Protein AF-A0A9P4NIC2-F1 (afdb_monomer_lite)

Foldseek 3Di:
DDDDDDDDDDDDDPDDFPPDPPDTVVCVVVVHGDDDDDDDPDPDPDPDQDDDQDDADDDDDPDDLVVLLVLQQPPPLDQACDPHQNCQRNPVLSVCLVVQVLSSLLSSLLSQCQLDLVCLLPRRSNSVSNSVSSVSVVVVCVVPVLQLLSLLSNLLSQLQSCLSNLVLVSNVSSLQVNQVSLVVNVVVCVVDPDDPVSVVSNVCCQPNRVVSSLLVVLVVLLQLDQDDDDDHPPPDLVNLLSVLVSLDSVLALVCQLVVNRDPVSVVSLVVSLVSLVVSVVVLVVVLVVDDPVRCVVCVLVNLVSLLSSLLSNLCSQPRNHLPLCSSAVCLVSLLSSLVSLVVVLVVQVVDDCDPSDDRSQEYQSNQSLLSLLCSLQRHPDLVSNVSSLVSLVSDRCGNRSDGSVLSSVVSVVSSCPSVPDDDDPDDDDPCVSSVSRSPSRSDPPPDD

Radius of gyration: 26.84 Å; chains: 1; bounding box: 62×81×83 Å

pLDDT: mean 73.48, std 20.02, range [24.28, 97.69]

Organism: NCBI:txid1048955

Structure (mmCIF, N/CA/C/O backbone):
data_AF-A0A9P4NIC2-F1
#
_entry.id   AF-A0A9P4NIC2-F1
#
loop_
_atom_site.group_PDB
_atom_site.id
_atom_site.type_symbol
_atom_site.label_atom_id
_atom_site.label_alt_id
_atom_site.label_comp_id
_atom_site.label_asym_id
_atom_site.label_entity_id
_atom_site.label_seq_id
_atom_site.pdbx_PDB_ins_code
_atom_site.Cartn_x
_atom_site.Cartn_y
_atom_site.Cartn_z
_atom_site.occupancy
_atom_site.B_iso_or_equiv
_atom_site.auth_seq_id
_atom_site.auth_comp_id
_atom_site.auth_asym_id
_atom_site.auth_atom_id
_atom_site.pdbx_PDB_model_num
ATOM 1 N N . MET A 1 1 ? 0.253 52.249 9.774 1.00 32.56 1 MET A N 1
ATOM 2 C CA . MET A 1 1 ? 1.025 53.275 10.506 1.00 32.56 1 MET A CA 1
ATOM 3 C C . MET A 1 1 ? 2.080 52.523 11.305 1.00 32.56 1 MET A C 1
ATOM 5 O O . MET A 1 1 ? 1.691 51.702 12.122 1.00 32.56 1 MET A O 1
ATOM 9 N N . PHE A 1 2 ? 3.363 52.680 10.971 1.00 31.03 2 PHE A N 1
ATOM 10 C CA . PHE A 1 2 ? 4.487 51.930 11.558 1.00 31.03 2 PHE A CA 1
ATOM 11 C C . PHE A 1 2 ? 5.433 52.895 12.278 1.00 31.03 2 PHE A C 1
ATOM 13 O O . PHE A 1 2 ? 5.719 53.953 11.727 1.00 31.03 2 PHE A O 1
ATOM 20 N N . ASP A 1 3 ? 5.891 52.514 13.474 1.00 26.09 3 ASP A N 1
ATOM 21 C CA . ASP A 1 3 ? 6.917 53.169 14.311 1.00 26.09 3 ASP A CA 1
ATOM 22 C C . ASP A 1 3 ? 6.938 52.419 15.669 1.00 26.09 3 ASP A C 1
ATOM 24 O O . ASP A 1 3 ? 5.858 52.085 16.151 1.00 26.09 3 ASP A O 1
ATOM 28 N N . LYS A 1 4 ? 8.027 52.090 16.387 1.00 27.02 4 LYS A N 1
ATOM 29 C CA . LYS A 1 4 ? 9.505 52.060 16.206 1.00 27.02 4 LYS A CA 1
ATOM 30 C C . LYS A 1 4 ? 9.998 50.783 16.961 1.00 27.02 4 LYS A C 1
ATOM 32 O O . LYS A 1 4 ? 9.277 50.307 17.831 1.00 27.02 4 LYS A O 1
ATOM 37 N N . LEU A 1 5 ? 11.076 50.054 16.631 1.00 24.69 5 LEU A N 1
ATOM 38 C CA . LEU A 1 5 ? 12.521 50.367 16.731 1.00 24.69 5 LEU A CA 1
ATOM 39 C C . LEU A 1 5 ? 12.957 50.948 18.106 1.00 24.69 5 LEU A C 1
ATOM 41 O O . LEU A 1 5 ? 12.421 51.964 18.526 1.00 24.69 5 LEU A O 1
ATOM 45 N N . THR A 1 6 ? 13.943 50.418 18.854 1.00 26.42 6 THR A N 1
ATOM 46 C CA . THR A 1 6 ? 14.676 49.125 18.740 1.00 26.42 6 THR A CA 1
ATOM 47 C C . THR A 1 6 ? 14.694 48.412 20.123 1.00 26.42 6 THR A C 1
ATOM 49 O O . THR A 1 6 ? 13.601 48.238 20.642 1.00 26.42 6 THR A O 1
ATOM 52 N N . VAL A 1 7 ? 15.741 47.954 20.839 1.00 24.28 7 VAL A N 1
ATOM 53 C CA . VAL A 1 7 ? 17.225 47.911 20.745 1.00 24.28 7 VAL A CA 1
ATOM 54 C C . VAL A 1 7 ? 17.706 46.630 21.479 1.00 24.28 7 VAL A C 1
ATOM 56 O O . VAL A 1 7 ? 17.054 46.202 22.429 1.00 24.28 7 VAL A O 1
ATOM 59 N N . HIS A 1 8 ? 18.841 46.027 21.097 1.00 31.81 8 HIS A N 1
ATOM 60 C CA . HIS A 1 8 ? 19.511 44.953 21.864 1.00 31.81 8 HIS A CA 1
ATOM 61 C C . HIS A 1 8 ? 20.623 45.508 22.775 1.00 31.81 8 HIS A C 1
ATOM 63 O O . HIS A 1 8 ? 21.304 46.436 22.355 1.00 31.81 8 HIS A O 1
ATOM 69 N N . ASN A 1 9 ? 20.816 44.910 23.967 1.00 26.50 9 ASN A N 1
ATOM 70 C CA . ASN A 1 9 ? 22.083 44.735 24.724 1.00 26.50 9 ASN A CA 1
ATOM 71 C C . ASN A 1 9 ? 21.776 44.144 26.130 1.00 26.50 9 ASN A C 1
ATOM 73 O O . ASN A 1 9 ? 20.681 44.347 26.644 1.00 26.50 9 ASN A O 1
ATOM 77 N N . GLU A 1 10 ? 22.636 43.400 26.842 1.00 28.02 10 GLU A N 1
ATOM 78 C CA . GLU A 1 10 ? 23.931 42.763 26.527 1.00 28.02 10 GLU A CA 1
ATOM 79 C C . GLU A 1 10 ? 24.233 41.661 27.576 1.00 28.02 10 GLU A C 1
ATOM 81 O O . GLU A 1 10 ? 23.663 41.668 28.672 1.00 28.02 10 GLU A O 1
ATOM 86 N N . LYS A 1 11 ? 25.158 40.727 27.300 1.00 41.19 11 LYS A N 1
ATOM 87 C CA . LYS A 1 11 ? 25.634 39.758 28.315 1.00 41.19 11 LYS A CA 1
ATOM 88 C C . LYS A 1 11 ? 26.525 40.464 29.346 1.00 41.19 11 LYS A C 1
ATOM 90 O O . LYS A 1 11 ? 27.512 41.075 28.957 1.00 41.19 11 LYS A O 1
ATOM 95 N N . SER A 1 12 ? 26.279 40.310 30.654 1.00 31.28 12 SER A N 1
ATOM 96 C CA . SER A 1 12 ? 27.251 40.762 31.671 1.00 31.28 12 SER A CA 1
ATOM 97 C C . SER A 1 12 ? 27.232 39.994 33.006 1.00 31.28 12 SER A C 1
ATOM 99 O O . SER A 1 12 ? 26.244 39.962 33.734 1.00 31.28 12 SER A O 1
ATOM 101 N N . SER A 1 13 ? 28.407 39.489 33.404 1.00 37.41 13 SER A N 1
ATOM 102 C CA . SER A 1 13 ? 28.775 39.067 34.774 1.00 37.41 13 SER A CA 1
ATOM 103 C C . SER A 1 13 ? 27.917 37.978 35.453 1.00 37.41 13 SER A C 1
ATOM 105 O O . SER A 1 13 ? 27.104 38.253 36.344 1.00 37.41 13 SER A O 1
ATOM 107 N N . GLN A 1 14 ? 28.208 36.719 35.113 1.00 48.75 14 GLN A N 1
ATOM 108 C CA . GLN A 1 14 ? 27.863 35.553 35.929 1.00 48.75 14 GLN A CA 1
ATOM 109 C C . GLN A 1 14 ? 28.636 35.631 37.259 1.00 48.75 14 GLN A C 1
ATOM 111 O O . GLN A 1 14 ? 29.830 35.359 37.314 1.00 48.75 14 GLN A O 1
ATOM 116 N N . GLY A 1 15 ? 27.958 36.071 38.317 1.00 49.88 15 GLY A N 1
ATOM 117 C CA . GLY A 1 15 ? 28.501 36.199 39.669 1.00 49.88 15 GLY A CA 1
ATOM 118 C C . GLY A 1 15 ? 27.435 35.788 40.675 1.00 49.88 15 GLY A C 1
ATOM 119 O O . GLY A 1 15 ? 26.259 36.092 40.462 1.00 49.88 15 GLY A O 1
ATOM 120 N N . GLN A 1 16 ? 27.842 35.057 41.713 1.00 51.84 16 GLN A N 1
ATOM 121 C CA . GLN A 1 16 ? 26.935 34.401 42.657 1.00 51.84 16 GLN A CA 1
ATOM 122 C C . GLN A 1 16 ? 25.997 35.400 43.352 1.00 51.84 16 GLN A C 1
ATOM 124 O O . GLN A 1 16 ? 26.357 36.549 43.616 1.00 51.84 16 GLN A O 1
ATOM 129 N N . CYS A 1 17 ? 24.773 34.948 43.625 1.00 69.00 17 CYS A N 1
ATOM 130 C CA . CYS A 1 17 ? 23.832 35.666 44.472 1.00 69.00 17 CYS A CA 1
ATOM 131 C C . CYS A 1 17 ? 24.186 35.405 45.942 1.00 69.00 17 CYS A C 1
ATOM 133 O O . CYS A 1 17 ? 24.572 34.292 46.282 1.00 69.00 17 CYS A O 1
ATOM 135 N N . ASP A 1 18 ? 24.029 36.405 46.809 1.00 73.75 18 ASP A N 1
ATOM 136 C CA . ASP A 1 18 ? 24.190 36.246 48.259 1.00 73.75 18 ASP A CA 1
ATOM 137 C C . ASP A 1 18 ? 22.965 35.600 48.943 1.00 73.75 18 ASP A C 1
ATOM 139 O O . ASP A 1 18 ? 22.985 35.388 50.147 1.00 73.75 18 ASP A O 1
ATOM 143 N N . GLU A 1 19 ? 21.898 35.313 48.183 1.00 69.62 19 GLU A N 1
ATOM 144 C CA . GLU A 1 19 ? 20.617 34.685 48.580 1.00 69.62 19 GLU A CA 1
ATOM 145 C C . GLU A 1 19 ? 19.850 35.322 49.762 1.00 69.62 19 GLU A C 1
ATOM 147 O O . GLU A 1 19 ? 18.718 34.923 50.047 1.00 69.62 19 GLU A O 1
ATOM 152 N N . SER A 1 20 ? 20.400 36.372 50.378 1.00 70.56 20 SER A N 1
ATOM 153 C CA . SER A 1 20 ? 19.789 37.231 51.397 1.00 70.56 20 SER A CA 1
ATOM 154 C C . SER A 1 20 ? 18.354 37.631 51.042 1.00 70.56 20 SER A C 1
ATOM 156 O O . SER A 1 20 ? 18.132 38.384 50.097 1.00 70.56 20 SER A O 1
ATOM 158 N N . LYS A 1 21 ? 17.370 37.189 51.832 1.00 68.06 21 LYS A N 1
ATOM 159 C CA . LYS A 1 21 ? 15.949 37.556 51.676 1.00 68.06 21 LYS A CA 1
ATOM 160 C C . LYS A 1 21 ? 15.608 38.788 52.534 1.00 68.06 21 LYS A C 1
ATOM 162 O O . LYS A 1 21 ? 16.189 38.941 53.606 1.00 68.06 21 LYS A O 1
ATOM 167 N N . PRO A 1 22 ? 14.666 39.662 52.118 1.00 65.75 22 PRO A N 1
ATOM 168 C CA . PRO A 1 22 ? 13.810 39.564 50.930 1.00 65.75 22 PRO A CA 1
ATOM 169 C C . PRO A 1 22 ? 14.439 40.107 49.635 1.00 65.75 22 PRO A C 1
ATOM 171 O O . PRO A 1 22 ? 13.896 39.874 48.563 1.00 65.75 22 PRO A O 1
ATOM 174 N N . LEU A 1 23 ? 15.582 40.796 49.684 1.00 71.06 23 LEU A N 1
ATOM 175 C CA . LEU A 1 23 ? 16.293 41.295 48.499 1.00 71.06 23 LEU A CA 1
ATOM 176 C C . LEU A 1 23 ? 17.794 41.043 48.652 1.00 71.06 23 LEU A C 1
ATOM 178 O O . LEU A 1 23 ? 18.400 41.550 49.598 1.00 71.06 23 LEU A O 1
ATOM 182 N N . CYS A 1 24 ? 18.397 40.350 47.684 1.00 81.62 24 CYS A N 1
ATOM 183 C CA . CYS A 1 24 ? 19.844 40.171 47.649 1.00 81.62 24 CYS A CA 1
ATOM 184 C C . CYS A 1 24 ? 20.545 41.531 47.485 1.00 81.62 24 CYS A C 1
ATOM 186 O O . CYS A 1 24 ? 20.003 42.457 46.858 1.00 81.62 24 CYS A O 1
ATOM 188 N N . ASN A 1 25 ? 21.756 41.684 48.027 1.00 77.12 25 ASN A N 1
ATOM 189 C CA . ASN A 1 25 ? 22.415 42.996 48.070 1.00 77.12 25 ASN A CA 1
ATOM 190 C C . ASN A 1 25 ? 22.651 43.579 46.663 1.00 77.12 25 ASN A C 1
ATOM 192 O O . ASN A 1 25 ? 22.537 44.790 46.454 1.00 77.12 25 ASN A O 1
ATOM 196 N N . ARG A 1 26 ? 22.881 42.715 45.664 1.00 75.50 26 ARG A N 1
ATOM 197 C CA . ARG A 1 26 ? 23.060 43.116 44.259 1.00 75.50 26 ARG A CA 1
ATOM 198 C C . ARG A 1 26 ? 21.773 43.661 43.617 1.00 75.50 26 ARG A C 1
ATOM 200 O O . ARG A 1 26 ? 21.856 44.584 42.806 1.00 75.50 26 ARG A O 1
ATOM 207 N N . CYS A 1 27 ? 20.602 43.138 43.990 1.00 80.06 27 CYS A N 1
ATOM 208 C CA . CYS A 1 27 ? 19.297 43.664 43.570 1.00 80.06 27 CYS A CA 1
ATOM 209 C C . CYS A 1 27 ? 18.950 44.967 44.302 1.00 80.06 27 CYS A C 1
ATOM 211 O O . CYS A 1 27 ? 18.525 45.926 43.655 1.00 80.06 27 CYS A O 1
ATOM 213 N N . LYS A 1 28 ? 19.230 45.038 45.613 1.00 76.81 28 LYS A N 1
ATOM 214 C CA . LYS A 1 28 ? 19.040 46.237 46.446 1.00 76.81 28 LYS A CA 1
ATOM 215 C C . LYS A 1 28 ? 19.802 47.453 45.902 1.00 76.81 28 LYS A C 1
ATOM 217 O O . LYS A 1 28 ? 19.215 48.519 45.765 1.00 76.81 28 LYS A O 1
ATOM 222 N N . ILE A 1 29 ? 21.074 47.286 45.524 1.00 75.00 29 ILE A N 1
ATOM 223 C CA . ILE A 1 29 ? 21.897 48.361 44.928 1.00 75.00 29 ILE A CA 1
ATOM 224 C C . ILE A 1 29 ? 21.390 48.771 43.534 1.00 75.00 29 ILE A C 1
ATOM 226 O O . ILE A 1 29 ? 21.498 49.933 43.154 1.00 75.00 29 ILE A O 1
ATOM 230 N N . ARG A 1 30 ? 20.844 47.830 42.750 1.00 72.62 30 ARG A N 1
ATOM 231 C CA . ARG A 1 30 ? 20.405 48.075 41.363 1.00 72.62 30 ARG A CA 1
ATOM 232 C C . ARG A 1 30 ? 18.935 48.481 41.220 1.00 72.62 30 ARG A C 1
ATOM 234 O O . ARG A 1 30 ? 18.489 48.641 40.087 1.00 72.62 30 ARG A O 1
ATOM 241 N N . GLY A 1 31 ? 18.189 48.619 42.320 1.00 66.50 31 GLY A N 1
ATOM 242 C CA . GLY A 1 31 ? 16.767 48.980 42.296 1.00 66.50 31 GLY A CA 1
ATOM 243 C C . GLY A 1 31 ? 15.893 47.980 41.530 1.00 66.50 31 GLY A C 1
ATOM 244 O O . GLY A 1 31 ? 14.947 48.387 40.864 1.00 66.50 31 GLY A O 1
ATOM 245 N N . ARG A 1 32 ? 16.237 46.683 41.562 1.00 69.38 32 ARG A N 1
ATOM 246 C CA . ARG A 1 32 ? 15.495 45.623 40.857 1.00 69.38 32 ARG A CA 1
ATOM 247 C C . ARG A 1 32 ? 14.851 44.653 41.837 1.00 69.38 32 ARG A C 1
ATOM 249 O O . ARG A 1 32 ? 15.425 44.336 42.875 1.00 69.38 32 ARG A O 1
ATOM 256 N N . GLU A 1 33 ? 13.686 44.147 41.458 1.00 65.62 33 GLU A N 1
ATOM 257 C CA . GLU A 1 33 ? 12.996 43.074 42.167 1.00 65.62 33 GLU A CA 1
ATOM 258 C C . GLU A 1 33 ? 13.837 41.783 42.163 1.00 65.62 33 GLU A C 1
ATOM 260 O O . GLU A 1 33 ? 14.570 41.501 41.209 1.00 65.62 33 GLU A O 1
ATOM 265 N N . CYS A 1 34 ? 13.790 41.018 43.256 1.00 71.75 34 CYS A N 1
ATOM 266 C CA . CYS A 1 34 ? 14.604 39.817 43.437 1.00 71.75 34 CYS A CA 1
ATOM 267 C C . CYS A 1 34 ? 13.707 38.574 43.429 1.00 71.75 34 CYS A C 1
ATOM 269 O O . CYS A 1 34 ? 13.037 38.273 44.414 1.00 71.75 34 CYS A O 1
ATOM 271 N N . VAL A 1 35 ? 13.674 37.871 42.296 1.00 68.25 35 VAL A N 1
ATOM 272 C CA . VAL A 1 35 ? 12.845 36.674 42.110 1.00 68.25 35 VAL A CA 1
ATOM 273 C C . VAL A 1 35 ? 13.610 35.441 42.591 1.00 68.25 35 VAL A C 1
ATOM 275 O O . VAL A 1 35 ? 14.559 35.002 41.944 1.00 68.25 35 VAL A O 1
ATOM 278 N N . TYR A 1 36 ? 13.184 34.863 43.715 1.00 62.59 36 TYR A N 1
ATOM 279 C CA . TYR A 1 36 ? 13.702 33.584 44.211 1.00 62.59 36 TYR A CA 1
ATOM 280 C C . TYR A 1 36 ? 12.873 32.451 43.611 1.00 62.59 36 TYR A C 1
ATOM 282 O O . TYR A 1 36 ? 11.663 32.382 43.830 1.00 62.59 36 TYR A O 1
ATOM 290 N N . GLY A 1 37 ? 13.515 31.555 42.863 1.00 47.78 37 GLY A N 1
ATOM 291 C CA . GLY A 1 37 ? 12.842 30.398 42.280 1.00 47.78 37 GLY A CA 1
ATOM 292 C C . GLY A 1 37 ? 12.349 29.432 43.358 1.00 47.78 37 GLY A C 1
ATOM 293 O O . GLY A 1 37 ? 13.153 28.788 44.028 1.00 47.78 37 GLY A O 1
ATOM 294 N N . GLY A 1 38 ? 11.027 29.298 43.494 1.00 38.81 38 GLY A N 1
ATOM 295 C CA . GLY A 1 38 ? 10.429 28.113 44.111 1.00 38.81 38 GLY A CA 1
ATOM 296 C C . GLY A 1 38 ? 10.765 26.856 43.300 1.00 38.81 38 GLY A C 1
ATOM 297 O O . GLY A 1 38 ? 11.159 26.950 42.136 1.00 38.81 38 GLY A O 1
ATOM 298 N N . THR A 1 39 ? 10.628 25.675 43.907 1.00 32.53 39 THR A N 1
ATOM 299 C CA . THR A 1 39 ? 10.970 24.390 43.278 1.00 32.53 39 THR A CA 1
ATOM 300 C C . THR A 1 39 ? 10.282 24.220 41.924 1.00 32.53 39 THR A C 1
ATOM 302 O O . THR A 1 39 ? 9.067 24.055 41.841 1.00 32.53 39 THR A O 1
ATOM 305 N N . SER A 1 40 ? 11.081 24.249 40.855 1.00 32.47 40 SER A N 1
ATOM 306 C CA . SER A 1 40 ? 10.589 24.153 39.483 1.00 32.47 40 SER A CA 1
ATOM 307 C C . SER A 1 40 ? 10.019 22.761 39.213 1.00 32.47 40 SER A C 1
ATOM 309 O O . SER A 1 40 ? 10.758 21.809 38.955 1.00 32.47 40 SER A O 1
ATOM 311 N N . GLN A 1 41 ? 8.692 22.640 39.257 1.00 31.86 41 GLN A N 1
ATOM 312 C CA . GLN A 1 41 ? 8.011 21.559 38.558 1.00 31.86 41 GLN A CA 1
ATOM 313 C C . GLN A 1 41 ? 8.154 21.828 37.059 1.00 31.86 41 GLN A C 1
ATOM 315 O O . GLN A 1 41 ? 7.581 22.779 36.529 1.00 31.86 41 GLN A O 1
ATOM 320 N N . LEU A 1 42 ? 8.949 20.993 36.387 1.00 28.19 42 LEU A N 1
ATOM 321 C CA . LEU A 1 42 ? 9.046 20.978 34.930 1.00 28.19 42 LEU A CA 1
ATOM 322 C C . LEU A 1 42 ? 7.631 20.852 34.336 1.00 28.19 42 LEU A C 1
ATOM 324 O O . LEU A 1 42 ? 6.911 19.929 34.726 1.00 28.19 42 LEU A O 1
ATOM 328 N N . PRO A 1 43 ? 7.219 21.730 33.402 1.00 30.19 43 PRO A N 1
ATOM 329 C CA . PRO A 1 43 ? 5.933 21.583 32.738 1.00 30.19 43 PRO A CA 1
ATOM 330 C C . PRO A 1 43 ? 5.881 20.237 32.016 1.00 30.19 43 PRO A C 1
ATOM 332 O O . PRO A 1 43 ? 6.714 19.962 31.150 1.00 30.19 43 PRO A O 1
ATOM 335 N N . LEU A 1 44 ? 4.895 19.405 32.356 1.00 31.81 44 LEU A N 1
ATOM 336 C CA . LEU A 1 44 ? 4.599 18.199 31.591 1.00 31.81 44 LEU A CA 1
ATOM 337 C C . LEU A 1 44 ? 4.265 18.616 30.156 1.00 31.81 44 LEU A C 1
ATOM 339 O O . LEU A 1 44 ? 3.287 19.326 29.914 1.00 31.81 44 LEU A O 1
ATOM 343 N N . THR A 1 45 ? 5.085 18.181 29.202 1.00 30.45 45 THR A N 1
ATOM 344 C CA . THR A 1 45 ? 4.887 18.446 27.778 1.00 30.45 45 THR A CA 1
ATOM 345 C C . THR A 1 45 ? 3.699 17.639 27.266 1.00 30.45 45 THR A C 1
ATOM 347 O O . THR A 1 45 ? 3.847 16.544 26.724 1.00 30.45 45 THR A O 1
ATOM 350 N N . HIS A 1 46 ? 2.490 18.177 27.437 1.00 36.41 46 HIS A N 1
ATOM 351 C CA . HIS A 1 46 ? 1.301 17.620 26.806 1.00 36.41 46 HIS A CA 1
ATOM 352 C C . HIS A 1 46 ? 1.499 17.583 25.286 1.00 36.41 46 HIS A C 1
ATOM 354 O O . HIS A 1 46 ? 1.623 18.620 24.634 1.00 36.41 46 HIS A O 1
ATOM 360 N N . ASN A 1 47 ? 1.515 16.374 24.724 1.00 32.62 47 ASN A N 1
ATOM 361 C CA . ASN A 1 47 ? 1.576 16.153 23.286 1.00 32.62 47 ASN A CA 1
ATOM 362 C C . ASN A 1 47 ? 0.287 16.676 22.636 1.00 32.62 47 ASN A C 1
ATOM 364 O O . ASN A 1 47 ? -0.723 15.974 22.590 1.00 32.62 47 ASN A O 1
ATOM 368 N N . VAL A 1 48 ? 0.314 17.918 22.145 1.00 36.78 48 VAL A N 1
ATOM 369 C CA . VAL A 1 48 ? -0.824 18.540 21.456 1.00 36.78 48 VAL A CA 1
ATOM 370 C C . VAL A 1 48 ? -1.068 17.815 20.132 1.00 36.78 48 VAL A C 1
ATOM 372 O O . VAL A 1 48 ? -0.357 18.017 19.147 1.00 36.78 48 VAL A O 1
ATOM 375 N N . ILE A 1 49 ? -2.088 16.956 20.104 1.00 39.91 49 ILE A N 1
ATOM 376 C CA . ILE A 1 49 ? -2.559 16.307 18.880 1.00 39.91 49 ILE A CA 1
ATOM 377 C C . ILE A 1 49 ? -3.446 17.308 18.135 1.00 39.91 49 ILE A C 1
ATOM 379 O O . ILE A 1 49 ? -4.600 17.526 18.500 1.00 39.91 49 ILE A O 1
ATOM 383 N N . THR A 1 50 ? -2.917 17.926 17.080 1.00 35.31 50 THR A N 1
ATOM 384 C CA . THR A 1 50 ? -3.700 18.806 16.203 1.00 35.31 50 THR A CA 1
ATOM 385 C C . THR A 1 50 ? -4.702 17.977 15.394 1.00 35.31 50 THR A C 1
ATOM 387 O O . THR A 1 50 ? -4.342 17.332 14.409 1.00 35.31 50 THR A O 1
ATOM 390 N N . ILE A 1 51 ? -5.970 17.991 15.813 1.00 41.31 51 ILE A N 1
ATOM 391 C CA . ILE A 1 51 ? -7.084 17.347 15.105 1.00 41.31 51 ILE A CA 1
ATOM 392 C C . ILE A 1 51 ? -7.756 18.394 14.210 1.00 41.31 51 ILE A C 1
ATOM 394 O O . ILE A 1 51 ? -8.406 19.315 14.701 1.00 41.31 51 ILE A O 1
ATOM 398 N N . TYR A 1 52 ? -7.607 18.256 12.891 1.00 35.28 52 TYR A N 1
ATOM 399 C CA . TYR A 1 52 ? -8.297 19.110 11.923 1.00 35.28 52 TYR A CA 1
ATOM 400 C C . TYR A 1 52 ? -9.773 18.701 11.810 1.00 35.28 52 TYR A C 1
ATOM 402 O O . TYR A 1 52 ? -10.086 17.625 11.303 1.00 35.28 52 TYR A O 1
ATOM 410 N N . VAL A 1 53 ? -10.685 19.561 12.272 1.00 39.53 53 VAL A N 1
ATOM 411 C CA . VAL A 1 53 ? -12.136 19.338 12.190 1.00 39.53 53 VAL A CA 1
ATOM 412 C C . VAL A 1 53 ? -12.731 20.259 11.116 1.00 39.53 53 VAL A C 1
ATOM 414 O O . VAL A 1 53 ? -12.820 21.463 11.353 1.00 39.53 53 VAL A O 1
ATOM 417 N N . PRO A 1 54 ? -13.155 19.738 9.947 1.00 36.62 54 PRO A N 1
ATOM 418 C CA . PRO A 1 54 ? -13.791 20.552 8.918 1.00 36.62 54 PRO A CA 1
ATOM 419 C C . PRO A 1 54 ? -15.200 20.991 9.341 1.00 36.62 54 PRO A C 1
ATOM 421 O O . PRO A 1 54 ? -15.961 20.229 9.944 1.00 36.62 54 PRO A O 1
ATOM 424 N N . THR A 1 55 ? -15.571 22.219 8.984 1.00 35.47 55 THR A N 1
ATOM 425 C CA . THR A 1 55 ? -16.881 22.806 9.291 1.00 35.47 55 THR A CA 1
ATOM 426 C C . THR A 1 55 ? -17.937 22.302 8.301 1.00 35.47 55 THR A C 1
ATOM 428 O O . THR A 1 55 ? -17.978 22.742 7.156 1.00 35.47 55 THR A O 1
ATOM 431 N N . VAL A 1 56 ? -18.802 21.375 8.728 1.00 47.44 56 VAL A N 1
ATOM 432 C CA . VAL A 1 56 ? -19.843 20.766 7.874 1.00 47.44 56 VAL A CA 1
ATOM 433 C C . VAL A 1 56 ? -21.227 21.371 8.181 1.00 47.44 56 VAL A C 1
ATOM 435 O O . VAL A 1 56 ? -21.597 21.440 9.358 1.00 47.44 56 VAL A O 1
ATOM 438 N N . PRO A 1 57 ? -22.023 21.790 7.173 1.00 39.41 57 PRO A N 1
ATOM 439 C CA . PRO A 1 57 ? -23.408 22.224 7.374 1.00 39.41 57 PRO A CA 1
ATOM 440 C C . PRO A 1 57 ? -24.291 21.119 7.972 1.00 39.41 57 PRO A C 1
ATOM 442 O O . PRO A 1 57 ? -24.175 19.951 7.611 1.00 39.41 57 PRO A O 1
ATOM 445 N N . LYS A 1 58 ? -25.225 21.483 8.860 1.00 39.03 58 LYS A N 1
ATOM 446 C CA . LYS A 1 58 ? -26.198 20.532 9.421 1.00 39.03 58 LYS A CA 1
ATOM 447 C C . LYS A 1 58 ? -27.270 20.188 8.380 1.00 39.03 58 LYS A C 1
ATOM 449 O O . LYS A 1 58 ? -28.173 20.990 8.156 1.00 39.03 58 LYS A O 1
ATOM 454 N N . GLN A 1 59 ? -27.208 18.991 7.800 1.00 41.88 59 GLN A N 1
ATOM 455 C CA . GLN A 1 59 ? -28.324 18.384 7.066 1.00 41.88 59 GLN A CA 1
ATOM 456 C C . GLN A 1 59 ? -29.041 17.329 7.936 1.00 41.88 59 GLN A C 1
ATOM 458 O O . GLN A 1 59 ? -28.418 16.751 8.833 1.00 41.88 59 GLN A O 1
ATOM 463 N N . PRO A 1 60 ? -30.350 17.088 7.725 1.00 39.91 60 PRO A N 1
ATOM 464 C CA . PRO A 1 60 ? -31.089 16.063 8.456 1.00 39.91 60 PRO A CA 1
ATOM 465 C C . PRO A 1 60 ? -30.605 14.655 8.077 1.00 39.91 60 PRO A C 1
ATOM 467 O O . PRO A 1 60 ? -30.432 14.329 6.905 1.00 39.91 60 PRO A O 1
ATOM 470 N N . THR A 1 61 ? -30.394 13.807 9.083 1.00 44.53 61 THR A N 1
ATOM 471 C CA . THR A 1 61 ? -29.880 12.441 8.918 1.00 44.53 61 THR A CA 1
ATOM 472 C C . THR A 1 61 ? -30.948 11.493 8.381 1.00 44.53 61 THR A C 1
ATOM 474 O O . THR A 1 61 ? -31.901 11.182 9.091 1.00 44.53 61 THR A O 1
ATOM 477 N N . LEU A 1 62 ? -30.744 10.981 7.165 1.00 41.22 62 LEU A N 1
ATOM 478 C CA . LEU A 1 62 ? -31.587 9.951 6.536 1.00 41.22 62 LEU A CA 1
ATOM 479 C C . LEU A 1 62 ? -31.042 8.513 6.665 1.00 41.22 62 LEU A C 1
ATOM 481 O O . LEU A 1 62 ? -31.650 7.595 6.131 1.00 41.22 62 LEU A O 1
ATOM 485 N N . PHE A 1 63 ? -29.915 8.308 7.356 1.00 43.69 63 PHE A N 1
ATOM 486 C CA . PHE A 1 63 ? -29.271 6.998 7.519 1.00 43.69 63 PHE A CA 1
ATOM 487 C C . PHE A 1 63 ? -29.273 6.530 8.975 1.00 43.69 63 PHE A C 1
ATOM 489 O O . PHE A 1 63 ? -28.875 7.281 9.871 1.00 43.69 63 PHE A O 1
ATOM 496 N N . ALA A 1 64 ? -29.643 5.268 9.207 1.00 54.31 64 ALA A N 1
ATOM 497 C CA . ALA A 1 64 ? -29.465 4.631 10.505 1.00 54.31 64 ALA A CA 1
ATOM 498 C C . ALA A 1 64 ? -27.997 4.178 10.679 1.00 54.31 64 ALA A C 1
ATOM 500 O O . ALA A 1 64 ? -27.459 3.515 9.788 1.00 54.31 64 ALA A O 1
ATOM 501 N N . PRO A 1 65 ? -27.336 4.430 11.830 1.00 54.59 65 PRO A N 1
ATOM 502 C CA . PRO A 1 65 ? -25.948 4.002 12.050 1.00 54.59 65 PRO A CA 1
ATOM 503 C C . PRO A 1 65 ? -25.699 2.491 11.908 1.00 54.59 65 PRO A C 1
ATOM 505 O O . PRO A 1 65 ? -24.561 2.088 11.689 1.00 54.59 65 PRO A O 1
ATOM 508 N N . ALA A 1 66 ? -26.738 1.654 12.011 1.00 61.62 66 ALA A N 1
ATOM 509 C CA . ALA A 1 66 ? -26.645 0.209 11.804 1.00 61.62 66 ALA A CA 1
ATOM 510 C C . ALA A 1 66 ? -26.226 -0.162 10.366 1.00 61.62 66 ALA A C 1
ATOM 512 O O . ALA A 1 66 ? -25.368 -1.024 10.185 1.00 61.62 66 ALA A O 1
ATOM 513 N N . GLU A 1 67 ? -26.754 0.532 9.353 1.00 78.00 67 GLU A N 1
ATOM 514 C CA . GLU A 1 67 ? -26.468 0.259 7.934 1.00 78.00 67 GLU A CA 1
ATOM 515 C C . GLU A 1 67 ? -25.006 0.544 7.558 1.00 78.00 67 GLU A C 1
ATOM 517 O O . GLU A 1 67 ? -24.462 -0.058 6.633 1.00 78.00 67 GLU A O 1
ATOM 522 N N . GLY A 1 68 ? -24.355 1.468 8.274 1.00 81.19 68 GLY A N 1
ATOM 523 C CA . GLY A 1 68 ? -22.933 1.767 8.104 1.00 81.19 68 GLY A CA 1
ATOM 524 C C . GLY A 1 68 ? -22.031 0.629 8.576 1.00 81.19 68 GLY A C 1
ATOM 525 O O . GLY A 1 68 ? -21.043 0.321 7.907 1.00 81.19 68 GLY A O 1
ATOM 526 N N . ILE A 1 69 ? -22.394 -0.011 9.692 1.00 84.88 69 ILE A N 1
ATOM 527 C CA . ILE A 1 69 ? -21.679 -1.167 10.251 1.00 84.88 69 ILE A CA 1
ATOM 528 C C . ILE A 1 69 ? -21.926 -2.401 9.381 1.00 84.88 69 ILE A C 1
ATOM 530 O O . ILE A 1 69 ? -20.973 -3.072 9.001 1.00 84.88 69 ILE A O 1
ATOM 534 N N . ASP A 1 70 ? -23.180 -2.676 9.017 1.00 86.19 70 ASP A N 1
ATOM 535 C CA . ASP A 1 70 ? -23.523 -3.850 8.208 1.00 86.19 70 ASP A CA 1
ATOM 536 C C . ASP A 1 70 ? -22.851 -3.817 6.824 1.00 86.19 70 ASP A C 1
ATOM 538 O O . ASP A 1 70 ? -22.209 -4.787 6.408 1.00 86.19 70 ASP A O 1
ATOM 542 N N . PHE A 1 71 ? -22.882 -2.657 6.155 1.00 87.62 71 PHE A N 1
ATOM 543 C CA . PHE A 1 71 ? -22.156 -2.479 4.901 1.00 87.62 71 PHE A CA 1
ATOM 544 C C . PHE A 1 71 ? -20.643 -2.667 5.084 1.00 87.62 71 PHE A C 1
ATOM 546 O O . PHE A 1 71 ? -19.998 -3.252 4.209 1.00 87.62 71 PHE A O 1
ATOM 553 N N . TYR A 1 72 ? -20.083 -2.221 6.219 1.00 89.75 72 TYR A N 1
ATOM 554 C CA . TYR A 1 72 ? -18.664 -2.399 6.526 1.00 89.75 72 TYR A CA 1
ATOM 555 C C . TYR A 1 72 ? -18.298 -3.886 6.631 1.00 89.75 72 TYR A C 1
ATOM 557 O O . TYR A 1 72 ? -17.354 -4.327 5.970 1.00 89.75 72 TYR A O 1
ATOM 565 N N . CYS A 1 73 ? -19.071 -4.659 7.404 1.00 86.50 73 CYS A N 1
ATOM 566 C CA . CYS A 1 73 ? -18.891 -6.102 7.581 1.00 86.50 73 CYS A CA 1
ATOM 567 C C . CYS A 1 73 ? -18.871 -6.849 6.241 1.00 86.50 73 CYS A C 1
ATOM 569 O O . CYS A 1 73 ? -17.957 -7.630 5.984 1.00 86.50 73 CYS A O 1
ATOM 571 N N . HIS A 1 74 ? -19.867 -6.592 5.389 1.00 83.56 74 HIS A N 1
ATOM 572 C CA . HIS A 1 74 ? -20.091 -7.371 4.172 1.00 83.56 74 HIS A CA 1
ATOM 573 C C . HIS A 1 74 ? -19.233 -6.941 2.968 1.00 83.56 74 HIS A C 1
ATOM 575 O O . HIS A 1 74 ? -18.923 -7.782 2.128 1.00 83.56 74 HIS A O 1
ATOM 581 N N . ASN A 1 75 ? -18.844 -5.661 2.866 1.00 81.62 75 ASN A N 1
ATOM 582 C CA . ASN A 1 75 ? -18.270 -5.099 1.627 1.00 81.62 75 ASN A CA 1
ATOM 583 C C . ASN A 1 75 ? -16.901 -4.426 1.810 1.00 81.62 75 ASN A C 1
ATOM 585 O O . ASN A 1 75 ? -16.180 -4.240 0.835 1.00 81.62 75 ASN A O 1
ATOM 589 N N . VAL A 1 76 ? -16.555 -3.994 3.027 1.00 86.25 76 VAL A N 1
ATOM 590 C CA . VAL A 1 76 ? -15.398 -3.109 3.260 1.00 86.25 76 VAL A CA 1
ATOM 591 C C . VAL A 1 76 ? -14.277 -3.842 3.986 1.00 86.25 76 VAL A C 1
ATOM 593 O O . VAL A 1 76 ? -13.115 -3.736 3.594 1.00 86.25 76 VAL A O 1
ATOM 596 N N . ALA A 1 77 ? -14.611 -4.608 5.028 1.00 85.56 77 ALA A N 1
ATOM 597 C CA . ALA A 1 77 ? -13.631 -5.313 5.846 1.00 85.56 77 ALA A CA 1
ATOM 598 C C . ALA A 1 77 ? -12.748 -6.249 5.003 1.00 85.56 77 ALA A C 1
ATOM 600 O O . ALA A 1 77 ? -11.524 -6.167 5.081 1.00 85.56 77 ALA A O 1
ATOM 601 N N . SER A 1 78 ? -13.347 -7.089 4.156 1.00 79.62 78 SER A N 1
ATOM 602 C CA . SER A 1 78 ? -12.657 -8.063 3.298 1.00 79.62 78 SER A CA 1
ATOM 603 C C . SER A 1 78 ? -11.734 -7.415 2.250 1.00 79.62 78 SER A C 1
ATOM 605 O O . SER A 1 78 ? -10.567 -7.799 2.146 1.00 79.62 78 SER A O 1
ATOM 607 N N . GLU A 1 79 ? -12.204 -6.396 1.519 1.00 76.31 79 GLU A N 1
ATOM 608 C CA . GLU A 1 79 ? -11.416 -5.709 0.474 1.00 76.31 79 GLU A CA 1
ATOM 609 C C . GLU A 1 79 ? -10.217 -4.909 1.019 1.00 76.31 79 GLU A C 1
ATOM 611 O O . GLU A 1 79 ? -9.202 -4.729 0.327 1.00 76.31 79 GLU A O 1
ATOM 616 N N . ILE A 1 80 ? -10.327 -4.445 2.267 1.00 77.56 80 ILE A N 1
ATOM 617 C CA . ILE A 1 80 ? -9.283 -3.707 2.988 1.00 77.56 80 ILE A CA 1
ATOM 618 C C . ILE A 1 80 ? -8.287 -4.650 3.673 1.00 77.56 80 ILE A C 1
ATOM 620 O O . ILE A 1 80 ? -7.087 -4.358 3.688 1.00 77.56 80 ILE A O 1
ATOM 624 N N . SER A 1 81 ? -8.784 -5.761 4.230 1.00 75.19 81 SER A N 1
ATOM 625 C CA . SER A 1 81 ? -7.990 -6.768 4.947 1.00 75.19 81 SER A CA 1
ATOM 626 C C . SER A 1 81 ? -6.901 -7.373 4.075 1.00 75.19 81 SER A C 1
ATOM 628 O O . SER A 1 81 ? -5.741 -7.438 4.490 1.00 75.19 81 SER A O 1
ATOM 630 N N . GLY A 1 82 ? -7.311 -7.853 2.893 1.00 70.81 82 GLY A N 1
ATOM 631 C CA . GLY A 1 82 ? -6.529 -8.778 2.079 1.00 70.81 82 GLY A CA 1
ATOM 632 C C . GLY A 1 82 ? -6.014 -9.997 2.863 1.00 70.81 82 GLY A C 1
ATOM 633 O O . GLY A 1 82 ? -6.540 -10.322 3.930 1.00 70.81 82 GLY A O 1
ATOM 634 N N . PRO A 1 83 ? -4.983 -10.688 2.346 1.00 65.75 83 PRO A N 1
ATOM 635 C CA . PRO A 1 83 ? -4.437 -11.882 2.987 1.00 65.75 83 PRO A CA 1
ATOM 636 C C . PRO A 1 83 ? -3.614 -11.627 4.265 1.00 65.75 83 PRO A C 1
ATOM 638 O O . PRO A 1 83 ? -3.194 -12.601 4.885 1.00 65.75 83 PRO A O 1
ATOM 641 N N . PHE A 1 84 ? -3.349 -10.375 4.671 1.00 68.62 84 PHE A N 1
ATOM 642 C CA . PHE A 1 84 ? -2.421 -10.090 5.780 1.00 68.62 84 PHE A CA 1
ATOM 643 C C . PHE A 1 84 ? -3.054 -9.475 7.041 1.00 68.62 84 PHE A C 1
ATOM 645 O O . PHE A 1 84 ? -2.685 -9.878 8.142 1.00 68.62 84 PHE A O 1
ATOM 652 N N . ASP A 1 85 ? -4.004 -8.539 6.923 1.00 77.69 85 ASP A N 1
ATOM 653 C CA . ASP A 1 85 ? -4.451 -7.722 8.071 1.00 77.69 85 ASP A CA 1
ATOM 654 C C . ASP A 1 85 ? -5.892 -8.047 8.535 1.00 77.69 85 ASP A C 1
ATOM 656 O O . ASP A 1 85 ? -6.517 -7.257 9.249 1.00 77.69 85 ASP A O 1
ATOM 660 N N . SER A 1 86 ? -6.439 -9.206 8.148 1.00 82.38 86 SER A N 1
ATOM 661 C CA . SER A 1 86 ? -7.836 -9.590 8.433 1.00 82.38 86 SER A CA 1
ATOM 662 C C . SER A 1 86 ? -8.204 -9.540 9.917 1.00 82.38 86 SER A C 1
ATOM 664 O O . SER A 1 86 ? -9.307 -9.126 10.265 1.00 82.38 86 SER A O 1
ATOM 666 N N . ASP A 1 87 ? -7.284 -9.908 10.806 1.00 84.94 87 ASP A N 1
ATOM 667 C CA . ASP A 1 87 ? -7.511 -9.870 12.252 1.00 84.94 87 ASP A CA 1
ATOM 668 C C . ASP A 1 87 ? -7.743 -8.439 12.796 1.00 84.94 87 ASP A C 1
ATOM 670 O O . ASP A 1 87 ? -8.524 -8.227 13.727 1.00 84.94 87 ASP A O 1
ATOM 674 N N . PHE A 1 88 ? -7.141 -7.422 12.175 1.00 89.75 88 PHE A N 1
ATOM 675 C CA . PHE A 1 88 ? -7.378 -6.026 12.542 1.00 89.75 88 PHE A CA 1
ATOM 676 C C . PHE A 1 88 ? -8.689 -5.494 11.940 1.00 89.75 88 PHE A C 1
ATOM 678 O O . PHE A 1 88 ? -9.545 -4.978 12.665 1.00 89.75 88 PHE A O 1
ATOM 685 N N . TRP A 1 89 ? -8.865 -5.635 10.623 1.00 90.50 89 TRP A N 1
ATOM 686 C CA . TRP A 1 89 ? -9.973 -5.002 9.895 1.00 90.50 89 TRP A CA 1
ATOM 687 C C . TRP A 1 89 ? -11.310 -5.738 10.035 1.00 90.50 89 TRP A C 1
ATOM 689 O O . TRP A 1 89 ? -12.340 -5.085 10.190 1.00 90.50 89 TRP A O 1
ATOM 699 N N . ALA A 1 90 ? -11.314 -7.073 10.036 1.00 88.88 90 ALA A N 1
ATOM 700 C CA . ALA A 1 90 ? -12.538 -7.866 10.171 1.00 88.88 90 ALA A CA 1
ATOM 701 C C . ALA A 1 90 ? -12.878 -8.226 11.629 1.00 88.88 90 ALA A C 1
ATOM 703 O O . ALA A 1 90 ? -14.051 -8.421 11.932 1.00 88.88 90 ALA A O 1
ATOM 704 N N . THR A 1 91 ? -11.903 -8.268 12.549 1.00 90.06 91 THR A N 1
ATOM 705 C CA . THR A 1 91 ? -12.159 -8.651 13.954 1.00 90.06 91 THR A CA 1
ATOM 706 C C . THR A 1 91 ? -12.039 -7.474 14.926 1.00 90.06 91 THR A C 1
ATOM 708 O O . THR A 1 91 ? -13.043 -7.102 15.540 1.00 90.06 91 THR A O 1
ATOM 711 N N . LEU A 1 92 ? -10.858 -6.853 15.082 1.00 91.50 92 LEU A N 1
ATOM 712 C CA . LEU A 1 92 ? -10.660 -5.788 16.088 1.00 91.50 92 LEU A CA 1
ATOM 713 C C . LEU A 1 92 ? -11.585 -4.582 15.863 1.00 91.50 92 LEU A C 1
ATOM 715 O O . LEU A 1 92 ? -12.206 -4.089 16.809 1.00 91.50 92 LEU A O 1
ATOM 719 N N . ILE A 1 93 ? -11.686 -4.101 14.622 1.00 93.31 93 ILE A N 1
ATOM 720 C CA . ILE A 1 93 ? -12.505 -2.927 14.296 1.00 93.31 93 ILE A CA 1
ATOM 721 C C . ILE A 1 93 ? -13.997 -3.194 14.533 1.00 93.31 93 ILE A C 1
ATOM 723 O O . ILE A 1 93 ? -14.671 -2.333 15.104 1.00 93.31 93 ILE A O 1
ATOM 727 N N . LEU A 1 94 ? -14.509 -4.385 14.197 1.00 90.75 94 LEU A N 1
ATOM 728 C CA . LEU A 1 94 ? -15.900 -4.743 14.492 1.00 90.75 94 LEU A CA 1
ATOM 729 C C . LEU A 1 94 ? -16.160 -4.763 16.002 1.00 90.75 94 LEU A C 1
ATOM 731 O O . LEU A 1 94 ? -17.076 -4.078 16.465 1.00 90.75 94 LEU A O 1
ATOM 735 N N . GLN A 1 95 ? -15.312 -5.451 16.774 1.00 90.88 95 GLN A N 1
ATOM 736 C CA . GLN A 1 95 ? -15.394 -5.508 18.241 1.00 90.88 95 GLN A CA 1
ATOM 737 C C . GLN A 1 95 ? -15.406 -4.102 18.869 1.00 90.88 95 GLN A C 1
ATOM 739 O O . GLN A 1 95 ? -16.255 -3.794 19.711 1.00 90.88 95 GLN A O 1
ATOM 744 N N . LEU A 1 96 ? -14.514 -3.211 18.425 1.00 91.06 96 LEU A N 1
ATOM 745 C CA . LEU A 1 96 ? -14.451 -1.842 18.939 1.00 91.06 96 LEU A CA 1
ATOM 746 C C . LEU A 1 96 ? -15.603 -0.955 18.448 1.00 91.06 96 LEU A C 1
ATOM 748 O O . LEU A 1 96 ? -16.038 -0.098 19.211 1.00 91.06 96 LEU A O 1
ATOM 752 N N . SER A 1 97 ? -16.143 -1.149 17.241 1.00 91.75 97 SER A N 1
ATOM 753 C CA . SER A 1 97 ? -17.279 -0.357 16.731 1.00 91.75 97 SER A CA 1
ATOM 754 C C . SER A 1 97 ? -18.574 -0.566 17.531 1.00 91.75 97 SER A C 1
ATOM 756 O O . SER A 1 97 ? -19.371 0.365 17.698 1.00 91.75 97 SER A O 1
ATOM 758 N N . GLN A 1 98 ? -18.758 -1.759 18.106 1.00 87.94 98 GLN A N 1
ATOM 759 C CA . GLN A 1 98 ? -19.884 -2.036 18.994 1.00 87.94 98 GLN A CA 1
ATOM 760 C C . GLN A 1 98 ? -19.745 -1.288 20.330 1.00 87.94 98 GLN A C 1
ATOM 762 O O . GLN A 1 98 ? -20.729 -0.748 20.829 1.00 87.94 98 GLN A O 1
ATOM 767 N N . ILE A 1 99 ? -18.527 -1.169 20.872 1.00 88.81 99 ILE A N 1
ATOM 768 C CA . ILE A 1 99 ? -18.278 -0.647 22.231 1.00 88.81 99 ILE A CA 1
ATOM 769 C C . ILE A 1 99 ? -17.913 0.854 22.248 1.00 88.81 99 ILE A C 1
ATOM 771 O O . ILE A 1 99 ? -18.187 1.553 23.225 1.00 88.81 99 ILE A O 1
ATOM 775 N N . LYS A 1 100 ? -17.267 1.377 21.199 1.00 92.44 100 LYS A N 1
ATOM 776 C CA . LYS A 1 100 ? -16.635 2.710 21.168 1.00 92.44 100 LYS A CA 1
ATOM 777 C C . LYS A 1 100 ? -17.276 3.584 20.070 1.00 92.44 100 LYS A C 1
ATOM 779 O O . LYS A 1 100 ? -16.964 3.396 18.893 1.00 92.44 100 LYS A O 1
ATOM 784 N N . PRO A 1 101 ? -18.114 4.588 20.404 1.00 91.50 101 PRO A N 1
ATOM 785 C CA . PRO A 1 101 ? -18.856 5.350 19.391 1.00 91.50 101 PRO A CA 1
ATOM 786 C C . PRO A 1 101 ? -17.984 6.107 18.375 1.00 91.50 101 PRO A C 1
ATOM 788 O O . PRO A 1 101 ? -18.368 6.211 17.216 1.00 91.50 101 PRO A O 1
ATOM 791 N N . ALA A 1 102 ? -16.783 6.565 18.756 1.00 94.38 102 ALA A N 1
ATOM 792 C CA . ALA A 1 102 ? -15.834 7.177 17.816 1.00 94.38 102 ALA A CA 1
ATOM 793 C C . ALA A 1 102 ? -15.433 6.218 16.675 1.00 94.38 102 ALA A C 1
ATOM 795 O O . ALA A 1 102 ? -15.398 6.620 15.515 1.00 94.38 102 ALA A O 1
ATOM 796 N N . ILE A 1 103 ? -15.197 4.939 16.995 1.00 95.38 103 ILE A N 1
ATOM 797 C CA . ILE A 1 103 ? -14.873 3.894 16.012 1.00 95.38 103 ILE A CA 1
ATOM 798 C C . ILE A 1 103 ? -16.093 3.584 15.140 1.00 95.38 103 ILE A C 1
ATOM 800 O O . ILE A 1 103 ? -15.956 3.434 13.929 1.00 95.38 103 ILE A O 1
ATOM 804 N N . ARG A 1 104 ? -17.292 3.561 15.738 1.00 94.50 104 ARG A N 1
ATOM 805 C CA . ARG A 1 104 ? -18.560 3.355 15.024 1.00 94.50 104 ARG A CA 1
ATOM 806 C C . ARG A 1 104 ? -18.790 4.414 13.941 1.00 94.50 104 ARG A C 1
ATOM 808 O O . ARG A 1 104 ? -18.977 4.061 12.784 1.00 94.50 104 ARG A O 1
ATOM 815 N N . HIS A 1 105 ? -18.709 5.697 14.295 1.00 94.69 105 HIS A N 1
ATOM 816 C CA . HIS A 1 105 ? -18.841 6.795 13.330 1.00 94.69 105 HIS A CA 1
ATOM 817 C C . HIS A 1 105 ? -17.727 6.766 12.266 1.00 94.69 105 HIS A C 1
ATOM 819 O O . HIS A 1 105 ? -17.985 7.025 11.093 1.00 94.69 105 HIS A O 1
ATOM 825 N N . ALA A 1 106 ? -16.497 6.390 12.638 1.00 95.94 106 ALA A N 1
ATOM 826 C CA . ALA A 1 106 ? -15.400 6.266 11.681 1.00 95.94 106 ALA A CA 1
ATOM 827 C C . ALA A 1 106 ? -15.650 5.160 10.634 1.00 95.94 106 ALA A C 1
ATOM 829 O O . ALA A 1 106 ? -15.450 5.412 9.446 1.00 95.94 106 ALA A O 1
ATOM 830 N N . ILE A 1 107 ? -16.149 3.974 11.020 1.00 94.62 107 ILE A N 1
ATOM 831 C CA . ILE A 1 107 ? -16.499 2.940 10.026 1.00 94.62 107 ILE A CA 1
ATOM 832 C C . ILE A 1 107 ? -17.737 3.302 9.200 1.00 94.62 107 ILE A C 1
ATOM 834 O O . ILE A 1 107 ? -17.745 3.023 8.004 1.00 94.62 107 ILE A O 1
ATOM 838 N N . THR A 1 108 ? -18.731 4.000 9.764 1.00 92.94 108 THR A N 1
ATOM 839 C CA . THR A 1 108 ? -19.865 4.534 8.985 1.00 92.94 108 THR A CA 1
ATOM 840 C C . THR A 1 108 ? -19.386 5.523 7.918 1.00 92.94 108 THR A C 1
ATOM 842 O O . THR A 1 108 ? -19.838 5.452 6.774 1.00 92.94 108 THR A O 1
ATOM 845 N N . ALA A 1 109 ? -18.425 6.395 8.248 1.00 93.88 109 ALA A N 1
ATOM 846 C CA . ALA A 1 109 ? -17.822 7.320 7.289 1.00 93.88 109 ALA A CA 1
ATOM 847 C C . ALA A 1 109 ? -17.072 6.591 6.159 1.00 93.88 109 ALA A C 1
ATOM 849 O O . ALA A 1 109 ? -17.229 6.947 4.990 1.00 93.88 109 ALA A O 1
ATOM 850 N N . ILE A 1 110 ? -16.306 5.544 6.491 1.00 92.81 110 ILE A N 1
ATOM 851 C CA . ILE A 1 110 ? -15.623 4.694 5.502 1.00 92.81 110 ILE A CA 1
ATOM 852 C C . ILE A 1 110 ? -16.647 3.974 4.617 1.00 92.81 110 ILE A C 1
ATOM 854 O O . ILE A 1 110 ? -16.515 4.021 3.400 1.00 92.81 110 ILE A O 1
ATOM 858 N N . SER A 1 111 ? -17.700 3.375 5.178 1.00 91.56 111 SER A N 1
ATOM 859 C CA . SER A 1 111 ? -18.780 2.743 4.405 1.00 91.56 111 SER A CA 1
ATOM 860 C C . SER A 1 111 ? -19.470 3.722 3.453 1.00 91.56 111 SER A C 1
ATOM 862 O O . SER A 1 111 ? -19.719 3.382 2.296 1.00 91.56 111 SER A O 1
ATOM 864 N N . ALA A 1 112 ? -19.745 4.950 3.901 1.00 90.50 112 ALA A N 1
ATOM 865 C CA . ALA A 1 112 ? -20.315 5.997 3.057 1.00 90.50 112 ALA A CA 1
ATOM 866 C C . ALA A 1 112 ? -19.378 6.375 1.895 1.00 90.50 112 ALA A C 1
ATOM 868 O O . ALA A 1 112 ? -19.836 6.483 0.757 1.00 90.50 112 ALA A O 1
ATOM 869 N N . ALA A 1 113 ? -18.074 6.519 2.155 1.00 89.25 113 ALA A N 1
ATOM 870 C CA . ALA A 1 113 ? -17.067 6.772 1.124 1.00 89.25 113 ALA A CA 1
ATOM 871 C C . ALA A 1 113 ? -16.897 5.584 0.154 1.00 89.25 113 ALA A C 1
ATOM 873 O O . ALA A 1 113 ? -16.830 5.790 -1.057 1.00 89.25 113 ALA A O 1
ATOM 874 N N . HIS A 1 114 ? -16.883 4.348 0.663 1.00 87.06 114 HIS A N 1
ATOM 875 C CA . HIS A 1 114 ? -16.676 3.131 -0.125 1.00 87.06 114 HIS A CA 1
ATOM 876 C C . HIS A 1 114 ? -17.832 2.849 -1.093 1.00 87.06 114 HIS A C 1
ATOM 878 O O . HIS A 1 114 ? -17.592 2.432 -2.223 1.00 87.06 114 HIS A O 1
ATOM 884 N N . LYS A 1 115 ? -19.082 3.150 -0.695 1.00 85.31 115 LYS A N 1
ATOM 885 C CA . LYS A 1 115 ? -20.279 3.008 -1.552 1.00 85.31 115 LYS A CA 1
ATOM 886 C C . LYS A 1 115 ? -20.154 3.726 -2.906 1.00 85.31 115 LYS A C 1
ATOM 888 O O . LYS A 1 115 ? -20.770 3.280 -3.869 1.00 85.31 115 LYS A O 1
ATOM 893 N N . ASN A 1 116 ? -19.380 4.815 -2.998 1.00 81.50 116 ASN A N 1
ATOM 894 C CA . ASN A 1 116 ? -18.996 5.417 -4.279 1.00 81.50 116 ASN A CA 1
ATOM 895 C C . ASN A 1 116 ? -17.681 6.212 -4.152 1.00 81.50 116 ASN A C 1
ATOM 897 O O . ASN A 1 116 ? -17.673 7.420 -3.896 1.00 81.50 116 ASN A O 1
ATOM 901 N N . ILE A 1 117 ? -16.561 5.524 -4.389 1.00 81.69 117 ILE A N 1
ATOM 902 C CA . ILE A 1 117 ? -15.195 6.056 -4.242 1.00 81.69 117 ILE A CA 1
ATOM 903 C C . ILE A 1 117 ? -14.896 7.242 -5.175 1.00 81.69 117 ILE A C 1
ATOM 905 O O . ILE A 1 117 ? -14.071 8.090 -4.833 1.00 81.69 117 ILE A O 1
ATOM 909 N N . ALA A 1 118 ? -15.595 7.377 -6.308 1.00 78.31 118 ALA A N 1
ATOM 910 C CA . ALA A 1 118 ? -15.425 8.527 -7.201 1.00 78.31 118 ALA A CA 1
ATOM 911 C C . ALA A 1 118 ? -15.862 9.853 -6.540 1.00 78.31 118 ALA A C 1
ATOM 913 O O . ALA A 1 118 ? -15.212 10.882 -6.727 1.00 78.31 118 ALA A O 1
ATOM 914 N N . ILE A 1 119 ? -16.912 9.819 -5.711 1.00 82.69 119 ILE A N 1
ATOM 915 C CA . ILE A 1 119 ? -17.437 10.988 -4.981 1.00 82.69 119 ILE A CA 1
ATOM 916 C C . ILE A 1 119 ? -17.083 10.978 -3.486 1.00 82.69 119 ILE A C 1
ATOM 918 O O . ILE A 1 119 ? -17.549 11.836 -2.743 1.00 82.69 119 ILE A O 1
ATOM 922 N N . ALA A 1 120 ? -16.236 10.051 -3.020 1.00 83.19 120 ALA A N 1
ATOM 923 C CA . ALA A 1 120 ? -15.845 9.946 -1.608 1.00 83.19 120 ALA A CA 1
ATOM 924 C C . ALA A 1 120 ? -15.341 11.276 -1.020 1.00 83.19 120 ALA A C 1
ATOM 926 O O . ALA A 1 120 ? -15.659 11.609 0.119 1.00 83.19 120 ALA A O 1
ATOM 927 N N . HIS A 1 121 ? -14.598 12.057 -1.812 1.00 83.69 121 HIS A N 1
ATOM 928 C CA . HIS A 1 121 ? -14.053 13.362 -1.431 1.00 83.69 121 HIS A CA 1
ATOM 929 C C . HIS A 1 121 ? -15.127 14.379 -0.988 1.00 83.69 121 HIS A C 1
ATOM 931 O O . HIS A 1 121 ? -14.863 15.173 -0.082 1.00 83.69 121 HIS A O 1
ATOM 937 N N . SER A 1 122 ? -16.318 14.323 -1.597 1.00 86.12 122 SER A N 1
ATOM 938 C CA . SER A 1 122 ? -17.448 15.253 -1.439 1.00 86.12 122 SER A CA 1
ATOM 939 C C . SER A 1 122 ? -18.702 14.606 -0.830 1.00 86.12 122 SER A C 1
ATOM 941 O O . SER A 1 122 ? -19.734 15.262 -0.702 1.00 86.12 122 SER A O 1
ATOM 943 N N . ASN A 1 123 ? -18.629 13.337 -0.417 1.00 87.25 123 ASN A N 1
ATOM 944 C CA . ASN A 1 123 ? -19.754 12.604 0.160 1.00 87.25 123 ASN A CA 1
ATOM 945 C C . ASN A 1 123 ? -20.187 13.223 1.514 1.00 87.25 123 ASN A C 1
ATOM 947 O O . ASN A 1 123 ? -19.420 13.162 2.481 1.00 87.25 123 ASN A O 1
ATOM 951 N N . PRO A 1 124 ? -21.408 13.786 1.630 1.00 87.94 124 PRO A N 1
ATOM 952 C CA . PRO A 1 124 ? -21.812 14.547 2.813 1.00 87.94 124 PRO A CA 1
ATOM 953 C C . PRO A 1 124 ? -21.943 13.671 4.064 1.00 87.94 124 PRO A C 1
ATOM 955 O O . PRO A 1 124 ? -21.584 14.113 5.154 1.00 87.94 124 PRO A O 1
ATOM 958 N N . LEU A 1 125 ? -22.374 12.413 3.917 1.00 88.44 125 LEU A N 1
ATOM 959 C CA . LEU A 1 125 ? -22.477 11.470 5.032 1.00 88.44 125 LEU A CA 1
ATOM 960 C C . LEU A 1 125 ? -21.085 11.089 5.560 1.00 88.44 125 LEU A C 1
ATOM 962 O O . LEU A 1 125 ? -20.869 11.095 6.769 1.00 88.44 125 LEU A O 1
ATOM 966 N N . ALA A 1 126 ? -20.115 10.842 4.673 1.00 90.25 126 ALA A N 1
ATOM 967 C CA . ALA A 1 126 ? -18.731 10.565 5.067 1.00 90.25 126 ALA A CA 1
ATOM 968 C C . ALA A 1 126 ? -18.087 11.752 5.810 1.00 90.25 126 ALA A C 1
ATOM 970 O O . ALA A 1 126 ? -17.386 11.561 6.808 1.00 90.25 126 ALA A O 1
ATOM 971 N N . LEU A 1 127 ? -18.364 12.984 5.372 1.00 90.62 127 LEU A N 1
ATOM 972 C CA . LEU A 1 127 ? -17.909 14.214 6.032 1.00 90.62 127 LEU A CA 1
ATOM 973 C C . LEU A 1 127 ? -18.575 14.412 7.407 1.00 90.62 127 LEU A C 1
ATOM 975 O O . LEU A 1 127 ? -17.894 14.705 8.389 1.00 90.62 127 LEU A O 1
ATOM 979 N N . GLN A 1 128 ? -19.891 14.208 7.504 1.00 91.56 128 GLN A N 1
ATOM 980 C CA . GLN A 1 128 ? -20.653 14.362 8.748 1.00 91.56 128 GLN A CA 1
ATOM 981 C C . GLN A 1 128 ? -20.261 13.324 9.812 1.00 91.56 128 GLN A C 1
ATOM 983 O O . GLN A 1 128 ? -20.078 13.668 10.988 1.00 91.56 128 GLN A O 1
ATOM 988 N N . GLU A 1 129 ? -20.113 12.064 9.403 1.00 93.25 129 GLU A N 1
ATOM 989 C CA . GLU A 1 129 ? -19.757 10.964 10.295 1.00 93.25 129 GLU A CA 1
ATOM 990 C C . GLU A 1 129 ? -18.293 11.053 10.740 1.00 93.25 129 GLU A C 1
ATOM 992 O O . GLU A 1 129 ? -18.020 10.912 11.930 1.00 93.25 129 GLU A O 1
ATOM 997 N N . SER A 1 130 ? -17.350 11.410 9.858 1.00 92.94 130 SER A N 1
ATOM 998 C CA . SER A 1 130 ? -15.946 11.611 10.260 1.00 92.94 130 SER A CA 1
ATOM 999 C C . SER A 1 130 ? -15.758 12.814 11.190 1.00 92.94 130 SER A C 1
ATOM 1001 O O . SER A 1 130 ? -15.080 12.693 12.214 1.00 92.94 130 SER A O 1
ATOM 1003 N N . ALA A 1 131 ? -16.428 13.943 10.929 1.00 92.75 131 ALA A N 1
ATOM 1004 C CA . ALA A 1 131 ? -16.438 15.089 11.843 1.00 92.75 131 ALA A CA 1
ATOM 1005 C C . ALA A 1 131 ? -17.047 14.740 13.218 1.00 92.75 131 ALA A C 1
ATOM 1007 O O . ALA A 1 131 ? -16.645 15.295 14.245 1.00 92.75 131 ALA A O 1
ATOM 1008 N N . THR A 1 132 ? -17.995 13.801 13.266 1.00 93.75 132 THR A N 1
ATOM 1009 C CA . THR A 1 132 ? -18.597 13.318 14.518 1.00 93.75 132 THR A CA 1
ATOM 1010 C C . THR A 1 132 ? -17.718 12.293 15.234 1.00 93.75 132 THR A C 1
ATOM 1012 O O . THR A 1 132 ? -17.544 12.403 16.449 1.00 93.75 132 THR A O 1
ATOM 1015 N N . ALA A 1 133 ? -17.069 11.387 14.501 1.00 95.38 133 ALA A N 1
ATOM 1016 C CA . ALA A 1 133 ? -16.050 10.483 15.025 1.00 95.38 133 ALA A CA 1
ATOM 1017 C C . ALA A 1 133 ? -14.909 11.254 15.707 1.00 95.38 133 ALA A C 1
ATOM 1019 O O . ALA A 1 133 ? -14.566 10.949 16.849 1.00 95.38 133 ALA A O 1
ATOM 1020 N N . MET A 1 134 ? -14.382 12.299 15.053 1.00 92.69 134 MET A N 1
ATOM 1021 C CA . MET A 1 134 ? -13.338 13.162 15.620 1.00 92.69 134 MET A CA 1
ATOM 1022 C C . MET A 1 134 ? -13.811 13.883 16.886 1.00 92.69 134 MET A C 1
ATOM 1024 O O . MET A 1 134 ? -13.119 13.843 17.897 1.00 92.69 134 MET A O 1
ATOM 1028 N N . ARG A 1 135 ? -15.020 14.462 16.887 1.00 93.88 135 ARG A N 1
ATOM 1029 C CA . ARG A 1 135 ? -15.590 15.147 18.064 1.00 93.88 135 ARG A CA 1
ATOM 1030 C C . ARG A 1 135 ? -15.734 14.224 19.281 1.00 93.88 135 ARG A C 1
ATOM 1032 O O . ARG A 1 135 ? -15.454 14.638 20.404 1.00 93.88 135 ARG A O 1
ATOM 1039 N N . VAL A 1 136 ? -16.167 12.977 19.070 1.00 94.06 136 VAL A N 1
ATOM 1040 C CA . VAL A 1 136 ? -16.254 11.971 20.144 1.00 94.06 136 VAL A CA 1
ATOM 1041 C C . VAL A 1 136 ? -14.860 11.501 20.574 1.00 94.06 136 VAL A C 1
ATOM 1043 O O . VAL A 1 136 ? -14.646 11.254 21.761 1.00 94.06 136 VAL A O 1
ATOM 1046 N N . LEU A 1 137 ? -13.905 11.405 19.642 1.00 93.81 137 LEU A N 1
ATOM 1047 C CA . LEU A 1 137 ? -12.529 11.019 19.943 1.00 93.81 137 LEU A CA 1
ATOM 1048 C C . LEU A 1 137 ? -11.802 12.064 20.798 1.00 93.81 137 LEU A C 1
ATOM 1050 O O . LEU A 1 137 ? -11.224 11.674 21.810 1.00 93.81 137 LEU A O 1
ATOM 1054 N N . SER A 1 138 ? -11.871 13.358 20.456 1.00 92.25 138 SER A N 1
ATOM 1055 C CA . SER A 1 138 ? -11.273 14.437 21.263 1.00 92.25 138 SER A CA 1
ATOM 1056 C C . SER A 1 138 ? -11.773 14.371 22.703 1.00 92.25 138 SER A C 1
ATOM 1058 O O . SER A 1 138 ? -10.978 14.228 23.629 1.00 92.25 138 SER A O 1
ATOM 1060 N N . LYS A 1 139 ? -13.101 14.288 22.881 1.00 91.31 139 LYS A N 1
ATOM 1061 C CA . LYS A 1 139 ? -13.708 14.135 24.206 1.00 91.31 139 LYS A CA 1
ATOM 1062 C C . LYS A 1 139 ? -13.280 12.843 24.914 1.00 91.31 139 LYS A C 1
ATOM 1064 O O . LYS A 1 139 ? -13.203 12.833 26.138 1.00 91.31 139 LYS A O 1
ATOM 1069 N N . ARG A 1 140 ? -12.976 11.743 24.211 1.00 88.94 140 ARG A N 1
ATOM 1070 C CA . ARG A 1 140 ? -12.402 10.552 24.866 1.00 88.94 140 ARG A CA 1
ATOM 1071 C C . ARG A 1 140 ? -10.966 10.798 25.333 1.00 88.94 140 ARG A C 1
ATOM 1073 O O . ARG A 1 140 ? -10.661 10.403 26.449 1.00 88.94 140 ARG A O 1
ATOM 1080 N N . ILE A 1 141 ? -10.129 11.441 24.522 1.00 89.56 141 ILE A N 1
ATOM 1081 C CA . ILE A 1 141 ? -8.729 11.747 24.866 1.00 89.56 141 ILE A CA 1
ATOM 1082 C C . ILE A 1 141 ? -8.666 12.712 26.062 1.00 89.56 141 ILE A C 1
ATOM 1084 O O . ILE A 1 141 ? -7.887 12.486 26.980 1.00 89.56 141 ILE A O 1
ATOM 1088 N N . GLU A 1 142 ? -9.537 13.724 26.104 1.00 89.00 142 GLU A N 1
ATOM 1089 C CA . GLU A 1 142 ? -9.680 14.654 27.238 1.00 89.00 142 GLU A CA 1
ATOM 1090 C C . GLU A 1 142 ? -10.033 13.942 28.557 1.00 89.00 142 GLU A C 1
ATOM 1092 O O . GLU A 1 142 ? -9.505 14.290 29.609 1.00 89.00 142 GLU A O 1
ATOM 1097 N N . ASN A 1 143 ? -10.924 12.942 28.509 1.00 88.50 143 ASN A N 1
ATOM 1098 C CA . ASN A 1 143 ? -11.375 12.200 29.695 1.00 88.50 143 ASN A CA 1
ATOM 1099 C C . ASN A 1 143 ? -10.448 11.036 30.095 1.00 88.50 143 ASN A C 1
ATOM 1101 O O . ASN A 1 143 ? -10.572 10.518 31.202 1.00 88.50 143 ASN A O 1
ATOM 1105 N N . ASP A 1 144 ? -9.576 10.578 29.195 1.00 85.12 144 ASP A N 1
ATOM 1106 C CA . ASP A 1 144 ? -8.708 9.414 29.398 1.00 85.12 144 ASP A CA 1
ATOM 1107 C C . ASP A 1 144 ? -7.414 9.530 28.559 1.00 85.12 144 ASP A C 1
ATOM 1109 O O . ASP A 1 144 ? -7.274 8.856 27.531 1.00 85.12 144 ASP A O 1
ATOM 1113 N N . PRO A 1 145 ? -6.454 10.386 28.971 1.00 82.69 145 PRO A N 1
ATOM 1114 C CA . PRO A 1 145 ? -5.246 10.662 28.185 1.00 82.69 145 PRO A CA 1
ATOM 1115 C C . PRO A 1 145 ? -4.293 9.465 28.032 1.00 82.69 145 PRO A C 1
ATOM 1117 O O . PRO A 1 145 ? -3.428 9.474 27.155 1.00 82.69 145 PRO A O 1
ATOM 1120 N N . ASN A 1 146 ? -4.445 8.441 28.879 1.00 79.62 146 ASN A N 1
ATOM 1121 C CA . ASN A 1 146 ? -3.556 7.279 28.954 1.00 79.62 146 ASN A CA 1
ATOM 1122 C C . ASN A 1 146 ? -4.067 6.066 28.145 1.00 79.62 146 ASN A C 1
ATOM 1124 O O . ASN A 1 146 ? -3.353 5.071 28.021 1.00 79.62 146 ASN A O 1
ATOM 1128 N N . SER A 1 147 ? -5.283 6.111 27.581 1.00 85.31 147 SER A N 1
ATOM 1129 C CA . SER A 1 147 ? -5.809 5.029 26.734 1.00 85.31 147 SER A CA 1
ATOM 1130 C C . SER A 1 147 ? -5.459 5.249 25.262 1.00 85.31 147 SER A C 1
ATOM 1132 O O . SER A 1 147 ? -6.149 5.945 24.515 1.00 85.31 147 SER A O 1
ATOM 1134 N N . HIS A 1 148 ? -4.371 4.615 24.826 1.00 89.25 148 HIS A N 1
ATOM 1135 C CA . HIS A 1 148 ? -3.824 4.780 23.476 1.00 89.25 148 HIS A CA 1
ATOM 1136 C C . HIS A 1 148 ? -4.520 3.923 22.400 1.00 89.25 148 HIS A C 1
ATOM 1138 O O . HIS A 1 148 ? -4.479 4.281 21.222 1.00 89.25 148 HIS A O 1
ATOM 1144 N N . LEU A 1 149 ? -5.211 2.835 22.774 1.00 90.44 149 LEU A N 1
ATOM 1145 C CA . LEU A 1 149 ? -5.811 1.886 21.823 1.00 90.44 149 LEU A CA 1
ATOM 1146 C C . LEU A 1 149 ? -6.838 2.548 20.885 1.00 90.44 149 LEU A C 1
ATOM 1148 O O . LEU A 1 149 ? -6.741 2.426 19.665 1.00 90.44 149 LEU A O 1
ATOM 1152 N N . VAL A 1 150 ? -7.823 3.266 21.437 1.00 92.31 150 VAL A N 1
ATOM 1153 C CA . VAL A 1 150 ? -8.912 3.865 20.639 1.00 92.31 150 VAL A CA 1
ATOM 1154 C C . VAL A 1 150 ? -8.411 4.998 19.722 1.00 92.31 150 VAL A C 1
ATOM 1156 O O . VAL A 1 150 ? -8.779 4.979 18.545 1.00 92.31 150 VAL A O 1
ATOM 1159 N N . PRO A 1 151 ? -7.543 5.931 20.171 1.00 93.38 151 PRO A N 1
ATOM 1160 C CA . PRO A 1 151 ? -6.878 6.889 19.285 1.00 93.38 151 PRO A CA 1
ATOM 1161 C C . PRO A 1 151 ? -6.093 6.247 18.137 1.00 93.38 151 PRO A C 1
ATOM 1163 O O . PRO A 1 151 ? -6.189 6.727 17.008 1.00 93.38 151 PRO A O 1
ATOM 1166 N N . LEU A 1 152 ? -5.367 5.150 18.378 1.00 94.12 152 LEU A N 1
ATOM 1167 C CA . LEU A 1 152 ? -4.587 4.479 17.332 1.00 94.12 152 LEU A CA 1
ATOM 1168 C C . LEU A 1 152 ? -5.460 3.825 16.258 1.00 94.12 152 LEU A C 1
ATOM 1170 O O . LEU A 1 152 ? -5.204 4.005 15.065 1.00 94.12 152 LEU A O 1
ATOM 1174 N N . VAL A 1 153 ? -6.523 3.122 16.661 1.00 94.31 153 VAL A N 1
ATOM 1175 C CA . VAL A 1 153 ? -7.491 2.556 15.707 1.00 94.31 153 VAL A CA 1
ATOM 1176 C C . VAL A 1 153 ? -8.190 3.676 14.929 1.00 94.31 153 VAL A C 1
ATOM 1178 O O . VAL A 1 153 ? -8.360 3.560 13.717 1.00 94.31 153 VAL A O 1
ATOM 1181 N N . ALA A 1 154 ? -8.519 4.797 15.578 1.00 94.56 154 ALA A N 1
ATOM 1182 C CA . ALA A 1 154 ? -9.094 5.953 14.895 1.00 94.56 154 ALA A CA 1
ATOM 1183 C C . ALA A 1 154 ? -8.127 6.592 13.878 1.00 94.56 154 ALA A C 1
ATOM 1185 O O . ALA A 1 154 ? -8.552 6.888 12.766 1.00 94.56 154 ALA A O 1
ATOM 1186 N N . CYS A 1 155 ? -6.831 6.736 14.187 1.00 93.69 155 CYS A N 1
ATOM 1187 C CA . CYS A 1 155 ? -5.833 7.241 13.230 1.00 93.69 155 CYS A CA 1
ATOM 1188 C C . CYS A 1 155 ? -5.717 6.340 11.984 1.00 93.69 155 CYS A C 1
ATOM 1190 O O . CYS A 1 155 ? -5.640 6.845 10.861 1.00 93.69 155 CYS A O 1
ATOM 1192 N N . LEU A 1 156 ? -5.764 5.012 12.154 1.00 92.88 156 LEU A N 1
ATOM 1193 C CA . LEU A 1 156 ? -5.786 4.055 11.037 1.00 92.88 156 LEU A CA 1
ATOM 1194 C C . LEU A 1 156 ? -7.075 4.156 10.200 1.00 92.88 156 LEU A C 1
ATOM 1196 O O . LEU A 1 156 ? -7.014 4.131 8.969 1.00 92.88 156 LEU A O 1
ATOM 1200 N N . LEU A 1 157 ? -8.231 4.329 10.846 1.00 94.62 157 LEU A N 1
ATOM 1201 C CA . LEU A 1 157 ? -9.519 4.521 10.169 1.00 94.62 157 LEU A CA 1
ATOM 1202 C C . LEU A 1 157 ? -9.597 5.867 9.426 1.00 94.62 157 LEU A C 1
ATOM 1204 O O . LEU A 1 157 ? -10.086 5.910 8.299 1.00 94.62 157 LEU A O 1
ATOM 1208 N N . PHE A 1 158 ? -9.068 6.954 9.990 1.00 94.06 158 PHE A N 1
ATOM 1209 C CA . PHE A 1 158 ? -9.008 8.240 9.291 1.00 94.06 158 PHE A CA 1
ATOM 1210 C C . PHE A 1 158 ? -7.981 8.229 8.156 1.00 94.06 158 PHE A C 1
ATOM 1212 O O . PHE A 1 158 ? -8.297 8.707 7.075 1.00 94.06 158 PHE A O 1
ATOM 1219 N N . THR A 1 159 ? -6.813 7.599 8.327 1.00 91.12 159 THR A N 1
ATOM 1220 C CA . THR A 1 159 ? -5.881 7.339 7.208 1.00 91.12 159 THR A CA 1
ATOM 1221 C C . THR A 1 159 ? -6.601 6.627 6.057 1.00 91.12 159 THR A C 1
ATOM 1223 O O . THR A 1 159 ? -6.475 7.029 4.903 1.00 91.12 159 THR A O 1
ATOM 1226 N N . CYS A 1 160 ? -7.393 5.596 6.368 1.00 90.19 160 CYS A N 1
ATOM 1227 C CA . CYS A 1 160 ? -8.191 4.860 5.390 1.00 90.19 160 CYS A CA 1
ATOM 1228 C C . CYS A 1 160 ? -9.209 5.745 4.658 1.00 90.19 160 CYS A C 1
ATOM 1230 O O . CYS A 1 160 ? -9.250 5.754 3.425 1.00 90.19 160 CYS A O 1
ATOM 1232 N N . LEU A 1 161 ? -9.983 6.533 5.406 1.00 92.00 161 LEU A N 1
ATOM 1233 C CA . LEU A 1 161 ? -10.948 7.465 4.834 1.00 92.00 161 LEU A CA 1
ATOM 1234 C C . LEU A 1 161 ? -10.267 8.500 3.925 1.00 92.00 161 LEU A C 1
ATOM 1236 O O . LEU A 1 161 ? -10.714 8.722 2.801 1.00 92.00 161 LEU A O 1
ATOM 1240 N N . GLU A 1 162 ? -9.153 9.086 4.362 1.00 89.69 162 GLU A N 1
ATOM 1241 C CA . GLU A 1 162 ? -8.423 10.076 3.571 1.00 89.69 162 GLU A CA 1
ATOM 1242 C C . GLU A 1 162 ? -7.751 9.456 2.330 1.00 89.69 162 GLU A C 1
ATOM 1244 O O . GLU A 1 162 ? -7.723 10.105 1.283 1.00 89.69 162 GLU A O 1
ATOM 1249 N N . PHE A 1 163 ? -7.329 8.183 2.369 1.00 85.31 163 PHE A N 1
ATOM 1250 C CA . PHE A 1 163 ? -6.897 7.439 1.172 1.00 85.31 163 PHE A CA 1
ATOM 1251 C C . PHE A 1 163 ? -8.048 7.288 0.157 1.00 85.31 163 PHE A C 1
ATOM 1253 O O . PHE A 1 163 ? -7.854 7.568 -1.027 1.00 85.31 163 PHE A O 1
ATOM 1260 N N . MET A 1 164 ? -9.256 6.905 0.601 1.00 86.25 164 MET A N 1
ATOM 1261 C CA . MET A 1 164 ? -10.445 6.810 -0.270 1.00 86.25 164 MET A CA 1
ATOM 1262 C C . MET A 1 164 ? -10.844 8.168 -0.863 1.00 86.25 164 MET A C 1
ATOM 1264 O O . MET A 1 164 ? -11.199 8.258 -2.040 1.00 86.25 164 MET A O 1
ATOM 1268 N N . ARG A 1 165 ? -10.752 9.237 -0.064 1.00 85.75 165 ARG A N 1
ATOM 1269 C CA . ARG A 1 165 ? -11.006 10.621 -0.495 1.00 85.75 165 ARG A CA 1
ATOM 1270 C C . ARG A 1 165 ? -9.902 11.159 -1.416 1.00 85.75 165 ARG A C 1
ATOM 1272 O O . ARG A 1 165 ? -10.182 12.015 -2.249 1.00 85.75 165 ARG A O 1
ATOM 1279 N N . GLY A 1 166 ? -8.680 10.632 -1.317 1.00 78.56 166 GLY A N 1
ATOM 1280 C CA . GLY A 1 166 ? -7.495 11.095 -2.049 1.00 78.56 166 GLY A CA 1
ATOM 1281 C C . GLY A 1 166 ? -6.769 12.277 -1.410 1.00 78.56 166 GLY A C 1
ATOM 1282 O O . GLY A 1 166 ? -5.987 12.939 -2.084 1.00 78.56 166 GLY A O 1
ATOM 1283 N N . ASN A 1 167 ? -7.033 12.550 -0.135 1.00 83.31 167 ASN A N 1
ATOM 1284 C CA . ASN A 1 167 ? -6.450 13.653 0.619 1.00 83.31 167 ASN A CA 1
ATOM 1285 C C . ASN A 1 167 ? -5.112 13.204 1.226 1.00 83.31 167 ASN A C 1
ATOM 1287 O O . ASN A 1 167 ? -5.051 12.740 2.367 1.00 83.31 167 ASN A O 1
ATOM 1291 N N . VAL A 1 168 ? -4.052 13.287 0.416 1.00 78.81 168 VAL A N 1
ATOM 1292 C CA . VAL A 1 168 ? -2.711 12.791 0.762 1.00 78.81 168 VAL A CA 1
ATOM 1293 C C . VAL A 1 168 ? -2.222 13.422 2.069 1.00 78.81 168 VAL A C 1
ATOM 1295 O O . VAL A 1 168 ? -1.890 12.699 3.006 1.00 78.81 168 VAL A O 1
ATOM 1298 N N . ASP A 1 169 ? -2.257 14.750 2.174 1.00 81.62 169 ASP A N 1
ATOM 1299 C CA . ASP A 1 169 ? -1.696 15.493 3.308 1.00 81.62 169 ASP A CA 1
ATOM 1300 C C . ASP A 1 169 ? -2.382 15.152 4.634 1.00 81.62 169 ASP A C 1
ATOM 1302 O O . ASP A 1 169 ? -1.719 14.895 5.641 1.00 81.62 169 ASP A O 1
ATOM 1306 N N . SER A 1 170 ? -3.716 15.056 4.641 1.00 86.06 170 SER A N 1
ATOM 1307 C CA . SER A 1 170 ? -4.438 14.680 5.863 1.00 86.06 170 SER A CA 1
ATOM 1308 C C . SER A 1 170 ? -4.194 13.220 6.243 1.00 86.06 170 SER A C 1
ATOM 1310 O O . SER A 1 170 ? -4.067 12.918 7.429 1.00 86.06 170 SER A O 1
ATOM 1312 N N . ALA A 1 171 ? -4.053 12.313 5.271 1.00 85.88 171 ALA A N 1
ATOM 1313 C CA . ALA A 1 171 ? -3.695 10.926 5.556 1.00 85.88 171 ALA A CA 1
ATOM 1314 C C . ALA A 1 171 ? -2.275 10.797 6.138 1.00 85.88 171 ALA A C 1
ATOM 1316 O O . ALA A 1 171 ? -2.051 10.011 7.061 1.00 85.88 171 ALA A O 1
ATOM 1317 N N . LEU A 1 172 ? -1.326 11.602 5.646 1.00 82.25 172 LEU A N 1
ATOM 1318 C CA . LEU A 1 172 ? 0.035 11.694 6.180 1.00 82.25 172 LEU A CA 1
ATOM 1319 C C . LEU A 1 172 ? 0.041 12.228 7.622 1.00 82.25 172 LEU A C 1
ATOM 1321 O O . LEU A 1 172 ? 0.720 11.658 8.476 1.00 82.25 172 LEU A O 1
ATOM 1325 N N . VAL A 1 173 ? -0.761 13.253 7.930 1.00 87.62 173 VAL A N 1
ATOM 1326 C CA . VAL A 1 173 ? -0.920 13.774 9.303 1.00 87.62 173 VAL A CA 1
ATOM 1327 C C . VAL A 1 173 ? -1.522 12.724 10.246 1.00 87.62 173 VAL A C 1
ATOM 1329 O O . VAL A 1 173 ? -1.003 12.531 11.347 1.00 87.62 173 VAL A O 1
ATOM 1332 N N . GLN A 1 174 ? -2.566 11.999 9.825 1.00 89.50 174 GLN A N 1
ATOM 1333 C CA . GLN A 1 174 ? -3.157 10.919 10.633 1.00 89.50 174 GLN A CA 1
ATOM 1334 C C . GLN A 1 174 ? -2.159 9.775 10.876 1.00 89.50 174 GLN A C 1
ATOM 1336 O O . GLN A 1 174 ? -2.059 9.271 11.997 1.00 89.50 174 GLN A O 1
ATOM 1341 N N . MET A 1 175 ? -1.353 9.428 9.867 1.00 86.75 175 MET A N 1
ATOM 1342 C CA . MET A 1 175 ? -0.253 8.473 10.009 1.00 86.75 175 MET A CA 1
ATOM 1343 C C . MET A 1 175 ? 0.768 8.953 11.053 1.00 86.75 175 MET A C 1
ATOM 1345 O O . MET A 1 175 ? 1.042 8.235 12.014 1.00 86.75 175 MET A O 1
ATOM 1349 N N . LEU A 1 176 ? 1.289 10.181 10.918 1.00 85.88 176 LEU A N 1
ATOM 1350 C CA . LEU A 1 176 ? 2.281 10.763 11.837 1.00 85.88 176 LEU A CA 1
ATOM 1351 C C . LEU A 1 176 ? 1.771 10.821 13.286 1.00 85.88 176 LEU A C 1
ATOM 1353 O O . LEU A 1 176 ? 2.527 10.532 14.215 1.00 85.88 176 LEU A O 1
ATOM 1357 N N . ASN A 1 177 ? 0.494 11.151 13.488 1.00 89.25 177 ASN A N 1
ATOM 1358 C CA . ASN A 1 177 ? -0.133 11.128 14.810 1.00 89.25 177 ASN A CA 1
ATOM 1359 C C . ASN A 1 177 ? -0.171 9.704 15.395 1.00 89.25 177 ASN A C 1
ATOM 1361 O O . ASN A 1 177 ? 0.168 9.524 16.565 1.00 89.25 177 ASN A O 1
ATOM 1365 N N . GLY A 1 178 ? -0.472 8.685 14.582 1.00 90.94 178 GLY A N 1
ATOM 1366 C CA . GLY A 1 178 ? -0.400 7.278 14.993 1.00 90.94 178 GLY A CA 1
ATOM 1367 C C . GLY A 1 178 ? 0.990 6.853 15.490 1.00 90.94 178 GLY A C 1
ATOM 1368 O O . GLY A 1 178 ? 1.099 6.210 16.535 1.00 90.94 178 GLY A O 1
ATOM 1369 N N . PHE A 1 179 ? 2.064 7.266 14.806 1.00 87.50 179 PHE A N 1
ATOM 1370 C CA . PHE A 1 179 ? 3.440 6.979 15.247 1.00 87.50 179 PHE A CA 1
ATOM 1371 C C . PHE A 1 179 ? 3.766 7.629 16.600 1.00 87.50 179 PHE A C 1
ATOM 1373 O O . PHE A 1 179 ? 4.256 6.942 17.497 1.00 87.50 179 PHE A O 1
ATOM 1380 N N . LYS A 1 180 ? 3.426 8.914 16.781 1.00 88.69 180 LYS A N 1
ATOM 1381 C CA . LYS A 1 180 ? 3.631 9.641 18.051 1.00 88.69 180 LYS A CA 1
ATOM 1382 C C . LYS A 1 180 ? 2.904 8.983 19.229 1.00 88.69 180 LYS A C 1
ATOM 1384 O O . LYS A 1 180 ? 3.443 8.921 20.331 1.00 88.69 180 LYS A O 1
ATOM 1389 N N . ILE A 1 181 ? 1.688 8.475 19.006 1.00 90.25 181 ILE A N 1
ATOM 1390 C CA . ILE A 1 181 ? 0.896 7.819 20.057 1.00 90.25 181 ILE A CA 1
ATOM 1391 C C . ILE A 1 181 ? 1.497 6.451 20.438 1.00 90.25 181 ILE A C 1
ATOM 1393 O O . ILE A 1 181 ? 1.528 6.127 21.623 1.00 90.25 181 ILE A O 1
ATOM 1397 N N . ILE A 1 182 ? 2.030 5.669 19.486 1.00 87.50 182 ILE A N 1
ATOM 1398 C CA . ILE A 1 182 ? 2.755 4.419 19.809 1.00 87.50 182 ILE A CA 1
ATOM 1399 C C . ILE A 1 182 ? 4.028 4.717 20.606 1.00 87.50 182 ILE A C 1
ATOM 1401 O O . ILE A 1 182 ? 4.309 4.029 21.586 1.00 87.50 182 ILE A O 1
ATOM 1405 N N . GLU A 1 183 ? 4.788 5.743 20.222 1.00 85.56 183 GLU A N 1
ATOM 1406 C CA . GLU A 1 183 ? 5.994 6.144 20.949 1.00 85.56 183 GLU A CA 1
ATOM 1407 C C . GLU A 1 183 ? 5.678 6.548 22.398 1.00 85.56 183 GLU A C 1
ATOM 1409 O O . GLU A 1 183 ? 6.278 6.000 23.325 1.00 85.56 183 GLU A O 1
ATOM 1414 N N . ALA A 1 184 ? 4.667 7.398 22.611 1.00 84.31 184 ALA A N 1
ATOM 1415 C CA . ALA A 1 184 ? 4.194 7.759 23.949 1.00 84.31 184 ALA A CA 1
ATOM 1416 C C . ALA A 1 184 ? 3.706 6.535 24.754 1.00 84.31 184 ALA A C 1
ATOM 1418 O O . ALA A 1 184 ? 4.067 6.379 25.922 1.00 84.31 184 ALA A O 1
ATOM 1419 N N . SER A 1 185 ? 2.956 5.620 24.126 1.00 84.56 185 SER A N 1
ATOM 1420 C CA . SER A 1 185 ? 2.484 4.383 24.767 1.00 84.56 185 SER A CA 1
ATOM 1421 C C . SER A 1 185 ? 3.640 3.485 25.220 1.00 84.56 185 SER A C 1
ATOM 1423 O O . SER A 1 185 ? 3.592 2.917 26.312 1.00 84.56 185 SER A O 1
ATOM 1425 N N . ARG A 1 186 ? 4.695 3.361 24.405 1.00 84.94 186 ARG A N 1
ATOM 1426 C CA . ARG A 1 186 ? 5.898 2.577 24.730 1.00 84.94 186 ARG A CA 1
ATOM 1427 C C . ARG A 1 186 ? 6.717 3.225 25.847 1.00 84.94 186 ARG A C 1
ATOM 1429 O O . ARG A 1 186 ? 7.182 2.521 26.739 1.00 84.94 186 ARG A O 1
ATOM 1436 N N . GLN A 1 187 ? 6.853 4.552 25.839 1.00 80.62 187 GLN A N 1
ATOM 1437 C CA . GLN A 1 187 ? 7.515 5.297 26.917 1.00 80.62 187 GLN A CA 1
ATOM 1438 C C . GLN A 1 187 ? 6.775 5.125 28.255 1.00 80.62 187 GLN A C 1
ATOM 1440 O O . GLN A 1 187 ? 7.408 4.812 29.262 1.00 80.62 187 GLN A O 1
ATOM 1445 N N . SER A 1 188 ? 5.443 5.235 28.250 1.00 74.94 188 SER A N 1
ATOM 1446 C CA . SER A 1 188 ? 4.596 5.036 29.435 1.00 74.94 188 SER A CA 1
ATOM 1447 C C . SER A 1 188 ? 4.767 3.637 30.048 1.00 74.94 188 SER A C 1
ATOM 1449 O O . SER A 1 188 ? 5.093 3.505 31.229 1.00 74.94 188 SER A O 1
ATOM 1451 N N . ASN A 1 189 ? 4.673 2.589 29.220 1.00 71.94 189 ASN A N 1
ATOM 1452 C CA . ASN A 1 189 ? 4.832 1.193 29.646 1.00 71.94 189 ASN A CA 1
ATOM 1453 C C . ASN A 1 189 ? 6.241 0.854 30.172 1.00 71.94 189 ASN A C 1
ATOM 1455 O O . ASN A 1 189 ? 6.379 -0.025 31.023 1.00 71.94 189 ASN A O 1
ATOM 1459 N N . ASN A 1 190 ? 7.285 1.538 29.689 1.00 69.69 190 ASN A N 1
ATOM 1460 C CA . ASN A 1 190 ? 8.655 1.366 30.189 1.00 69.69 190 ASN A CA 1
ATOM 1461 C C . ASN A 1 190 ? 8.864 1.995 31.577 1.00 69.69 190 ASN A C 1
ATOM 1463 O O . ASN A 1 190 ? 9.706 1.523 32.339 1.00 69.69 190 ASN A O 1
ATOM 1467 N N . ILE A 1 191 ? 8.123 3.059 31.901 1.00 66.88 191 ILE A N 1
ATOM 1468 C CA . ILE A 1 191 ? 8.220 3.777 33.181 1.00 66.88 191 ILE A CA 1
ATOM 1469 C C . ILE A 1 191 ? 7.339 3.115 34.248 1.00 66.88 191 ILE A C 1
ATOM 1471 O O . ILE A 1 191 ? 7.733 3.035 35.412 1.00 66.88 191 ILE A O 1
ATOM 1475 N N . MET A 1 192 ? 6.155 2.627 33.870 1.00 61.69 192 MET A N 1
ATOM 1476 C CA . MET A 1 192 ? 5.176 2.084 34.808 1.00 61.69 192 MET A CA 1
ATOM 1477 C C . MET A 1 192 ? 4.539 0.809 34.246 1.00 61.69 192 MET A C 1
ATOM 1479 O O . MET A 1 192 ? 3.869 0.841 33.216 1.00 61.69 192 MET A O 1
ATOM 1483 N N . LYS A 1 193 ? 4.732 -0.327 34.934 1.00 59.53 193 LYS A N 1
ATOM 1484 C CA . LYS A 1 193 ? 4.162 -1.616 34.508 1.00 59.53 193 LYS A CA 1
ATOM 1485 C C . LYS A 1 193 ? 2.627 -1.520 34.456 1.00 59.53 193 LYS A C 1
ATOM 1487 O O . LYS A 1 193 ? 2.022 -1.230 35.491 1.00 59.53 193 LYS A O 1
ATOM 1492 N N . PRO A 1 194 ? 1.985 -1.775 33.302 1.00 60.12 194 PRO A N 1
ATOM 1493 C CA . PRO A 1 194 ? 0.544 -1.609 33.163 1.00 60.12 194 PRO A CA 1
ATOM 1494 C C . PRO A 1 194 ? -0.235 -2.647 33.980 1.00 60.12 194 PRO A C 1
ATOM 1496 O O . PRO A 1 194 ? 0.131 -3.821 34.043 1.00 60.12 194 PRO A O 1
ATOM 1499 N N . GLY A 1 195 ? -1.360 -2.222 34.564 1.00 61.44 195 GLY A N 1
ATOM 1500 C CA . GLY A 1 195 ? -2.342 -3.138 35.153 1.00 61.44 195 GLY A CA 1
ATOM 1501 C C . GLY A 1 195 ? -3.000 -4.040 34.091 1.00 61.44 195 GLY A C 1
ATOM 1502 O O . GLY A 1 195 ? -2.919 -3.728 32.901 1.00 61.44 195 GLY A O 1
ATOM 1503 N N . PRO A 1 196 ? -3.697 -5.128 34.480 1.00 61.25 196 PRO A N 1
ATOM 1504 C CA . PRO A 1 196 ? -4.087 -6.207 33.560 1.00 61.25 196 PRO A CA 1
ATOM 1505 C C . PRO A 1 196 ? -4.825 -5.761 32.286 1.00 61.25 196 PRO A C 1
ATOM 1507 O O . PRO A 1 196 ? -4.549 -6.268 31.203 1.00 61.25 196 PRO A O 1
ATOM 1510 N N . ILE A 1 197 ? -5.717 -4.771 32.392 1.00 62.50 197 ILE A N 1
ATOM 1511 C CA . ILE A 1 197 ? -6.481 -4.238 31.251 1.00 62.50 197 ILE A CA 1
ATOM 1512 C C . ILE A 1 197 ? -5.572 -3.445 30.295 1.00 62.50 197 ILE A C 1
ATOM 1514 O O . ILE A 1 197 ? -5.596 -3.674 29.089 1.00 62.50 197 ILE A O 1
ATOM 1518 N N . LEU A 1 198 ? -4.712 -2.568 30.824 1.00 66.06 198 LEU A N 1
ATOM 1519 C CA . LEU A 1 198 ? -3.747 -1.796 30.026 1.00 66.06 198 LEU A CA 1
ATOM 1520 C C . LEU A 1 198 ? -2.664 -2.693 29.404 1.00 66.06 198 LEU A C 1
ATOM 1522 O O . LEU A 1 198 ? -2.143 -2.385 28.330 1.00 66.06 198 LEU A O 1
ATOM 1526 N N . HIS A 1 199 ? -2.355 -3.828 30.038 1.00 66.75 199 HIS A N 1
ATOM 1527 C CA . HIS A 1 199 ? -1.491 -4.852 29.460 1.00 66.75 199 HIS A CA 1
ATOM 1528 C C . HIS A 1 199 ? -2.154 -5.511 28.239 1.00 66.75 199 HIS A C 1
ATOM 1530 O O . HIS A 1 199 ? -1.482 -5.717 27.232 1.00 66.75 199 HIS A O 1
ATOM 1536 N N . MET A 1 200 ? -3.461 -5.801 28.278 1.00 66.31 200 MET A N 1
ATOM 1537 C CA . MET A 1 200 ? -4.181 -6.322 27.106 1.00 66.31 200 MET A CA 1
ATOM 1538 C C . MET A 1 200 ? -4.317 -5.287 25.980 1.00 66.31 200 MET A C 1
ATOM 1540 O O . MET A 1 200 ? -4.137 -5.645 24.816 1.00 66.31 200 MET A O 1
ATOM 1544 N N . ASP A 1 201 ? -4.561 -4.011 26.300 1.00 82.19 201 ASP A N 1
ATOM 1545 C CA . ASP A 1 201 ? -4.546 -2.923 25.308 1.00 82.19 201 ASP A CA 1
ATOM 1546 C C . ASP A 1 201 ? -3.155 -2.792 24.654 1.00 82.19 201 ASP A C 1
ATOM 1548 O O . ASP A 1 201 ? -3.057 -2.693 23.432 1.00 82.19 201 ASP A O 1
ATOM 1552 N N . THR A 1 202 ? -2.074 -2.870 25.439 1.00 82.19 202 THR A N 1
ATOM 1553 C CA . THR A 1 202 ? -0.683 -2.844 24.941 1.00 82.19 202 THR A CA 1
ATOM 1554 C C . THR A 1 202 ? -0.383 -4.022 24.016 1.00 82.19 202 THR A C 1
ATOM 1556 O O . THR A 1 202 ? 0.125 -3.833 22.911 1.00 82.19 202 THR A O 1
ATOM 1559 N N . ASP A 1 203 ? -0.733 -5.236 24.439 1.00 82.81 203 ASP A N 1
ATOM 1560 C CA . ASP A 1 203 ? -0.509 -6.461 23.667 1.00 82.81 203 ASP A CA 1
ATOM 1561 C C . ASP A 1 203 ? -1.317 -6.443 22.350 1.00 82.81 203 ASP A C 1
ATOM 1563 O O . ASP A 1 203 ? -0.829 -6.850 21.295 1.00 82.81 203 ASP A O 1
ATOM 1567 N N . THR A 1 204 ? -2.518 -5.851 22.384 1.00 87.12 204 THR A N 1
ATOM 1568 C CA . THR A 1 204 ? -3.358 -5.566 21.208 1.00 87.12 204 THR A CA 1
ATOM 1569 C C . THR A 1 204 ? -2.709 -4.543 20.269 1.00 87.12 204 THR A C 1
ATOM 1571 O O . THR A 1 204 ? -2.725 -4.742 19.052 1.00 87.12 204 THR A O 1
ATOM 1574 N N . ILE A 1 205 ? -2.113 -3.466 20.795 1.00 88.12 205 ILE A N 1
ATOM 1575 C CA . ILE A 1 205 ? -1.403 -2.456 19.994 1.00 88.12 205 ILE A CA 1
ATOM 1576 C C . ILE A 1 205 ? -0.207 -3.093 19.270 1.00 88.12 205 ILE A C 1
ATOM 1578 O O . ILE A 1 205 ? -0.101 -2.991 18.045 1.00 88.12 205 ILE A O 1
ATOM 1582 N N . GLU A 1 206 ? 0.662 -3.794 19.995 1.00 85.19 206 GLU A N 1
ATOM 1583 C CA . GLU A 1 206 ? 1.890 -4.370 19.430 1.00 85.19 206 GLU A CA 1
ATOM 1584 C C . GLU A 1 206 ? 1.622 -5.497 18.421 1.00 85.19 206 GLU A C 1
ATOM 1586 O O . GLU A 1 206 ? 2.306 -5.585 17.399 1.00 85.19 206 GLU A O 1
ATOM 1591 N N . LYS A 1 207 ? 0.599 -6.330 18.657 1.00 83.44 207 LYS A N 1
ATOM 1592 C CA . LYS A 1 207 ? 0.289 -7.480 17.787 1.00 83.44 207 LYS A CA 1
ATOM 1593 C C . LYS A 1 207 ? -0.655 -7.144 16.632 1.00 83.44 207 LYS A C 1
ATOM 1595 O O . LYS A 1 207 ? -0.491 -7.713 15.557 1.00 83.44 207 LYS A O 1
ATOM 1600 N N . ARG A 1 208 ? -1.624 -6.234 16.819 1.00 86.06 208 ARG A N 1
ATOM 1601 C CA . ARG A 1 208 ? -2.702 -5.970 15.836 1.00 86.06 208 ARG A CA 1
ATOM 1602 C C . ARG A 1 208 ? -2.626 -4.594 15.168 1.00 86.06 208 ARG A C 1
ATOM 1604 O O . ARG A 1 208 ? -3.184 -4.437 14.092 1.00 86.06 208 ARG A O 1
ATOM 1611 N N . ILE A 1 209 ? -1.962 -3.597 15.764 1.00 88.88 209 ILE A N 1
ATOM 1612 C CA . ILE A 1 209 ? -1.931 -2.209 15.245 1.00 88.88 209 ILE A CA 1
ATOM 1613 C C . ILE A 1 209 ? -0.573 -1.859 14.637 1.00 88.88 209 ILE A C 1
ATOM 1615 O O . ILE A 1 209 ? -0.513 -1.334 13.523 1.00 88.88 209 ILE A O 1
ATOM 1619 N N . VAL A 1 210 ? 0.524 -2.169 15.333 1.00 86.00 210 VAL A N 1
ATOM 1620 C CA . VAL A 1 210 ? 1.890 -1.884 14.865 1.00 86.00 210 VAL A CA 1
ATOM 1621 C C . VAL A 1 210 ? 2.177 -2.490 13.480 1.00 86.00 210 VAL A C 1
ATOM 1623 O O . VAL A 1 210 ? 2.741 -1.763 12.656 1.00 86.00 210 VAL A O 1
ATOM 1626 N N . PRO A 1 211 ? 1.776 -3.735 13.138 1.00 81.69 211 PRO A N 1
ATOM 1627 C CA . PRO A 1 211 ? 1.958 -4.269 11.784 1.00 81.69 211 PRO A CA 1
ATOM 1628 C C . PRO A 1 211 ? 1.196 -3.474 10.716 1.00 81.69 211 PRO A C 1
ATOM 1630 O O . PRO A 1 211 ? 1.784 -3.110 9.698 1.00 81.69 211 PRO A O 1
ATOM 1633 N N . VAL A 1 212 ? -0.067 -3.121 10.981 1.00 85.38 212 VAL A N 1
ATOM 1634 C CA . VAL A 1 212 ? -0.931 -2.361 10.060 1.00 85.38 212 VAL A CA 1
ATOM 1635 C C . VAL A 1 212 ? -0.345 -0.975 9.800 1.00 85.38 212 VAL A C 1
ATOM 1637 O O . VAL A 1 212 ? -0.171 -0.581 8.648 1.00 85.38 212 VAL A O 1
ATOM 1640 N N . LEU A 1 213 ? 0.042 -0.247 10.854 1.00 85.62 213 LEU A N 1
ATOM 1641 C CA . LEU A 1 213 ? 0.650 1.081 10.720 1.00 85.62 213 LEU A CA 1
ATOM 1642 C C . LEU A 1 213 ? 2.014 1.010 10.007 1.00 85.62 213 LEU A C 1
ATOM 1644 O O . LEU A 1 213 ? 2.316 1.861 9.167 1.00 85.62 213 LEU A O 1
ATOM 1648 N N . SER A 1 214 ? 2.807 -0.038 10.271 1.00 79.56 214 SER A N 1
ATOM 1649 C CA . SER A 1 214 ? 4.076 -0.306 9.569 1.00 79.56 214 SER A CA 1
ATOM 1650 C C . SER A 1 214 ? 3.860 -0.577 8.072 1.00 79.56 214 SER A C 1
ATOM 1652 O O . SER A 1 214 ? 4.645 -0.098 7.252 1.00 79.56 214 SER A O 1
ATOM 1654 N N . ARG A 1 215 ? 2.785 -1.290 7.701 1.00 77.44 215 ARG A N 1
ATOM 1655 C CA . ARG A 1 215 ? 2.394 -1.554 6.306 1.00 77.44 215 ARG A CA 1
ATOM 1656 C C . ARG A 1 215 ? 1.864 -0.299 5.614 1.00 77.44 215 ARG A C 1
ATOM 1658 O O . ARG A 1 215 ? 2.313 0.023 4.517 1.00 77.44 215 ARG A O 1
ATOM 1665 N N . LEU A 1 216 ? 0.927 0.425 6.227 1.00 80.38 216 LEU A N 1
ATOM 1666 C CA . LEU A 1 216 ? 0.305 1.591 5.594 1.00 80.38 216 LEU A CA 1
ATOM 1667 C C . LEU A 1 216 ? 1.286 2.751 5.406 1.00 80.38 216 LEU A C 1
ATOM 1669 O O . LEU A 1 216 ? 1.251 3.411 4.373 1.00 80.38 216 LEU A O 1
ATOM 1673 N N . SER A 1 217 ? 2.215 2.970 6.338 1.00 76.88 217 SER A N 1
ATOM 1674 C CA . SER A 1 217 ? 3.249 3.995 6.147 1.00 76.88 217 SER A CA 1
ATOM 1675 C C . SER A 1 217 ? 4.270 3.650 5.055 1.00 76.88 217 SER A C 1
ATOM 1677 O O . SER A 1 217 ? 4.933 4.562 4.580 1.00 76.88 217 SER A O 1
ATOM 1679 N N . VAL A 1 218 ? 4.355 2.400 4.569 1.00 73.38 218 VAL A N 1
ATOM 1680 C CA . VAL A 1 218 ? 5.096 2.096 3.325 1.00 73.38 218 VAL A CA 1
ATOM 1681 C C . VAL A 1 218 ? 4.388 2.659 2.094 1.00 73.38 218 VAL A C 1
ATOM 1683 O O . VAL A 1 218 ? 5.051 3.173 1.197 1.00 73.38 218 VAL A O 1
ATOM 1686 N N . LEU A 1 219 ? 3.051 2.659 2.068 1.00 71.94 219 LEU A N 1
ATOM 1687 C CA . LEU A 1 219 ? 2.306 3.373 1.027 1.00 71.94 219 LEU A CA 1
ATOM 1688 C C . LEU A 1 219 ? 2.573 4.884 1.113 1.00 71.94 219 LEU A C 1
ATOM 1690 O O . LEU A 1 219 ? 2.692 5.534 0.080 1.00 71.94 219 LEU A O 1
ATOM 1694 N N . CYS A 1 220 ? 2.767 5.433 2.314 1.00 69.88 220 CYS A N 1
ATOM 1695 C CA . CYS A 1 220 ? 3.130 6.840 2.499 1.00 69.88 220 CYS A CA 1
ATOM 1696 C C . CYS A 1 220 ? 4.572 7.186 2.059 1.00 69.88 220 CYS A C 1
ATOM 1698 O O . CYS A 1 220 ? 4.792 8.310 1.612 1.00 69.88 220 CYS A O 1
ATOM 1700 N N . LEU A 1 221 ? 5.530 6.244 2.097 1.00 66.44 221 LEU A N 1
ATOM 1701 C CA . LEU A 1 221 ? 6.893 6.456 1.564 1.00 66.44 221 LEU A CA 1
ATOM 1702 C C . LEU A 1 221 ? 6.879 6.770 0.068 1.00 66.44 221 LEU A C 1
ATOM 1704 O O . LEU A 1 221 ? 7.671 7.590 -0.387 1.00 66.44 221 LEU A O 1
ATOM 1708 N N . THR A 1 222 ? 5.954 6.169 -0.693 1.00 63.94 222 THR A N 1
ATOM 1709 C CA . THR A 1 222 ? 5.802 6.505 -2.118 1.00 63.94 222 THR A CA 1
ATOM 1710 C C . THR A 1 222 ? 5.458 7.983 -2.323 1.00 63.94 222 THR A C 1
ATOM 1712 O O . THR A 1 222 ? 5.823 8.546 -3.343 1.00 63.94 222 THR A O 1
ATOM 1715 N N . PHE A 1 223 ? 4.865 8.645 -1.322 1.00 63.19 223 PHE A N 1
ATOM 1716 C CA . PHE A 1 223 ? 4.565 10.081 -1.305 1.00 63.19 223 PHE A CA 1
ATOM 1717 C C . PHE A 1 223 ? 5.631 10.910 -0.565 1.00 63.19 223 PHE A C 1
ATOM 1719 O O . PHE A 1 223 ? 5.390 12.068 -0.232 1.00 63.19 223 PHE A O 1
ATOM 1726 N N . GLY A 1 224 ? 6.835 10.364 -0.361 1.00 57.12 224 GLY A N 1
ATOM 1727 C CA . GLY A 1 224 ? 8.028 11.108 0.066 1.00 57.12 224 GLY A CA 1
ATOM 1728 C C . GLY A 1 224 ? 8.080 11.497 1.544 1.00 57.12 224 GLY A C 1
ATOM 1729 O O . GLY A 1 224 ? 8.981 12.231 1.940 1.00 57.12 224 GLY A O 1
ATOM 1730 N N . GLN A 1 225 ? 7.155 11.007 2.373 1.00 61.41 225 GLN A N 1
ATOM 1731 C CA . GLN A 1 225 ? 7.241 11.153 3.827 1.00 61.41 225 GLN A CA 1
ATOM 1732 C C . GLN A 1 225 ? 7.892 9.920 4.449 1.00 61.41 225 GLN A C 1
ATOM 1734 O O . GLN A 1 225 ? 7.395 8.803 4.293 1.00 61.41 225 GLN A O 1
ATOM 1739 N N . SER A 1 226 ? 8.985 10.129 5.183 1.00 62.22 226 SER A N 1
ATOM 1740 C CA . SER A 1 226 ? 9.611 9.085 5.997 1.00 62.22 226 SER A CA 1
ATOM 1741 C C . SER A 1 226 ? 8.919 8.964 7.357 1.00 62.22 226 SER A C 1
ATOM 1743 O O . SER A 1 226 ? 8.441 9.949 7.917 1.00 62.22 226 SER A O 1
ATOM 1745 N N . PHE A 1 227 ? 8.875 7.746 7.896 1.00 63.19 227 PHE A N 1
ATOM 1746 C CA . PHE A 1 227 ? 8.242 7.427 9.178 1.00 63.19 227 PHE A CA 1
ATOM 1747 C C . PHE A 1 227 ? 9.209 6.615 10.050 1.00 63.19 227 PHE A C 1
ATOM 1749 O O . PHE A 1 227 ? 9.891 5.741 9.501 1.00 63.19 227 PHE A O 1
ATOM 1756 N N . PRO A 1 228 ? 9.252 6.843 11.380 1.00 64.19 228 PRO A N 1
ATOM 1757 C CA . PRO A 1 228 ? 10.141 6.117 12.288 1.00 64.19 228 PRO A CA 1
ATOM 1758 C C . PRO A 1 228 ? 10.030 4.592 12.162 1.00 64.19 228 PRO A C 1
ATOM 1760 O O . PRO A 1 228 ? 8.947 4.046 11.955 1.00 64.19 228 PRO A O 1
ATOM 1763 N N . LEU A 1 229 ? 11.144 3.878 12.333 1.00 62.31 229 LEU A N 1
ATOM 1764 C CA . LEU A 1 229 ? 11.142 2.415 12.324 1.00 62.31 229 LEU A CA 1
ATOM 1765 C C . LEU A 1 229 ? 10.541 1.864 13.623 1.00 62.31 229 LEU A C 1
ATOM 1767 O O . LEU A 1 229 ? 11.194 1.811 14.667 1.00 62.31 229 LEU A O 1
ATOM 1771 N N . LEU A 1 230 ? 9.295 1.393 13.552 1.00 63.03 230 LEU A N 1
ATOM 1772 C CA . LEU A 1 230 ? 8.696 0.620 14.635 1.00 63.03 230 LEU A CA 1
ATOM 1773 C C . LEU A 1 230 ? 9.342 -0.769 14.692 1.00 63.03 230 LEU A C 1
ATOM 1775 O O . LEU A 1 230 ? 9.071 -1.627 13.851 1.00 63.03 230 LEU A O 1
ATOM 1779 N N . LYS A 1 231 ? 10.150 -1.010 15.730 1.00 59.28 231 LYS A N 1
ATOM 1780 C CA . LYS A 1 231 ? 10.506 -2.373 16.157 1.00 59.28 231 LYS A CA 1
ATOM 1781 C C . LYS A 1 231 ? 9.231 -3.170 16.459 1.00 59.28 231 LYS A C 1
ATOM 1783 O O . LYS A 1 231 ? 8.286 -2.608 17.015 1.00 59.28 231 LYS A O 1
ATOM 1788 N N . CYS A 1 232 ? 9.215 -4.442 16.078 1.00 52.47 232 CYS A N 1
ATOM 1789 C CA . CYS A 1 232 ? 8.166 -5.424 16.355 1.00 52.47 232 CYS A CA 1
ATOM 1790 C C . CYS A 1 232 ? 8.785 -6.809 16.142 1.00 52.47 232 CYS A C 1
ATOM 1792 O O . CYS A 1 232 ? 9.445 -7.020 15.124 1.00 52.47 232 CYS A O 1
ATOM 1794 N N . ASP A 1 233 ? 8.574 -7.743 17.066 1.00 45.16 233 ASP A N 1
ATOM 1795 C CA . ASP A 1 233 ? 9.348 -8.995 17.109 1.00 45.16 233 ASP A CA 1
ATOM 1796 C C . ASP A 1 233 ? 8.885 -10.048 16.078 1.00 45.16 233 ASP A C 1
ATOM 1798 O O . ASP A 1 233 ? 9.518 -11.088 15.891 1.00 45.16 233 ASP A O 1
ATOM 1802 N N . SER A 1 234 ? 7.792 -9.776 15.355 1.00 48.44 234 SER A N 1
ATOM 1803 C CA . SER A 1 234 ? 7.288 -10.639 14.281 1.00 48.44 234 SER A CA 1
ATOM 1804 C C . SER A 1 234 ? 8.060 -10.434 12.965 1.00 48.44 234 SER A C 1
ATOM 1806 O O . SER A 1 234 ? 7.686 -9.650 12.088 1.00 48.44 234 SER A O 1
ATOM 1808 N N . CYS A 1 235 ? 9.145 -11.196 12.798 1.00 51.38 235 CYS A N 1
ATOM 1809 C CA . CYS A 1 235 ? 10.007 -11.215 11.607 1.00 51.38 235 CYS A CA 1
ATOM 1810 C C . CYS A 1 235 ? 9.358 -11.858 10.358 1.00 51.38 235 CYS A C 1
ATOM 1812 O O . CYS A 1 235 ? 9.920 -12.773 9.748 1.00 51.38 235 CYS A O 1
ATOM 1814 N N . SER A 1 236 ? 8.186 -11.372 9.935 1.00 62.66 236 SER A N 1
ATOM 1815 C CA . SER A 1 236 ? 7.557 -11.802 8.681 1.00 62.66 236 SER A CA 1
ATOM 1816 C C . SER A 1 236 ? 8.408 -11.411 7.464 1.00 62.66 236 SER A C 1
ATOM 1818 O O . SER A 1 236 ? 9.095 -10.384 7.460 1.00 62.66 236 SER A O 1
ATOM 1820 N N . ALA A 1 237 ? 8.348 -12.214 6.396 1.00 57.97 237 ALA A N 1
ATOM 1821 C CA . ALA A 1 237 ? 9.054 -11.898 5.154 1.00 57.97 237 ALA A CA 1
ATOM 1822 C C . ALA A 1 237 ? 8.589 -10.546 4.578 1.00 57.97 237 ALA A C 1
ATOM 1824 O O . ALA A 1 237 ? 9.423 -9.728 4.197 1.00 57.97 237 ALA A O 1
ATOM 1825 N N . ARG A 1 238 ? 7.277 -10.254 4.592 1.00 65.50 238 ARG A N 1
ATOM 1826 C CA . ARG A 1 238 ? 6.740 -8.962 4.126 1.00 65.50 238 ARG A CA 1
ATOM 1827 C C . ARG A 1 238 ? 7.348 -7.777 4.886 1.00 65.50 238 ARG A C 1
ATOM 1829 O O . ARG A 1 238 ? 7.650 -6.774 4.248 1.00 65.50 238 ARG A O 1
ATOM 1836 N N . ARG A 1 239 ? 7.589 -7.906 6.201 1.00 69.06 239 ARG A N 1
ATOM 1837 C CA . ARG A 1 239 ? 8.221 -6.849 7.007 1.00 69.06 239 ARG A CA 1
ATOM 1838 C C . ARG A 1 239 ? 9.662 -6.584 6.570 1.00 69.06 239 ARG A C 1
ATOM 1840 O O . ARG A 1 239 ? 9.984 -5.446 6.263 1.00 69.06 239 ARG A O 1
ATOM 1847 N N . ARG A 1 240 ? 10.498 -7.625 6.444 1.00 64.88 240 ARG A N 1
ATOM 1848 C CA . ARG A 1 240 ? 11.904 -7.458 6.018 1.00 64.88 240 ARG A CA 1
ATOM 1849 C C . ARG A 1 240 ? 12.019 -6.746 4.661 1.00 64.88 240 ARG A C 1
ATOM 1851 O O . ARG A 1 240 ? 12.810 -5.820 4.535 1.00 64.88 240 ARG A O 1
ATOM 1858 N N . LEU A 1 241 ? 11.166 -7.094 3.691 1.00 64.94 241 LEU A N 1
ATOM 1859 C CA . LEU A 1 241 ? 11.118 -6.415 2.388 1.00 64.94 241 LEU A CA 1
ATOM 1860 C C . LEU A 1 241 ? 10.701 -4.933 2.500 1.00 64.94 241 LEU A C 1
ATOM 1862 O O . LEU A 1 241 ? 11.246 -4.070 1.812 1.00 64.94 241 LEU A O 1
ATOM 1866 N N . GLN A 1 242 ? 9.743 -4.634 3.382 1.00 70.25 242 GLN A N 1
ATOM 1867 C CA . GLN A 1 242 ? 9.295 -3.271 3.682 1.00 70.25 242 GLN A CA 1
ATOM 1868 C C . GLN A 1 242 ? 10.376 -2.435 4.382 1.00 70.25 242 GLN A C 1
ATOM 1870 O O . GLN A 1 242 ? 10.507 -1.249 4.083 1.00 70.25 242 GLN A O 1
ATOM 1875 N N . ASP A 1 243 ? 11.170 -3.040 5.265 1.00 68.25 243 ASP A N 1
ATOM 1876 C CA . ASP A 1 243 ? 12.280 -2.375 5.952 1.00 68.25 243 ASP A CA 1
ATOM 1877 C C . ASP A 1 243 ? 13.450 -2.088 4.991 1.00 68.25 243 ASP A C 1
ATOM 1879 O O . ASP A 1 243 ? 14.012 -0.992 5.019 1.00 68.25 243 ASP A O 1
ATOM 1883 N N . THR A 1 244 ? 13.749 -2.988 4.045 1.00 62.81 244 THR A N 1
ATOM 1884 C CA . THR A 1 244 ? 14.708 -2.708 2.959 1.00 62.81 244 THR A CA 1
ATOM 1885 C C . THR A 1 244 ? 14.229 -1.567 2.050 1.00 62.81 244 THR A C 1
ATOM 1887 O O . THR A 1 244 ? 15.013 -0.679 1.713 1.00 62.81 244 THR A O 1
ATOM 1890 N N . TYR A 1 245 ? 12.935 -1.516 1.706 1.00 66.88 245 TYR A N 1
ATOM 1891 C CA . TYR A 1 245 ? 12.368 -0.389 0.950 1.00 66.88 245 TYR A CA 1
ATOM 1892 C C . TYR A 1 245 ? 12.406 0.935 1.733 1.00 66.88 245 TYR A C 1
ATOM 1894 O O . TYR A 1 245 ? 12.639 1.988 1.143 1.00 66.88 245 TYR A O 1
ATOM 1902 N N . ARG A 1 246 ? 12.252 0.901 3.066 1.00 67.12 246 ARG A N 1
ATOM 1903 C CA . ARG A 1 246 ? 12.446 2.072 3.943 1.00 67.12 246 ARG A CA 1
ATOM 1904 C C . ARG A 1 246 ? 13.880 2.573 3.934 1.00 67.12 246 ARG A C 1
ATOM 1906 O O . ARG A 1 246 ? 14.082 3.775 3.803 1.00 67.12 246 ARG A O 1
ATOM 1913 N N . GLY A 1 247 ? 14.861 1.679 4.050 1.00 60.56 247 GLY A N 1
ATOM 1914 C CA . GLY A 1 247 ? 16.269 2.057 3.943 1.00 60.56 247 GLY A CA 1
ATOM 1915 C C . GLY A 1 247 ? 16.565 2.727 2.600 1.00 60.56 247 GLY A C 1
ATOM 1916 O O . GLY A 1 247 ? 17.126 3.818 2.570 1.00 60.56 247 GLY A O 1
ATOM 1917 N N . ALA A 1 248 ? 16.077 2.142 1.503 1.00 59.94 248 ALA A N 1
ATOM 1918 C CA . ALA A 1 248 ? 16.201 2.717 0.165 1.00 59.94 248 ALA A CA 1
ATOM 1919 C C . ALA A 1 248 ? 15.524 4.103 0.046 1.00 59.94 248 ALA A C 1
ATOM 1921 O O . ALA A 1 248 ? 16.093 5.023 -0.537 1.00 59.94 248 ALA A O 1
ATOM 1922 N N . ALA A 1 249 ? 14.351 4.292 0.664 1.00 59.72 249 ALA A N 1
ATOM 1923 C CA . ALA A 1 249 ? 13.654 5.583 0.750 1.00 59.72 249 ALA A CA 1
ATOM 1924 C C . ALA A 1 249 ? 14.416 6.658 1.542 1.00 59.72 249 ALA A C 1
ATOM 1926 O O . ALA A 1 249 ? 14.251 7.843 1.261 1.00 59.72 249 ALA A O 1
ATOM 1927 N N . VAL A 1 250 ? 15.275 6.274 2.489 1.00 54.78 250 VAL A N 1
ATOM 1928 C CA . VAL A 1 250 ? 16.138 7.213 3.226 1.00 54.78 250 VAL A CA 1
ATOM 1929 C C . VAL A 1 250 ? 17.429 7.527 2.454 1.00 54.78 250 VAL A C 1
ATOM 1931 O O . VAL A 1 250 ? 17.864 8.674 2.458 1.00 54.78 250 VAL A O 1
ATOM 1934 N N . VAL A 1 251 ? 17.981 6.562 1.711 1.00 52.31 251 VAL A N 1
ATOM 1935 C CA . VAL A 1 251 ? 19.171 6.702 0.830 1.00 52.31 251 VAL A CA 1
ATOM 1936 C C . VAL A 1 251 ? 18.841 7.407 -0.514 1.00 52.31 251 VAL A C 1
ATOM 1938 O O . VAL A 1 251 ? 19.649 7.450 -1.433 1.00 52.31 251 VAL A O 1
ATOM 1941 N N . SER A 1 252 ? 17.630 7.956 -0.657 1.00 57.22 252 SER A N 1
ATOM 1942 C CA . SER A 1 252 ? 16.998 8.234 -1.957 1.00 57.22 252 SER A CA 1
ATOM 1943 C C . SER A 1 252 ? 17.724 9.189 -2.923 1.00 57.22 252 SER A C 1
ATOM 1945 O O . SER A 1 252 ? 18.470 10.098 -2.548 1.00 57.22 252 SER A O 1
ATOM 1947 N N . THR A 1 253 ? 17.336 9.041 -4.195 1.00 51.84 253 THR A N 1
ATOM 1948 C CA . THR A 1 253 ? 17.710 9.798 -5.404 1.00 51.84 253 THR A CA 1
ATOM 1949 C C . THR A 1 253 ? 17.774 11.322 -5.263 1.00 51.84 253 THR A C 1
ATOM 1951 O O . THR A 1 253 ? 18.411 11.970 -6.087 1.00 51.84 253 THR A O 1
ATOM 1954 N N . ILE A 1 254 ? 17.161 11.926 -4.238 1.00 52.38 254 ILE A N 1
ATOM 1955 C CA . ILE A 1 254 ? 17.318 13.361 -3.947 1.00 52.38 254 ILE A CA 1
ATOM 1956 C C . ILE A 1 254 ? 18.807 13.723 -3.823 1.00 52.38 254 ILE A C 1
ATOM 1958 O O . ILE A 1 254 ? 19.212 14.769 -4.324 1.00 52.38 254 ILE A O 1
ATOM 1962 N N . LYS A 1 255 ? 19.634 12.849 -3.229 1.00 59.34 255 LYS A N 1
ATOM 1963 C CA . LYS A 1 255 ? 21.091 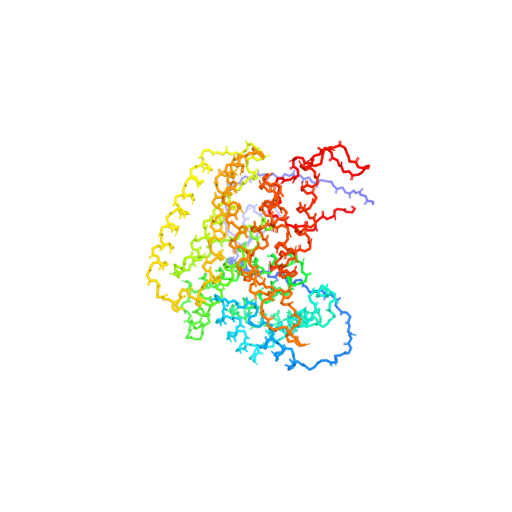13.039 -3.174 1.00 59.34 255 LYS A CA 1
ATOM 1964 C C . LYS A 1 255 ? 21.756 12.955 -4.549 1.00 59.34 255 LYS A C 1
ATOM 1966 O O . LYS A 1 255 ? 22.552 13.833 -4.864 1.00 59.34 255 LYS A O 1
ATOM 1971 N N . ALA A 1 256 ? 21.397 11.967 -5.374 1.00 58.06 256 ALA A N 1
ATOM 1972 C CA . ALA A 1 256 ? 21.913 11.817 -6.740 1.00 58.06 256 ALA A CA 1
ATOM 1973 C C . ALA A 1 256 ? 21.680 13.090 -7.566 1.00 58.06 256 ALA A C 1
ATOM 1975 O O . ALA A 1 256 ? 22.624 13.735 -8.009 1.00 58.06 256 ALA A O 1
ATOM 1976 N N . HIS A 1 257 ? 20.427 13.539 -7.645 1.00 58.62 257 HIS A N 1
ATOM 1977 C CA . HIS A 1 257 ? 20.037 14.702 -8.448 1.00 58.62 257 HIS A CA 1
ATOM 1978 C C . HIS A 1 257 ? 20.357 16.068 -7.808 1.00 58.62 257 HIS A C 1
ATOM 1980 O O . HIS A 1 257 ? 20.055 17.104 -8.395 1.00 58.62 257 HIS A O 1
ATOM 1986 N N . THR A 1 258 ? 20.960 16.093 -6.614 1.00 63.75 258 THR A N 1
ATOM 1987 C CA . THR A 1 258 ? 21.588 17.296 -6.030 1.00 63.75 258 THR A CA 1
ATOM 1988 C C . THR A 1 258 ? 23.115 17.190 -5.982 1.00 63.75 258 THR A C 1
ATOM 1990 O O . THR A 1 258 ? 23.760 18.038 -5.369 1.00 63.75 258 THR A O 1
ATOM 1993 N N . PHE A 1 259 ? 23.697 16.162 -6.618 1.00 66.50 259 PHE A N 1
ATOM 1994 C CA . PHE A 1 259 ? 25.131 15.840 -6.604 1.00 66.50 259 PHE A CA 1
ATOM 1995 C C . PHE A 1 259 ? 25.730 15.748 -5.185 1.00 66.50 259 PHE A C 1
ATOM 1997 O O . PHE A 1 259 ? 26.907 16.019 -4.960 1.00 66.50 259 PHE A O 1
ATOM 2004 N N . ASN A 1 260 ? 24.904 15.331 -4.222 1.00 76.38 260 ASN A N 1
ATOM 2005 C CA . ASN A 1 260 ? 25.195 15.260 -2.789 1.00 76.38 260 ASN A CA 1
ATOM 2006 C C . ASN A 1 260 ? 25.214 13.799 -2.290 1.00 76.38 260 ASN A C 1
ATOM 2008 O O . ASN A 1 260 ? 24.720 13.482 -1.205 1.00 76.38 260 ASN A O 1
ATOM 2012 N N . VAL A 1 261 ? 25.724 12.889 -3.128 1.00 78.44 261 VAL A N 1
ATOM 2013 C CA . VAL A 1 261 ? 25.944 11.474 -2.790 1.00 78.44 261 VAL A CA 1
ATOM 2014 C C . VAL A 1 261 ? 27.300 11.341 -2.108 1.00 78.44 261 VAL A C 1
ATOM 2016 O O . VAL A 1 261 ? 28.324 11.736 -2.666 1.00 78.44 261 VAL A O 1
ATOM 2019 N N . LEU A 1 262 ? 27.316 10.768 -0.908 1.00 83.88 262 LEU A N 1
ATOM 2020 C CA . LEU A 1 262 ? 28.523 10.541 -0.119 1.00 83.88 262 LEU A CA 1
ATOM 2021 C C . LEU A 1 262 ? 28.926 9.061 -0.163 1.00 83.88 262 LEU A C 1
ATOM 2023 O O . LEU A 1 262 ? 28.134 8.186 -0.510 1.00 83.88 262 LEU A O 1
ATOM 2027 N N . LEU A 1 263 ? 30.156 8.751 0.258 1.00 84.06 263 LEU A N 1
ATOM 2028 C CA . LEU A 1 263 ? 30.640 7.366 0.363 1.00 84.06 263 LEU A CA 1
ATOM 2029 C C . LEU A 1 263 ? 29.759 6.498 1.292 1.00 84.06 263 LEU A C 1
ATOM 2031 O O . LEU A 1 263 ? 29.615 5.296 1.075 1.00 84.06 263 LEU A O 1
ATOM 2035 N N . GLU A 1 264 ? 29.134 7.122 2.292 1.00 84.00 264 GLU A N 1
ATOM 2036 C CA . GLU A 1 264 ? 28.171 6.497 3.208 1.00 84.00 264 GLU A CA 1
ATOM 2037 C C . GLU A 1 264 ? 26.864 6.069 2.518 1.00 84.00 264 GLU A C 1
ATOM 2039 O O . GLU A 1 264 ? 26.235 5.098 2.934 1.00 84.00 264 GLU A O 1
ATOM 2044 N N . ASP A 1 265 ? 26.464 6.743 1.436 1.00 82.00 265 ASP A N 1
ATOM 2045 C CA . ASP A 1 265 ? 25.270 6.366 0.676 1.00 82.00 265 ASP A CA 1
ATOM 2046 C C . ASP A 1 265 ? 25.527 5.110 -0.160 1.00 82.00 265 ASP A C 1
ATOM 2048 O O . ASP A 1 265 ? 24.683 4.219 -0.192 1.00 82.00 265 ASP A O 1
ATOM 2052 N N . TYR A 1 266 ? 26.717 4.986 -0.760 1.00 84.88 266 TYR A N 1
ATOM 2053 C CA . TYR A 1 266 ? 27.136 3.773 -1.473 1.00 84.88 266 TYR A CA 1
ATOM 2054 C C . TYR A 1 266 ? 27.257 2.562 -0.538 1.00 84.88 266 TYR A C 1
ATOM 2056 O O . TYR A 1 266 ? 26.816 1.465 -0.888 1.00 84.88 266 TYR A O 1
ATOM 2064 N N . SER A 1 267 ? 27.805 2.736 0.671 1.00 84.81 267 SER A N 1
ATOM 2065 C CA . SER A 1 267 ? 27.859 1.639 1.648 1.00 84.81 267 SER A CA 1
ATOM 2066 C C . SER A 1 267 ? 26.466 1.285 2.187 1.00 84.81 267 SER A C 1
ATOM 2068 O O . SER A 1 267 ? 26.153 0.100 2.325 1.00 84.81 267 SER A O 1
ATOM 2070 N N . GLY A 1 268 ? 25.587 2.275 2.385 1.00 83.00 268 GLY A N 1
ATOM 2071 C CA . GLY A 1 268 ? 24.169 2.064 2.686 1.00 83.00 268 GLY A CA 1
ATOM 2072 C C . GLY A 1 268 ? 23.431 1.295 1.583 1.00 83.00 268 GLY A C 1
ATOM 2073 O O . GLY A 1 268 ? 22.759 0.303 1.870 1.00 83.00 268 GLY A O 1
ATOM 2074 N N . GLN A 1 269 ? 23.605 1.694 0.320 1.00 84.19 269 GLN A N 1
ATOM 2075 C CA . GLN A 1 269 ? 23.054 1.017 -0.858 1.00 84.19 269 GLN A CA 1
ATOM 2076 C C . GLN A 1 269 ? 23.512 -0.448 -0.917 1.00 84.19 269 GLN A C 1
ATOM 2078 O O . GLN A 1 269 ? 22.673 -1.341 -1.043 1.00 84.19 269 GLN A O 1
ATOM 2083 N N . PHE A 1 270 ? 24.813 -0.711 -0.756 1.00 86.00 270 PHE A N 1
ATOM 2084 C CA . PHE A 1 270 ? 25.371 -2.067 -0.748 1.00 86.00 270 PHE A CA 1
ATOM 2085 C C . PHE A 1 270 ? 24.785 -2.934 0.380 1.00 86.00 270 PHE A C 1
ATOM 2087 O O . PHE A 1 270 ? 24.342 -4.056 0.134 1.00 86.00 270 PHE A O 1
ATOM 2094 N N . VAL A 1 271 ? 24.692 -2.403 1.605 1.00 85.69 271 VAL A N 1
ATOM 2095 C CA . VAL A 1 271 ? 24.072 -3.110 2.742 1.00 85.69 271 VAL A CA 1
ATOM 2096 C C . VAL A 1 271 ? 22.604 -3.452 2.454 1.00 85.69 271 VAL A C 1
ATOM 2098 O O . VAL A 1 271 ? 22.166 -4.568 2.743 1.00 85.69 271 VAL A O 1
ATOM 2101 N N . LEU A 1 272 ? 21.849 -2.538 1.841 1.00 81.62 272 LEU A N 1
ATOM 2102 C CA . LEU A 1 272 ? 20.446 -2.760 1.474 1.00 81.62 272 LEU A CA 1
ATOM 2103 C C . LEU A 1 272 ? 20.290 -3.776 0.332 1.00 81.62 272 LEU A C 1
ATOM 2105 O O . LEU A 1 272 ? 19.382 -4.606 0.382 1.00 81.62 272 LEU A O 1
ATOM 2109 N N . GLN A 1 273 ? 21.189 -3.775 -0.655 1.00 88.19 273 GLN A N 1
ATOM 2110 C CA . GLN A 1 273 ? 21.238 -4.792 -1.712 1.00 88.19 273 GLN A CA 1
ATOM 2111 C C . GLN A 1 273 ? 21.551 -6.186 -1.137 1.00 88.19 273 GLN A C 1
ATOM 2113 O O . GLN A 1 273 ? 20.860 -7.154 -1.468 1.00 88.19 273 GLN A O 1
ATOM 2118 N N . CYS A 1 274 ? 22.514 -6.299 -0.212 1.00 87.69 274 CYS A N 1
ATOM 2119 C CA . CYS A 1 274 ? 22.794 -7.549 0.502 1.00 87.69 274 CYS A CA 1
ATOM 2120 C C . CYS A 1 274 ? 21.577 -8.044 1.303 1.00 87.69 274 CYS A C 1
ATOM 2122 O O . CYS A 1 274 ? 21.244 -9.230 1.243 1.00 87.69 274 CYS A O 1
ATOM 2124 N N . GLN A 1 275 ? 20.879 -7.150 2.011 1.00 85.00 275 GLN A N 1
ATOM 2125 C CA . GLN A 1 275 ? 19.646 -7.488 2.734 1.00 85.00 275 GLN A CA 1
ATOM 2126 C C . GLN A 1 275 ? 18.527 -7.952 1.792 1.00 85.00 275 GLN A C 1
ATOM 2128 O O . GLN A 1 275 ? 17.844 -8.929 2.102 1.00 85.00 275 GLN A O 1
ATOM 2133 N N . LEU A 1 276 ? 18.362 -7.308 0.631 1.00 86.44 276 LEU A N 1
ATOM 2134 C CA . LEU A 1 276 ? 17.363 -7.691 -0.368 1.00 86.44 276 LEU A CA 1
ATOM 2135 C C . LEU A 1 276 ? 17.647 -9.080 -0.959 1.00 86.44 276 LEU A C 1
ATOM 2137 O O . LEU A 1 276 ? 16.739 -9.904 -1.076 1.00 86.44 276 LEU A O 1
ATOM 2141 N N . GLN A 1 277 ? 18.909 -9.371 -1.285 1.00 91.75 277 GLN A N 1
ATOM 2142 C CA . GLN A 1 277 ? 19.289 -10.679 -1.818 1.00 91.75 277 GLN A CA 1
ATOM 2143 C C . GLN A 1 277 ? 19.190 -11.780 -0.750 1.00 91.75 277 GLN A C 1
ATOM 2145 O O . GLN A 1 277 ? 18.726 -12.877 -1.062 1.00 91.75 277 GLN A O 1
ATOM 2150 N N . GLN A 1 278 ? 19.531 -11.501 0.515 1.00 87.69 278 GLN A N 1
ATOM 2151 C CA . GLN A 1 278 ? 19.280 -12.451 1.604 1.00 87.69 278 GLN A CA 1
ATOM 2152 C C . GLN A 1 278 ? 17.778 -12.693 1.795 1.00 87.69 278 GLN A C 1
ATOM 2154 O O . GLN A 1 278 ? 17.358 -13.841 1.916 1.00 87.69 278 GLN A O 1
ATOM 2159 N N . TRP A 1 279 ? 16.954 -11.642 1.742 1.00 89.31 279 TRP A N 1
ATOM 2160 C CA . TRP A 1 279 ? 15.499 -11.778 1.783 1.00 89.31 279 TRP A CA 1
ATOM 2161 C C . TRP A 1 279 ? 14.971 -12.675 0.658 1.00 89.31 279 TRP A C 1
ATOM 2163 O O . TRP A 1 279 ? 14.129 -13.537 0.906 1.00 89.31 279 TRP A O 1
ATOM 2173 N N . ARG A 1 280 ? 15.483 -12.511 -0.567 1.00 91.00 280 ARG A N 1
ATOM 2174 C CA . ARG A 1 280 ? 15.111 -13.340 -1.721 1.00 91.00 280 ARG A CA 1
ATOM 2175 C C . ARG A 1 280 ? 15.463 -14.809 -1.489 1.00 91.00 280 ARG A C 1
ATOM 2177 O O . ARG A 1 280 ? 14.638 -15.678 -1.764 1.00 91.00 280 ARG A O 1
ATOM 2184 N N . ASN A 1 281 ? 16.655 -15.075 -0.952 1.00 89.69 281 ASN A N 1
ATOM 2185 C CA . ASN A 1 281 ? 17.105 -16.423 -0.604 1.00 89.69 281 ASN A CA 1
ATOM 2186 C C . ASN A 1 281 ? 16.195 -17.050 0.470 1.00 89.69 281 ASN A C 1
ATOM 2188 O O . ASN A 1 281 ? 15.705 -18.164 0.280 1.00 89.69 281 ASN A O 1
ATOM 2192 N N . ASP A 1 282 ? 15.911 -16.317 1.557 1.00 85.56 282 ASP A N 1
ATOM 2193 C CA . ASP A 1 282 ? 14.988 -16.737 2.622 1.00 85.56 282 ASP A CA 1
ATOM 2194 C C . ASP A 1 282 ? 13.588 -17.050 2.069 1.00 85.56 282 ASP A C 1
ATOM 2196 O O . ASP A 1 282 ? 12.958 -18.034 2.459 1.00 85.56 282 ASP A O 1
ATOM 2200 N N . PHE A 1 283 ? 13.086 -16.187 1.180 1.00 87.44 283 PHE A N 1
ATOM 2201 C CA . PHE A 1 283 ? 11.735 -16.259 0.638 1.00 87.44 283 PHE A CA 1
ATOM 2202 C C . PHE A 1 283 ? 11.562 -17.460 -0.291 1.00 87.44 283 PHE A C 1
ATOM 2204 O O . PHE A 1 283 ? 10.643 -18.248 -0.089 1.00 87.44 283 PHE A O 1
ATOM 2211 N N . GLU A 1 284 ? 12.461 -17.674 -1.251 1.00 90.69 284 GLU A N 1
ATOM 2212 C CA . GLU A 1 284 ? 12.391 -18.852 -2.125 1.00 90.69 284 GLU A CA 1
ATOM 2213 C C . GLU A 1 284 ? 12.617 -20.158 -1.326 1.00 90.69 284 GLU A C 1
ATOM 2215 O O . GLU A 1 284 ? 11.913 -21.147 -1.543 1.00 90.69 284 GLU A O 1
ATOM 2220 N N . ALA A 1 285 ? 13.488 -20.149 -0.305 1.00 88.06 285 ALA A N 1
ATOM 2221 C CA . ALA A 1 285 ? 13.658 -21.279 0.617 1.00 88.06 285 ALA A CA 1
ATOM 2222 C C . ALA A 1 285 ? 12.428 -21.545 1.514 1.00 88.06 285 ALA A C 1
ATOM 2224 O O . ALA A 1 285 ? 12.224 -22.681 1.952 1.00 88.06 285 ALA A O 1
ATOM 2225 N N . LEU A 1 286 ? 11.599 -20.529 1.788 1.00 87.19 286 LEU A N 1
ATOM 2226 C CA . LEU A 1 286 ? 10.277 -20.690 2.399 1.00 87.19 286 LEU A CA 1
ATOM 2227 C C . LEU A 1 286 ? 9.285 -21.282 1.388 1.00 87.19 286 LEU A C 1
ATOM 2229 O O . LEU A 1 286 ? 8.594 -22.245 1.719 1.00 87.19 286 LEU A O 1
ATOM 2233 N N . LEU A 1 287 ? 9.240 -20.762 0.155 1.00 87.62 287 LEU A N 1
ATOM 2234 C CA . LEU A 1 287 ? 8.314 -21.231 -0.883 1.00 87.62 287 LEU A CA 1
ATOM 2235 C C . LEU A 1 287 ? 8.489 -22.716 -1.206 1.00 87.62 287 LEU A C 1
ATOM 2237 O O . LEU A 1 287 ? 7.486 -23.390 -1.436 1.00 87.62 287 LEU A O 1
ATOM 2241 N N . VAL A 1 288 ? 9.719 -23.240 -1.186 1.00 91.00 288 VAL A N 1
ATOM 2242 C CA . VAL A 1 288 ? 10.003 -24.680 -1.363 1.00 91.00 288 VAL A CA 1
ATOM 2243 C C . VAL A 1 288 ? 9.392 -25.534 -0.242 1.00 91.00 288 VAL A C 1
ATOM 2245 O O . VAL A 1 288 ? 8.967 -26.656 -0.502 1.00 91.00 288 VAL A O 1
ATOM 2248 N N . LYS A 1 289 ? 9.300 -25.009 0.987 1.00 89.81 289 LYS A N 1
ATOM 2249 C CA . LYS A 1 289 ? 8.775 -25.727 2.165 1.00 89.81 289 LYS A CA 1
ATOM 2250 C C . LYS A 1 289 ? 7.248 -25.702 2.280 1.00 89.81 289 LYS A C 1
ATOM 2252 O O . LYS A 1 289 ? 6.697 -26.508 3.023 1.00 89.81 289 LYS A O 1
ATOM 2257 N N . LEU A 1 290 ? 6.565 -24.797 1.573 1.00 88.38 290 LEU A N 1
ATOM 2258 C CA . LEU A 1 290 ? 5.100 -24.763 1.540 1.00 88.38 290 LEU A CA 1
ATOM 2259 C C . LEU A 1 290 ? 4.537 -26.000 0.823 1.00 88.38 290 LEU A C 1
ATOM 2261 O O . LEU A 1 290 ? 5.038 -26.412 -0.229 1.00 88.38 290 LEU A O 1
ATOM 2265 N N . ASN A 1 291 ? 3.452 -26.557 1.361 1.00 90.69 291 ASN A N 1
ATOM 2266 C CA . ASN A 1 291 ? 2.663 -27.565 0.653 1.00 90.69 291 ASN A CA 1
ATOM 2267 C C . ASN A 1 291 ? 1.855 -26.914 -0.500 1.00 90.69 291 ASN A C 1
ATOM 2269 O O . ASN A 1 291 ? 1.882 -25.696 -0.691 1.00 90.69 291 ASN A O 1
ATOM 2273 N N . SER A 1 292 ? 1.162 -27.719 -1.310 1.00 88.12 292 SER A N 1
ATOM 2274 C CA . SER A 1 292 ? 0.361 -27.224 -2.441 1.00 88.12 292 SER A CA 1
ATOM 2275 C C . SER A 1 292 ? -0.785 -26.300 -2.012 1.00 88.12 292 SER A C 1
ATOM 2277 O O . SER A 1 292 ? -0.927 -25.228 -2.592 1.00 88.12 292 SER A O 1
ATOM 2279 N N . SER A 1 293 ? -1.542 -26.673 -0.976 1.00 87.56 293 SER A N 1
ATOM 2280 C CA . SER A 1 293 ? -2.686 -25.912 -0.448 1.00 87.56 293 SER A CA 1
ATOM 2281 C C . SER A 1 293 ? -2.272 -24.544 0.108 1.00 87.56 293 SER A C 1
ATOM 2283 O O . SER A 1 293 ? -2.917 -23.528 -0.164 1.00 87.56 293 SER A O 1
ATOM 2285 N N . ASP A 1 294 ? -1.160 -24.483 0.843 1.00 82.25 294 ASP A N 1
ATOM 2286 C CA . ASP A 1 294 ? -0.609 -23.223 1.358 1.00 82.25 294 ASP A CA 1
ATOM 2287 C C . ASP A 1 294 ? -0.111 -22.337 0.207 1.00 82.25 294 ASP A C 1
ATOM 2289 O O . ASP A 1 294 ? -0.320 -21.125 0.205 1.00 82.25 294 ASP A O 1
ATOM 2293 N N . ARG A 1 295 ? 0.537 -22.930 -0.806 1.00 84.25 295 ARG A N 1
ATOM 2294 C CA . ARG A 1 295 ? 1.046 -22.189 -1.971 1.00 84.25 295 ARG A CA 1
ATOM 2295 C C . ARG A 1 295 ? -0.083 -21.652 -2.858 1.00 84.25 295 ARG A C 1
ATOM 2297 O O . ARG A 1 295 ? 0.075 -20.572 -3.422 1.00 84.25 295 ARG A O 1
ATOM 2304 N N . GLU A 1 296 ? -1.197 -22.372 -2.968 1.00 85.44 296 GLU A N 1
ATOM 2305 C CA . GLU A 1 296 ? -2.395 -21.947 -3.701 1.00 85.44 296 GLU A CA 1
ATOM 2306 C C . GLU A 1 296 ? -3.136 -20.825 -2.959 1.00 85.44 296 GLU A C 1
ATOM 2308 O O . GLU A 1 296 ? -3.328 -19.742 -3.511 1.00 85.44 296 GLU A O 1
ATOM 2313 N N . SER A 1 297 ? -3.455 -21.023 -1.676 1.00 80.56 297 SER A N 1
ATOM 2314 C CA . SER A 1 297 ? -4.127 -20.005 -0.851 1.00 80.56 297 SER A CA 1
ATOM 2315 C C . SER A 1 297 ? -3.312 -18.711 -0.686 1.00 80.56 297 SER A C 1
ATOM 2317 O O . SER A 1 297 ? -3.885 -17.622 -0.619 1.00 80.56 297 SER A O 1
ATOM 2319 N N . LEU A 1 298 ? -1.976 -18.795 -0.699 1.00 82.50 298 LEU A N 1
ATOM 2320 C CA . LEU A 1 298 ? -1.076 -17.636 -0.659 1.00 82.50 298 LEU A CA 1
ATOM 2321 C C . LEU A 1 298 ? -0.649 -17.120 -2.047 1.00 82.50 298 LEU A C 1
ATOM 2323 O O . LEU A 1 298 ? 0.131 -16.167 -2.105 1.00 82.50 298 LEU A O 1
ATOM 2327 N N . ALA A 1 299 ? -1.136 -17.680 -3.162 1.00 86.44 299 ALA A N 1
ATOM 2328 C CA . ALA A 1 299 ? -0.607 -17.404 -4.506 1.00 86.44 299 ALA A CA 1
ATOM 2329 C C . ALA A 1 299 ? -0.514 -15.901 -4.833 1.00 86.44 299 ALA A C 1
ATOM 2331 O O . ALA A 1 299 ? 0.549 -15.405 -5.211 1.00 86.44 299 ALA A O 1
ATOM 2332 N N . ASN A 1 300 ? -1.585 -15.138 -4.596 1.00 83.62 300 ASN A N 1
ATOM 2333 C CA . ASN A 1 300 ? -1.599 -13.693 -4.855 1.00 83.62 300 ASN A CA 1
ATOM 2334 C C . ASN A 1 300 ? -0.656 -12.903 -3.934 1.00 83.62 300 ASN A C 1
ATOM 2336 O O . ASN A 1 300 ? -0.058 -11.920 -4.370 1.00 83.62 300 ASN A O 1
ATOM 2340 N N . ALA A 1 301 ? -0.468 -13.343 -2.686 1.00 82.19 301 ALA A N 1
ATOM 2341 C CA . ALA A 1 301 ? 0.503 -12.747 -1.770 1.00 82.19 301 ALA A CA 1
ATOM 2342 C C . ALA A 1 301 ? 1.949 -13.020 -2.225 1.00 82.19 301 ALA A C 1
ATOM 2344 O O . ALA A 1 301 ? 2.794 -12.125 -2.172 1.00 82.19 301 ALA A O 1
ATOM 2345 N N . ILE A 1 302 ? 2.222 -14.227 -2.731 1.00 86.94 302 ILE A N 1
ATOM 2346 C CA . ILE A 1 302 ? 3.524 -14.636 -3.276 1.00 86.94 302 ILE A CA 1
ATOM 2347 C C . ILE A 1 302 ? 3.867 -13.824 -4.534 1.00 86.94 302 ILE A C 1
ATOM 2349 O O . ILE A 1 302 ? 4.972 -13.285 -4.642 1.00 86.94 302 ILE A O 1
ATOM 2353 N N . ILE A 1 303 ? 2.912 -13.687 -5.461 1.00 89.38 303 ILE A N 1
ATOM 2354 C CA . ILE A 1 303 ? 3.066 -12.894 -6.690 1.00 89.38 303 ILE A CA 1
ATOM 2355 C C . ILE A 1 303 ? 3.324 -11.419 -6.343 1.00 89.38 303 ILE A C 1
ATOM 2357 O O . ILE A 1 303 ? 4.279 -10.829 -6.851 1.00 89.38 303 ILE A O 1
ATOM 2361 N N . LEU A 1 304 ? 2.541 -10.838 -5.427 1.00 85.06 304 LEU A N 1
ATOM 2362 C CA . LEU A 1 304 ? 2.699 -9.447 -4.993 1.00 85.06 304 LEU A CA 1
ATOM 2363 C C . LEU A 1 304 ? 4.074 -9.182 -4.351 1.00 85.06 304 LEU A C 1
ATOM 2365 O O . LEU A 1 304 ? 4.720 -8.182 -4.667 1.00 85.06 304 LEU A O 1
ATOM 2369 N N . LEU A 1 305 ? 4.559 -10.088 -3.494 1.00 85.38 305 LEU A N 1
ATOM 2370 C CA . LEU A 1 305 ? 5.895 -9.983 -2.894 1.00 85.38 305 LEU A CA 1
ATOM 2371 C C . LEU A 1 305 ? 7.011 -10.037 -3.949 1.00 85.38 305 LEU A C 1
ATOM 2373 O O . LEU A 1 305 ? 7.952 -9.248 -3.869 1.00 85.38 305 LEU A O 1
ATOM 2377 N N . ARG A 1 306 ? 6.890 -10.899 -4.971 1.00 91.00 306 ARG A N 1
ATOM 2378 C CA . ARG A 1 306 ? 7.849 -10.957 -6.092 1.00 91.00 306 ARG A CA 1
ATOM 2379 C C . ARG A 1 306 ? 7.832 -9.688 -6.951 1.00 91.00 306 ARG A C 1
ATOM 2381 O O . ARG A 1 306 ? 8.904 -9.223 -7.339 1.00 91.00 306 ARG A O 1
ATOM 2388 N N . ILE A 1 307 ? 6.657 -9.100 -7.200 1.00 90.62 307 ILE A N 1
ATOM 2389 C CA . ILE A 1 307 ? 6.521 -7.807 -7.897 1.00 90.62 307 ILE A CA 1
ATOM 2390 C C . ILE A 1 307 ? 7.264 -6.708 -7.127 1.00 90.62 307 ILE A C 1
ATOM 2392 O O . ILE A 1 307 ? 8.135 -6.050 -7.694 1.00 90.62 307 ILE A O 1
ATOM 2396 N N . HIS A 1 308 ? 6.967 -6.537 -5.832 1.00 85.94 308 HIS A N 1
ATOM 2397 C CA . HIS A 1 308 ? 7.629 -5.513 -5.021 1.00 85.94 308 HIS A CA 1
ATOM 2398 C C . HIS A 1 308 ? 9.135 -5.747 -4.923 1.00 85.94 308 HIS A C 1
ATOM 2400 O O . HIS A 1 308 ? 9.888 -4.797 -5.102 1.00 85.94 308 HIS A O 1
ATOM 2406 N N . HIS A 1 309 ? 9.588 -6.988 -4.707 1.00 89.31 309 HIS A N 1
ATOM 2407 C CA . HIS A 1 309 ? 11.016 -7.309 -4.688 1.00 89.31 309 HIS A CA 1
ATOM 2408 C C . HIS A 1 309 ? 11.727 -6.838 -5.961 1.00 89.31 309 HIS A C 1
ATOM 2410 O O . HIS A 1 309 ? 12.759 -6.183 -5.859 1.00 89.31 309 HIS A O 1
ATOM 2416 N N . ARG A 1 310 ? 11.176 -7.119 -7.152 1.00 92.19 310 ARG A N 1
ATOM 2417 C CA . ARG A 1 310 ? 11.778 -6.658 -8.414 1.00 92.19 310 ARG A CA 1
ATOM 2418 C C . ARG A 1 310 ? 11.769 -5.134 -8.528 1.00 92.19 310 ARG A C 1
ATOM 2420 O O . ARG A 1 310 ? 12.810 -4.566 -8.830 1.00 92.19 310 ARG A O 1
ATOM 2427 N N . SER A 1 311 ? 10.663 -4.455 -8.203 1.00 89.12 311 SER A N 1
ATOM 2428 C CA . SER A 1 311 ? 10.637 -2.979 -8.176 1.00 89.12 311 SER A CA 1
ATOM 2429 C C . SER A 1 311 ? 11.702 -2.390 -7.244 1.00 89.12 311 SER A C 1
ATOM 2431 O O . SER A 1 311 ? 12.370 -1.426 -7.609 1.00 89.12 311 SER A O 1
ATOM 2433 N N . ILE A 1 312 ? 11.875 -2.982 -6.057 1.00 84.75 312 ILE A N 1
ATOM 2434 C CA . ILE A 1 312 ? 12.864 -2.561 -5.058 1.00 84.75 312 ILE A CA 1
ATOM 2435 C C . ILE A 1 312 ? 14.286 -2.855 -5.554 1.00 84.75 312 ILE A C 1
ATOM 2437 O O . ILE A 1 312 ? 15.151 -2.008 -5.384 1.00 84.75 312 ILE A O 1
ATOM 2441 N N . PHE A 1 313 ? 14.524 -4.001 -6.200 1.00 90.25 313 PHE A N 1
ATOM 2442 C CA . PHE A 1 313 ? 15.826 -4.401 -6.747 1.00 90.25 313 PHE A CA 1
ATOM 2443 C C . PHE A 1 313 ? 16.306 -3.478 -7.872 1.00 90.25 313 PHE A C 1
ATOM 2445 O O . PHE A 1 313 ? 17.421 -2.960 -7.794 1.00 90.25 313 PHE A O 1
ATOM 2452 N N . ILE A 1 314 ? 15.457 -3.225 -8.878 1.00 90.00 314 ILE A N 1
ATOM 2453 C CA . ILE A 1 314 ? 15.765 -2.288 -9.972 1.00 90.00 314 ILE A CA 1
ATOM 2454 C C . ILE A 1 314 ? 16.104 -0.923 -9.374 1.00 90.00 314 ILE A C 1
ATOM 2456 O O . ILE A 1 314 ? 17.143 -0.340 -9.675 1.00 90.00 314 ILE A O 1
ATOM 2460 N N . TRP A 1 315 ? 15.249 -0.429 -8.475 1.00 84.50 315 TRP A N 1
ATOM 2461 C CA . TRP A 1 315 ? 15.416 0.903 -7.920 1.00 84.50 315 TRP A CA 1
ATOM 2462 C C . TRP A 1 315 ? 16.646 1.028 -7.005 1.00 84.50 315 TRP A C 1
ATOM 2464 O O . TRP A 1 315 ? 17.406 1.977 -7.168 1.00 84.50 315 TRP A O 1
ATOM 2474 N N . LEU A 1 316 ? 16.920 0.056 -6.124 1.00 84.38 316 LEU A N 1
ATOM 2475 C CA . LEU A 1 316 ? 18.148 0.025 -5.311 1.00 84.38 316 LEU A CA 1
ATOM 2476 C C . LEU A 1 316 ? 19.422 -0.136 -6.142 1.00 84.38 316 LEU A C 1
ATOM 2478 O O . LEU A 1 316 ? 20.501 0.185 -5.649 1.00 84.38 316 LEU A O 1
ATOM 2482 N N . SER A 1 317 ? 19.330 -0.630 -7.375 1.00 88.50 317 SER A N 1
ATOM 2483 C CA . SER A 1 317 ? 20.481 -0.706 -8.280 1.00 88.50 317 SER A CA 1
ATOM 2484 C C . SER A 1 317 ? 20.822 0.652 -8.903 1.00 88.50 317 SER A C 1
ATOM 2486 O O . SER A 1 317 ? 21.980 0.889 -9.226 1.00 88.50 317 SER A O 1
ATOM 2488 N N . VAL A 1 318 ? 19.844 1.561 -9.022 1.00 85.62 318 VAL A N 1
ATOM 2489 C CA . VAL A 1 318 ? 19.999 2.859 -9.713 1.00 85.62 318 VAL A CA 1
ATOM 2490 C C . VAL A 1 318 ? 19.803 4.090 -8.814 1.00 85.62 318 VAL A C 1
ATOM 2492 O O . VAL A 1 318 ? 19.947 5.211 -9.282 1.00 85.62 318 VAL A O 1
ATOM 2495 N N . CYS A 1 319 ? 19.477 3.930 -7.527 1.00 79.88 319 CYS A N 1
ATOM 2496 C CA . CYS A 1 319 ? 19.057 5.042 -6.658 1.00 79.88 319 CYS A CA 1
ATOM 2497 C C . CYS A 1 319 ? 20.119 6.127 -6.388 1.00 79.88 319 CYS A C 1
ATOM 2499 O O . CYS A 1 319 ? 19.761 7.182 -5.867 1.00 79.88 319 CYS A O 1
ATOM 2501 N N . LEU A 1 320 ? 21.392 5.879 -6.720 1.00 81.81 320 LEU A N 1
ATOM 2502 C CA . LEU A 1 320 ? 22.504 6.826 -6.552 1.00 81.81 320 LEU A CA 1
ATOM 2503 C C . LEU A 1 320 ? 23.019 7.441 -7.866 1.00 81.81 320 LEU A C 1
ATOM 2505 O O . LEU A 1 320 ? 23.934 8.258 -7.815 1.00 81.81 320 LEU A O 1
ATOM 2509 N N . THR A 1 321 ? 22.442 7.086 -9.019 1.00 79.06 321 THR A N 1
ATOM 2510 C CA . THR A 1 321 ? 22.779 7.682 -10.324 1.00 79.06 321 THR A CA 1
ATOM 2511 C C . THR A 1 321 ? 21.621 8.529 -10.851 1.00 79.06 321 THR A C 1
ATOM 2513 O O . THR A 1 321 ? 20.451 8.219 -10.615 1.00 79.06 321 THR A O 1
ATOM 2516 N N . ASP A 1 322 ? 21.947 9.614 -11.550 1.00 72.62 322 ASP A N 1
ATOM 2517 C CA . ASP A 1 322 ? 20.998 10.452 -12.279 1.00 72.62 322 ASP A CA 1
ATOM 2518 C C . ASP A 1 322 ? 20.813 10.026 -13.748 1.00 72.62 322 ASP A C 1
ATOM 2520 O O . ASP A 1 322 ? 19.917 10.530 -14.428 1.00 72.62 322 ASP A O 1
ATOM 2524 N N . GLU A 1 323 ? 21.597 9.052 -14.226 1.00 76.94 323 GLU A N 1
ATOM 2525 C CA . GLU A 1 323 ? 21.541 8.530 -15.591 1.00 76.94 323 GLU A CA 1
ATOM 2526 C C . GLU A 1 323 ? 20.166 7.930 -15.933 1.00 76.94 323 GLU A C 1
ATOM 2528 O O . GLU A 1 323 ? 19.815 6.807 -15.555 1.00 76.94 323 GLU A O 1
ATOM 2533 N N . CYS A 1 324 ? 19.402 8.630 -16.775 1.00 71.50 324 CYS A N 1
ATOM 2534 C CA . CYS A 1 324 ? 18.093 8.177 -17.257 1.00 71.50 324 CYS A CA 1
ATOM 2535 C C . CYS A 1 324 ? 18.125 6.891 -18.117 1.00 71.50 324 CYS A C 1
ATOM 2537 O O . CYS A 1 324 ? 17.071 6.466 -18.590 1.00 71.50 324 CYS A O 1
ATOM 2539 N N . CYS A 1 325 ? 19.297 6.292 -18.366 1.00 81.12 325 CYS A N 1
ATOM 2540 C CA . CYS A 1 325 ? 19.504 4.993 -19.028 1.00 81.12 325 CYS A CA 1
ATOM 2541 C C . CYS A 1 325 ? 19.894 3.856 -18.067 1.00 81.12 325 CYS A C 1
ATOM 2543 O O . CYS A 1 325 ? 19.853 2.696 -18.471 1.00 81.12 325 CYS A O 1
ATOM 2545 N N . ALA A 1 326 ? 20.208 4.131 -16.795 1.00 85.88 326 ALA A N 1
ATOM 2546 C CA . ALA A 1 326 ? 20.648 3.101 -15.842 1.00 85.88 326 ALA A CA 1
ATOM 2547 C C . ALA A 1 326 ? 19.597 1.996 -15.595 1.00 85.88 326 ALA A C 1
ATOM 2549 O O . ALA A 1 326 ? 19.912 0.911 -15.111 1.00 85.88 326 ALA A O 1
ATOM 2550 N N . THR A 1 327 ? 18.335 2.253 -15.954 1.00 88.94 327 THR A N 1
ATOM 2551 C CA . THR A 1 327 ? 17.231 1.287 -15.861 1.00 88.94 327 THR A CA 1
ATOM 2552 C C . THR A 1 327 ? 17.115 0.345 -17.069 1.00 88.94 327 THR A C 1
ATOM 2554 O O . THR A 1 327 ? 16.431 -0.675 -16.969 1.00 88.94 327 THR A O 1
ATOM 2557 N N . ASP A 1 328 ? 17.817 0.605 -18.178 1.00 90.19 328 ASP A N 1
ATOM 2558 C CA . ASP A 1 328 ? 17.664 -0.135 -19.444 1.00 90.19 328 ASP A CA 1
ATOM 2559 C C . ASP A 1 328 ? 18.073 -1.614 -19.319 1.00 90.19 328 ASP A C 1
ATOM 2561 O O . ASP A 1 328 ? 17.409 -2.504 -19.863 1.00 90.19 328 ASP A O 1
ATOM 2565 N N . ILE A 1 329 ? 19.118 -1.894 -18.528 1.00 94.56 329 ILE A N 1
ATOM 2566 C CA . ILE A 1 329 ? 19.624 -3.254 -18.269 1.00 94.56 329 ILE A CA 1
ATOM 2567 C C . ILE A 1 329 ? 18.599 -4.151 -17.551 1.00 94.56 329 ILE A C 1
ATOM 2569 O O . ILE A 1 329 ? 18.676 -5.375 -17.643 1.00 94.56 329 ILE A O 1
ATOM 2573 N N . PHE A 1 330 ? 17.593 -3.559 -16.897 1.00 96.00 330 PHE A N 1
ATOM 2574 C CA . PHE A 1 330 ? 16.541 -4.264 -16.156 1.00 96.00 330 PHE A CA 1
ATOM 2575 C C . PHE A 1 330 ? 15.277 -4.541 -16.986 1.00 96.00 330 PHE A C 1
ATOM 2577 O O . PHE A 1 330 ? 14.223 -4.863 -16.436 1.00 96.00 330 PHE A O 1
ATOM 2584 N N . THR A 1 331 ? 15.357 -4.452 -18.319 1.00 96.00 331 THR A N 1
ATOM 2585 C CA . THR A 1 331 ? 14.226 -4.717 -19.232 1.00 96.00 331 THR A CA 1
ATOM 2586 C C . THR A 1 3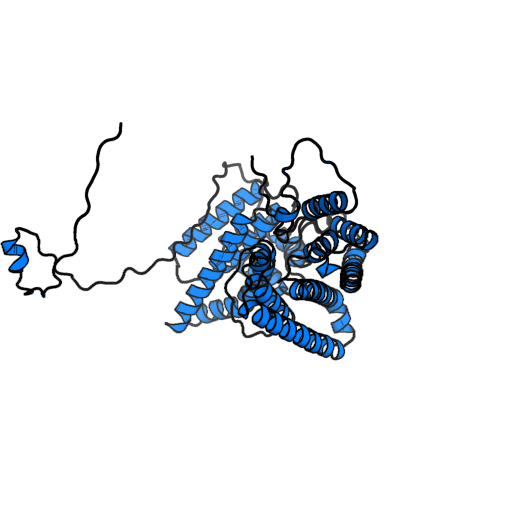31 ? 13.533 -6.066 -18.963 1.00 96.00 331 THR A C 1
ATOM 2588 O O . THR A 1 331 ? 12.306 -6.143 -19.037 1.00 96.00 331 THR A O 1
ATOM 2591 N N . ASN A 1 332 ? 14.279 -7.103 -18.564 1.00 97.62 332 ASN A N 1
ATOM 2592 C CA . ASN A 1 332 ? 13.708 -8.404 -18.190 1.00 97.62 332 ASN A CA 1
ATOM 2593 C C . ASN A 1 332 ? 12.946 -8.360 -16.852 1.00 97.62 332 ASN A C 1
ATOM 2595 O O . ASN A 1 332 ? 11.828 -8.862 -16.776 1.00 97.62 332 ASN A O 1
ATOM 2599 N N . ASP A 1 333 ? 13.481 -7.705 -15.815 1.00 97.25 333 ASP A N 1
ATOM 2600 C CA . ASP A 1 333 ? 12.777 -7.539 -14.535 1.00 97.25 333 ASP A CA 1
ATOM 2601 C C . ASP A 1 333 ? 11.492 -6.710 -14.677 1.00 97.25 333 ASP A C 1
ATOM 2603 O O . ASP A 1 333 ? 10.488 -7.010 -14.026 1.00 97.25 333 ASP A O 1
ATOM 2607 N N . PHE A 1 334 ? 11.482 -5.716 -15.570 1.00 97.38 334 PHE A N 1
ATOM 2608 C CA . PHE A 1 334 ? 10.271 -4.981 -15.941 1.00 97.38 334 PHE A CA 1
ATOM 2609 C C . PHE A 1 334 ? 9.242 -5.859 -16.675 1.00 97.38 334 PHE A C 1
ATOM 2611 O O . PHE A 1 334 ? 8.046 -5.776 -16.376 1.00 97.38 334 PHE A O 1
ATOM 2618 N N . ALA A 1 335 ? 9.678 -6.730 -17.594 1.00 97.69 335 ALA A N 1
ATOM 2619 C CA . ALA A 1 335 ? 8.796 -7.703 -18.245 1.00 97.69 335 ALA A CA 1
ATOM 2620 C C . ALA A 1 335 ? 8.179 -8.674 -17.222 1.00 97.69 335 ALA A C 1
ATOM 2622 O O . ALA A 1 335 ? 6.968 -8.905 -17.234 1.00 97.69 335 ALA A O 1
ATOM 2623 N N . ASP A 1 336 ? 8.990 -9.173 -16.289 1.00 97.19 336 ASP A N 1
ATOM 2624 C CA . ASP A 1 336 ? 8.565 -10.055 -15.203 1.00 97.19 336 ASP A CA 1
ATOM 2625 C C . ASP A 1 336 ? 7.572 -9.380 -14.236 1.00 97.19 336 ASP A C 1
ATOM 2627 O O . ASP A 1 336 ? 6.583 -10.003 -13.843 1.00 97.19 336 ASP A O 1
ATOM 2631 N N . ILE A 1 337 ? 7.777 -8.104 -13.872 1.00 96.56 337 ILE A N 1
ATOM 2632 C CA . ILE A 1 337 ? 6.809 -7.311 -13.082 1.00 96.56 337 ILE A CA 1
ATOM 2633 C C . ILE A 1 337 ? 5.443 -7.283 -13.780 1.00 96.56 337 ILE A C 1
ATOM 2635 O O . ILE A 1 337 ? 4.412 -7.519 -13.144 1.00 96.56 337 ILE A O 1
ATOM 2639 N N . VAL A 1 338 ? 5.432 -7.031 -15.090 1.00 96.56 338 VAL A N 1
ATOM 2640 C CA . VAL A 1 338 ? 4.214 -6.966 -15.908 1.00 96.56 338 VAL A CA 1
ATOM 2641 C C . VAL A 1 338 ? 3.551 -8.340 -16.054 1.00 96.56 338 VAL A C 1
ATOM 2643 O O . VAL A 1 338 ? 2.327 -8.446 -15.931 1.00 96.56 338 VAL A O 1
ATOM 2646 N N . GLN A 1 339 ? 4.332 -9.405 -16.255 1.00 95.81 339 GLN A N 1
ATOM 2647 C CA . GLN A 1 339 ? 3.823 -10.776 -16.323 1.00 95.81 339 GLN A CA 1
ATOM 2648 C C . GLN A 1 339 ? 3.167 -11.189 -14.999 1.00 95.81 339 GLN A C 1
ATOM 2650 O O . GLN A 1 339 ? 2.012 -11.622 -15.002 1.00 95.81 339 GLN A O 1
ATOM 2655 N N . LEU A 1 340 ? 3.859 -10.995 -13.872 1.00 94.62 340 LEU A N 1
ATOM 2656 C CA . LEU A 1 340 ? 3.348 -11.287 -12.529 1.00 94.62 340 LEU A CA 1
ATOM 2657 C C . LEU A 1 340 ? 2.082 -10.474 -12.218 1.00 94.62 340 LEU A C 1
ATOM 2659 O O . LEU A 1 340 ? 1.079 -11.035 -11.781 1.00 94.62 340 LEU A O 1
ATOM 2663 N N . ALA A 1 341 ? 2.077 -9.169 -12.503 1.00 92.44 341 ALA A N 1
ATOM 2664 C CA . ALA A 1 341 ? 0.902 -8.328 -12.278 1.00 92.44 341 ALA A CA 1
ATOM 2665 C C . ALA A 1 341 ? -0.313 -8.785 -13.106 1.00 92.44 341 ALA A C 1
ATOM 2667 O O . ALA A 1 341 ? -1.437 -8.773 -12.602 1.00 92.44 341 ALA A O 1
ATOM 2668 N N . SER A 1 342 ? -0.098 -9.260 -14.339 1.00 91.75 342 SER A N 1
ATOM 2669 C CA . SER A 1 342 ? -1.187 -9.769 -15.182 1.00 91.75 342 SER A CA 1
ATOM 2670 C C . SER A 1 342 ? -1.874 -11.023 -14.624 1.00 91.75 342 SER A C 1
ATOM 2672 O O . SER A 1 342 ? -3.058 -11.219 -14.889 1.00 91.75 342 SER A O 1
ATOM 2674 N N . GLN A 1 343 ? -1.187 -11.819 -13.793 1.00 89.56 343 GLN A N 1
ATOM 2675 C CA . GLN A 1 343 ? -1.774 -12.981 -13.107 1.00 89.56 343 GLN A CA 1
ATOM 2676 C C . GLN A 1 343 ? -2.758 -12.559 -12.006 1.00 89.56 343 GLN A C 1
ATOM 2678 O O . GLN A 1 343 ? -3.788 -13.207 -11.830 1.00 89.56 343 GLN A O 1
ATOM 2683 N N . ILE A 1 344 ? -2.477 -11.455 -11.302 1.00 82.56 344 ILE A N 1
ATOM 2684 C CA . ILE A 1 344 ? -3.394 -10.869 -10.309 1.00 82.56 344 ILE A CA 1
ATOM 2685 C C . ILE A 1 344 ? -4.592 -10.227 -11.021 1.00 82.56 344 ILE A C 1
ATOM 2687 O O . ILE A 1 344 ? -5.736 -10.460 -10.638 1.00 82.56 344 ILE A O 1
ATOM 2691 N N . THR A 1 345 ? -4.352 -9.444 -12.079 1.00 75.19 345 THR A N 1
ATOM 2692 C CA . THR A 1 345 ? -5.427 -8.758 -12.816 1.00 75.19 345 THR A CA 1
ATOM 2693 C C . THR A 1 345 ? -6.357 -9.736 -13.541 1.00 75.19 345 THR A C 1
ATOM 2695 O O . THR A 1 345 ? -7.569 -9.554 -13.495 1.00 75.19 345 THR A O 1
ATOM 2698 N N . GLY A 1 346 ? -5.832 -10.804 -14.155 1.00 65.69 346 GLY A N 1
ATOM 2699 C CA . GLY A 1 346 ? -6.641 -11.778 -14.902 1.00 65.69 346 GLY A CA 1
ATOM 2700 C C . GLY A 1 346 ? -7.672 -12.536 -14.054 1.00 65.69 346 GLY A C 1
ATOM 2701 O O . GLY A 1 346 ? -8.700 -12.957 -14.575 1.00 65.69 346 GLY A O 1
ATOM 2702 N N . GLN A 1 347 ? -7.453 -12.654 -12.740 1.00 61.53 347 GLN A N 1
ATOM 2703 C CA . GLN A 1 347 ? -8.440 -13.225 -11.813 1.00 61.53 347 GLN A CA 1
ATOM 2704 C C . GLN A 1 347 ? -9.640 -12.292 -11.577 1.00 61.53 347 GLN A C 1
ATOM 2706 O O . GLN A 1 347 ? -10.736 -12.767 -11.287 1.00 61.53 347 GLN A O 1
ATOM 2711 N N . ILE A 1 348 ? -9.459 -10.973 -11.720 1.00 56.31 348 ILE A N 1
ATOM 2712 C CA . ILE A 1 348 ? -10.530 -9.976 -11.544 1.00 56.31 348 ILE A CA 1
ATOM 2713 C C . ILE A 1 348 ? -11.544 -10.077 -12.694 1.00 56.31 348 ILE A C 1
ATOM 2715 O O . ILE A 1 348 ? -12.747 -9.977 -12.463 1.00 56.31 348 ILE A O 1
ATOM 2719 N N . ASP A 1 349 ? -11.068 -10.338 -13.916 1.00 51.56 349 ASP A N 1
ATOM 2720 C CA . ASP A 1 349 ? -11.916 -10.535 -15.099 1.00 51.56 349 ASP A CA 1
ATOM 2721 C C . ASP A 1 349 ? -12.713 -11.861 -15.054 1.00 51.56 349 ASP A C 1
ATOM 2723 O O . ASP A 1 349 ? -13.749 -11.970 -15.710 1.00 51.56 349 ASP A O 1
ATOM 2727 N N . ALA A 1 350 ? -12.263 -12.849 -14.268 1.00 48.41 350 ALA A N 1
ATOM 2728 C CA . ALA A 1 350 ? -12.872 -14.180 -14.156 1.00 48.41 350 ALA A CA 1
ATOM 2729 C C . ALA A 1 350 ? -13.923 -14.321 -13.033 1.00 48.41 350 ALA A C 1
ATOM 2731 O O . ALA A 1 350 ? -14.670 -15.301 -13.010 1.00 48.41 350 ALA A O 1
ATOM 2732 N N . ALA A 1 351 ? -13.993 -13.375 -12.092 1.00 49.91 351 ALA A N 1
ATOM 2733 C CA . ALA A 1 351 ? -14.950 -13.430 -10.989 1.00 49.91 351 ALA A CA 1
ATOM 2734 C C . ALA A 1 351 ? -16.387 -13.100 -11.461 1.00 49.91 351 ALA A C 1
ATOM 2736 O O . ALA A 1 351 ? -16.577 -12.144 -12.222 1.00 49.91 351 ALA A O 1
ATOM 2737 N N . PRO A 1 352 ? -17.425 -13.830 -11.002 1.00 42.16 352 PRO A N 1
ATOM 2738 C CA . PRO A 1 352 ? -18.806 -13.542 -11.377 1.00 42.16 352 PRO A CA 1
ATOM 2739 C C . PRO A 1 352 ? -19.240 -12.181 -10.820 1.00 42.16 352 PRO A C 1
ATOM 2741 O O . PRO A 1 352 ? -19.362 -11.993 -9.610 1.00 42.16 352 PRO A O 1
ATOM 2744 N N . LYS A 1 353 ? -19.496 -11.230 -11.723 1.00 43.88 353 LYS A N 1
ATOM 2745 C CA . LYS A 1 353 ? -19.992 -9.887 -11.397 1.00 43.88 353 LYS A CA 1
ATOM 2746 C C . LYS A 1 353 ? -21.423 -9.991 -10.870 1.00 43.88 353 LYS A C 1
ATOM 2748 O O . LYS A 1 353 ? -22.370 -10.082 -11.649 1.00 43.88 353 LYS A O 1
ATOM 2753 N N . SER A 1 354 ? -21.577 -9.996 -9.549 1.00 39.72 354 SER A N 1
ATOM 2754 C CA . SER A 1 354 ? -22.884 -9.880 -8.907 1.00 39.72 354 SER A CA 1
ATOM 2755 C C . SER A 1 354 ? -23.484 -8.493 -9.206 1.00 39.72 354 SER A C 1
ATOM 2757 O O . SER A 1 354 ? -22.737 -7.515 -9.305 1.00 39.72 354 SER A O 1
ATOM 2759 N N . PRO A 1 355 ? -24.820 -8.362 -9.311 1.00 38.81 355 PRO A N 1
ATOM 2760 C CA . PRO A 1 355 ? -25.473 -7.073 -9.547 1.00 38.81 355 PRO A CA 1
ATOM 2761 C C . PRO A 1 355 ? -25.365 -6.091 -8.364 1.00 38.81 355 PRO A C 1
ATOM 2763 O O . PRO A 1 355 ? -25.746 -4.933 -8.515 1.00 38.81 355 PRO A O 1
ATOM 2766 N N . SER A 1 356 ? -24.849 -6.518 -7.202 1.00 43.31 356 SER A N 1
ATOM 2767 C CA . SER A 1 356 ? -24.474 -5.630 -6.090 1.00 43.31 356 SER A CA 1
ATOM 2768 C C . SER A 1 356 ? -22.962 -5.388 -5.990 1.00 43.31 356 SER A C 1
ATOM 2770 O O . SER A 1 356 ? -22.549 -4.353 -5.465 1.00 43.31 356 SER A O 1
ATOM 2772 N N . SER A 1 357 ? -22.126 -6.286 -6.525 1.00 41.12 357 SER A N 1
ATOM 2773 C CA . SER A 1 357 ? -20.673 -6.109 -6.571 1.00 41.12 357 SER A CA 1
ATOM 2774 C C . SER A 1 357 ? -20.261 -5.281 -7.794 1.00 41.12 357 SER A C 1
ATOM 2776 O O . SER A 1 357 ? -19.800 -5.816 -8.808 1.00 41.12 357 SER A O 1
ATOM 2778 N N . ASN A 1 358 ? -20.364 -3.955 -7.676 1.00 46.62 358 ASN A N 1
ATOM 2779 C CA . ASN A 1 358 ? -19.498 -3.076 -8.463 1.00 46.62 358 ASN A CA 1
ATOM 2780 C C . ASN A 1 358 ? -18.042 -3.520 -8.245 1.00 46.62 358 ASN A C 1
ATOM 2782 O O . ASN A 1 358 ? -17.660 -3.843 -7.121 1.00 46.62 358 ASN A O 1
ATOM 2786 N N . ALA A 1 359 ? -17.240 -3.572 -9.310 1.00 51.59 359 ALA A N 1
ATOM 2787 C CA . ALA A 1 359 ? -15.866 -4.056 -9.209 1.00 51.59 359 ALA A CA 1
ATOM 2788 C C . ALA A 1 359 ? -15.081 -3.234 -8.172 1.00 51.59 359 ALA A C 1
ATOM 2790 O O . ALA A 1 359 ? -15.063 -2.011 -8.267 1.00 51.59 359 ALA A O 1
ATOM 2791 N N . SER A 1 360 ? -14.457 -3.931 -7.213 1.00 61.50 360 SER A N 1
ATOM 2792 C CA . SER A 1 360 ? -13.622 -3.419 -6.112 1.00 61.50 360 SER A CA 1
ATOM 2793 C C . SER A 1 360 ? -12.818 -2.169 -6.504 1.00 61.50 360 SER A C 1
ATOM 2795 O O . SER A 1 360 ? -11.719 -2.257 -7.058 1.00 61.50 360 SER A O 1
ATOM 2797 N N . ASP A 1 361 ? -13.399 -0.995 -6.243 1.00 70.25 361 ASP A N 1
ATOM 2798 C CA . ASP A 1 361 ? -12.893 0.305 -6.702 1.00 70.25 361 ASP A CA 1
ATOM 2799 C C . ASP A 1 361 ? -11.751 0.829 -5.809 1.00 70.25 361 ASP A C 1
ATOM 2801 O O . ASP A 1 361 ? -11.031 1.758 -6.188 1.00 70.25 361 ASP A O 1
ATOM 2805 N N . PHE A 1 362 ? -11.558 0.222 -4.634 1.00 69.00 362 PHE A N 1
ATOM 2806 C CA . PHE A 1 362 ? -10.511 0.546 -3.672 1.00 69.00 362 PHE A CA 1
ATOM 2807 C C . PHE A 1 362 ? -9.903 -0.731 -3.077 1.00 69.00 362 PHE A C 1
ATOM 2809 O O . PHE A 1 362 ? -10.612 -1.669 -2.737 1.00 69.00 362 PHE A O 1
ATOM 2816 N N . SER A 1 363 ? -8.583 -0.767 -2.885 1.00 70.06 363 SER A N 1
ATOM 2817 C CA . SER A 1 363 ? -7.952 -1.747 -1.990 1.00 70.06 363 SER A 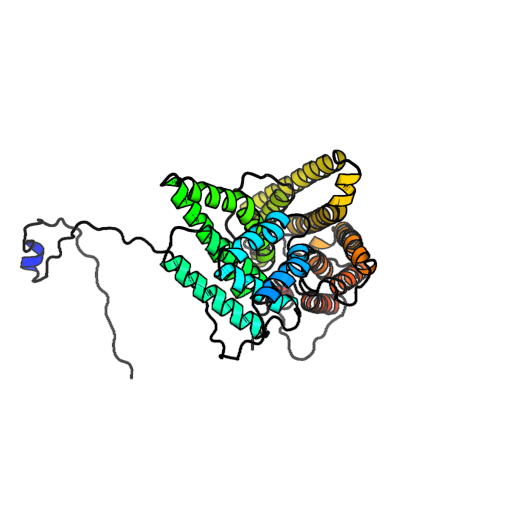CA 1
ATOM 2818 C C . SER A 1 363 ? -6.589 -1.260 -1.504 1.00 70.06 363 SER A C 1
ATOM 2820 O O . SER A 1 363 ? -5.840 -0.626 -2.245 1.00 70.06 363 SER A O 1
ATOM 2822 N N . PHE A 1 364 ? -6.226 -1.613 -0.271 1.00 63.84 364 PHE A N 1
ATOM 2823 C CA . PHE A 1 364 ? -4.865 -1.424 0.244 1.00 63.84 364 PHE A CA 1
ATOM 2824 C C . PHE A 1 364 ? -3.892 -2.524 -0.176 1.00 63.84 364 PHE A C 1
ATOM 2826 O O . PHE A 1 364 ? -2.689 -2.361 0.002 1.00 63.84 364 PHE A O 1
ATOM 2833 N N . GLU A 1 365 ? -4.392 -3.673 -0.625 1.00 58.97 365 GLU A N 1
ATOM 2834 C CA . GLU A 1 365 ? -3.606 -4.908 -0.739 1.00 58.97 365 GLU A CA 1
ATOM 2835 C C . GLU A 1 365 ? -3.278 -5.247 -2.195 1.00 58.97 365 GLU A C 1
ATOM 2837 O O . GLU A 1 365 ? -2.237 -5.835 -2.472 1.00 58.97 365 GLU A O 1
ATOM 2842 N N . LYS A 1 366 ? -4.086 -4.765 -3.145 1.00 64.38 366 LYS A N 1
ATOM 2843 C CA . LYS A 1 366 ? -3.820 -4.818 -4.593 1.00 64.38 366 LYS A CA 1
ATOM 2844 C C . LYS A 1 366 ? -2.778 -3.753 -5.000 1.00 64.38 366 LYS A C 1
ATOM 2846 O O . LYS A 1 366 ? -3.042 -2.892 -5.834 1.00 64.38 366 LYS A O 1
ATOM 2851 N N . GLN A 1 367 ? -1.590 -3.785 -4.386 1.00 74.31 367 GLN A N 1
ATOM 2852 C CA . GLN A 1 367 ? -0.527 -2.764 -4.504 1.00 74.31 367 GLN A CA 1
ATOM 2853 C C . GLN A 1 367 ? 0.265 -2.827 -5.832 1.00 74.31 367 GLN A C 1
ATOM 2855 O O . GLN A 1 367 ? 1.451 -2.505 -5.875 1.00 74.31 367 GLN A O 1
ATOM 2860 N N . THR A 1 368 ? -0.373 -3.233 -6.934 1.00 85.75 368 THR A N 1
ATOM 2861 C CA . THR A 1 368 ? 0.261 -3.388 -8.256 1.00 85.75 368 THR A CA 1
ATOM 2862 C C . THR A 1 368 ? 0.439 -2.068 -9.010 1.00 85.75 368 THR A C 1
ATOM 2864 O O . THR A 1 368 ? 1.324 -1.979 -9.858 1.00 85.75 368 THR A O 1
ATOM 2867 N N . ILE A 1 369 ? -0.345 -1.028 -8.689 1.00 85.50 369 ILE A N 1
ATOM 2868 C CA . ILE A 1 369 ? -0.283 0.280 -9.366 1.00 85.50 369 ILE A CA 1
ATOM 2869 C C . ILE A 1 369 ? 1.119 0.924 -9.275 1.00 85.50 369 ILE A C 1
ATOM 2871 O O . ILE A 1 369 ? 1.648 1.236 -10.339 1.00 85.50 369 ILE A O 1
ATOM 2875 N N . PRO A 1 370 ? 1.766 1.095 -8.097 1.00 84.62 370 PRO A N 1
ATOM 2876 C CA . PRO A 1 370 ? 3.109 1.683 -8.037 1.00 84.62 370 PRO A CA 1
ATOM 2877 C C . PRO A 1 370 ? 4.176 0.918 -8.856 1.00 84.62 370 PRO A C 1
ATOM 2879 O O . PRO A 1 370 ? 4.850 1.557 -9.665 1.00 84.62 370 PRO A O 1
ATOM 2882 N N . PRO A 1 371 ? 4.318 -0.422 -8.742 1.00 89.25 371 PRO A N 1
ATOM 2883 C CA . PRO A 1 371 ? 5.202 -1.221 -9.600 1.00 89.25 371 PRO A CA 1
ATOM 2884 C C . PRO A 1 371 ? 4.958 -1.061 -11.105 1.00 89.25 371 PRO A C 1
ATOM 2886 O O . PRO A 1 371 ? 5.909 -0.912 -11.877 1.00 89.25 371 PRO A O 1
ATOM 2889 N N . LEU A 1 372 ? 3.692 -1.078 -11.535 1.00 92.81 372 LEU A N 1
ATOM 2890 C CA . LEU A 1 372 ? 3.327 -0.927 -12.945 1.00 92.81 372 LEU A CA 1
ATOM 2891 C C . LEU A 1 372 ? 3.573 0.498 -13.449 1.00 92.81 372 LEU A C 1
ATOM 2893 O O . LEU A 1 372 ? 4.060 0.672 -14.562 1.00 92.81 372 LEU A O 1
ATOM 2897 N N . TYR A 1 373 ? 3.287 1.509 -12.628 1.00 89.94 373 TYR A N 1
ATOM 2898 C CA . TYR A 1 373 ? 3.573 2.906 -12.936 1.00 89.94 373 TYR A CA 1
ATOM 2899 C C . TYR A 1 373 ? 5.078 3.131 -13.103 1.00 89.94 373 TYR A C 1
ATOM 2901 O O . TYR A 1 373 ? 5.503 3.607 -14.153 1.00 89.94 373 TYR A O 1
ATOM 2909 N N . TYR A 1 374 ? 5.888 2.690 -12.132 1.00 88.81 374 TYR A N 1
ATOM 2910 C CA . TYR A 1 374 ? 7.352 2.732 -12.209 1.00 88.81 374 TYR A CA 1
ATOM 2911 C C . TYR A 1 374 ? 7.874 2.034 -13.475 1.00 88.81 374 TYR A C 1
ATOM 2913 O O . TYR A 1 374 ? 8.723 2.577 -14.177 1.00 88.81 374 TYR A O 1
ATOM 2921 N N . THR A 1 375 ? 7.294 0.883 -13.832 1.00 94.38 375 THR A N 1
ATOM 2922 C CA . THR A 1 375 ? 7.608 0.177 -15.085 1.00 94.38 375 THR A CA 1
ATOM 2923 C C . THR A 1 375 ? 7.274 1.013 -16.324 1.00 94.38 375 THR A C 1
ATOM 2925 O O . THR A 1 375 ? 8.100 1.124 -17.226 1.00 94.38 375 THR A O 1
ATOM 2928 N N . ALA A 1 376 ? 6.098 1.643 -16.371 1.00 93.19 376 ALA A N 1
ATOM 2929 C CA . ALA A 1 376 ? 5.672 2.467 -17.501 1.00 93.19 376 ALA A CA 1
ATOM 2930 C C . ALA A 1 376 ? 6.503 3.758 -17.675 1.00 93.19 376 ALA A C 1
ATOM 2932 O O . ALA A 1 376 ? 6.641 4.233 -18.805 1.00 93.19 376 ALA A O 1
ATOM 2933 N N . ILE A 1 377 ? 7.084 4.303 -16.595 1.00 88.19 377 ILE A N 1
ATOM 2934 C CA . ILE A 1 377 ? 7.906 5.530 -16.634 1.00 88.19 377 ILE A CA 1
ATOM 2935 C C . ILE A 1 377 ? 9.429 5.309 -16.622 1.00 88.19 377 ILE A C 1
ATOM 2937 O O . ILE A 1 377 ? 10.153 6.287 -16.777 1.00 88.19 377 ILE A O 1
ATOM 2941 N N . LYS A 1 378 ? 9.935 4.079 -16.423 1.00 87.94 378 LYS A N 1
ATOM 2942 C CA . LYS A 1 378 ? 11.387 3.779 -16.434 1.00 87.94 378 LYS A CA 1
ATOM 2943 C C . LYS A 1 378 ? 11.826 2.637 -17.356 1.00 87.94 378 LYS A C 1
ATOM 2945 O O . LYS A 1 378 ? 13.000 2.570 -17.689 1.00 87.94 378 LYS A O 1
ATOM 2950 N N . CYS A 1 379 ? 10.938 1.756 -17.817 1.00 92.31 379 CYS A N 1
ATOM 2951 C CA . CYS A 1 379 ? 11.310 0.800 -18.861 1.00 92.31 379 CYS A CA 1
ATOM 2952 C C . CYS A 1 379 ? 11.261 1.485 -20.233 1.00 92.31 379 CYS A C 1
ATOM 2954 O O . CYS A 1 379 ? 10.219 2.022 -20.599 1.00 92.31 379 CYS A O 1
ATOM 2956 N N . ARG A 1 380 ? 12.332 1.414 -21.031 1.00 88.19 380 ARG A N 1
ATOM 2957 C CA . ARG A 1 380 ? 12.346 1.986 -22.393 1.00 88.19 380 ARG A CA 1
ATOM 2958 C C . ARG A 1 380 ? 11.693 1.118 -23.473 1.00 88.19 380 ARG A C 1
ATOM 2960 O O . ARG A 1 380 ? 11.540 1.580 -24.597 1.00 88.19 380 ARG A O 1
ATOM 2967 N N . SER A 1 381 ? 11.288 -0.116 -23.165 1.00 93.12 381 SER A N 1
ATOM 2968 C CA . SER A 1 381 ? 10.666 -1.024 -24.142 1.00 93.12 381 SER A CA 1
ATOM 2969 C C . SER A 1 381 ? 9.205 -0.630 -24.439 1.00 93.12 381 SER A C 1
ATOM 2971 O O . SER A 1 381 ? 8.349 -0.808 -23.563 1.00 93.12 381 SER A O 1
ATOM 2973 N N . PRO A 1 382 ? 8.860 -0.155 -25.657 1.00 92.75 382 PRO A N 1
ATOM 2974 C CA . PRO A 1 382 ? 7.540 0.428 -25.945 1.00 92.75 382 PRO A CA 1
ATOM 2975 C C . PRO A 1 382 ? 6.360 -0.529 -25.712 1.00 92.75 382 PRO A C 1
ATOM 2977 O O . PRO A 1 382 ? 5.253 -0.096 -25.376 1.00 92.75 382 PRO A O 1
ATOM 2980 N N . SER A 1 383 ? 6.587 -1.839 -25.862 1.00 94.88 383 SER A N 1
ATOM 2981 C CA . SER A 1 383 ? 5.594 -2.893 -25.625 1.00 94.88 383 SER A CA 1
ATOM 2982 C C . SER A 1 383 ? 5.350 -3.145 -24.133 1.00 94.88 383 SER A C 1
ATOM 2984 O O . SER A 1 383 ? 4.194 -3.225 -23.710 1.00 94.88 383 SER A O 1
ATOM 2986 N N . ILE A 1 384 ? 6.412 -3.196 -23.318 1.00 95.88 384 ILE A N 1
ATOM 2987 C CA . ILE A 1 384 ? 6.317 -3.374 -21.859 1.00 95.88 384 ILE A CA 1
ATOM 2988 C C . ILE A 1 384 ? 5.594 -2.175 -21.234 1.00 95.88 384 ILE A C 1
ATOM 2990 O O . ILE A 1 384 ? 4.677 -2.371 -20.436 1.00 95.88 384 ILE A O 1
ATOM 2994 N N . ARG A 1 385 ? 5.919 -0.944 -21.661 1.00 94.44 385 ARG A N 1
ATOM 2995 C CA . ARG A 1 385 ? 5.242 0.288 -21.209 1.00 94.44 385 ARG A CA 1
ATOM 2996 C C . ARG A 1 385 ? 3.738 0.253 -21.480 1.00 94.44 385 ARG A C 1
ATOM 2998 O O . ARG A 1 385 ? 2.937 0.476 -20.572 1.00 94.44 385 ARG A O 1
ATOM 3005 N N . ARG A 1 386 ? 3.343 -0.090 -22.713 1.00 93.69 386 ARG A N 1
ATOM 3006 C CA . ARG A 1 386 ? 1.931 -0.202 -23.129 1.00 93.69 386 ARG A CA 1
ATOM 3007 C C . ARG A 1 386 ? 1.180 -1.290 -22.362 1.00 93.69 386 ARG A C 1
ATOM 3009 O O . ARG A 1 386 ? 0.045 -1.061 -21.947 1.00 93.69 386 ARG A O 1
ATOM 3016 N N . ARG A 1 387 ? 1.809 -2.442 -22.111 1.00 95.50 387 ARG A N 1
ATOM 3017 C CA . ARG A 1 387 ? 1.201 -3.527 -21.324 1.00 95.50 387 ARG A CA 1
ATOM 3018 C C . ARG A 1 387 ? 1.103 -3.181 -19.833 1.00 95.50 387 ARG A C 1
ATOM 3020 O O . ARG A 1 387 ? 0.089 -3.496 -19.217 1.00 95.50 387 ARG A O 1
ATOM 3027 N N . ALA A 1 388 ? 2.086 -2.482 -19.263 1.00 94.94 388 ALA A N 1
ATOM 3028 C CA . ALA A 1 388 ? 1.993 -1.957 -17.901 1.00 94.94 388 ALA A CA 1
ATOM 3029 C C . ALA A 1 388 ? 0.821 -0.965 -17.769 1.00 94.94 388 ALA A C 1
ATOM 3031 O O . ALA A 1 388 ? -0.007 -1.101 -16.870 1.00 94.94 388 ALA A O 1
ATOM 3032 N N . MET A 1 389 ? 0.690 -0.043 -18.728 1.00 92.00 389 MET A N 1
ATOM 3033 C CA . MET A 1 389 ? -0.433 0.895 -18.843 1.00 92.00 389 MET A CA 1
ATOM 3034 C C . MET A 1 389 ? -1.805 0.209 -18.947 1.00 92.00 389 MET A C 1
ATOM 3036 O O . MET A 1 389 ? -2.757 0.640 -18.296 1.00 92.00 389 MET A O 1
ATOM 3040 N N . GLU A 1 390 ? -1.925 -0.875 -19.720 1.00 92.00 390 GLU A N 1
ATOM 3041 C CA . GLU A 1 390 ? -3.155 -1.681 -19.785 1.00 92.00 390 GLU A CA 1
ATOM 3042 C C . GLU A 1 390 ? -3.532 -2.260 -18.409 1.00 92.00 390 GLU A C 1
ATOM 3044 O O . GLU A 1 390 ? -4.696 -2.214 -18.011 1.00 92.00 390 GLU A O 1
ATOM 3049 N N . LEU A 1 391 ? -2.549 -2.765 -17.657 1.00 91.62 391 LEU A N 1
ATOM 3050 C CA . LEU A 1 391 ? -2.774 -3.346 -16.332 1.00 91.62 391 LEU A CA 1
ATOM 3051 C C . LEU A 1 391 ? -3.115 -2.289 -15.271 1.00 91.62 391 LEU A C 1
ATOM 3053 O O . LEU A 1 391 ? -3.959 -2.564 -14.420 1.00 91.62 391 LEU A O 1
ATOM 3057 N N . ILE A 1 392 ? -2.545 -1.076 -15.341 1.00 89.19 392 ILE A N 1
ATOM 3058 C CA . ILE A 1 392 ? -2.956 0.050 -14.477 1.00 89.19 392 ILE A CA 1
ATOM 3059 C C . ILE A 1 392 ? -4.427 0.396 -14.738 1.00 89.19 392 ILE A C 1
ATOM 3061 O O . ILE A 1 392 ? -5.197 0.539 -13.793 1.00 89.19 392 ILE A O 1
ATOM 3065 N N . ARG A 1 393 ? -4.845 0.472 -16.009 1.00 87.19 393 ARG A N 1
ATOM 3066 C CA . ARG A 1 393 ? -6.235 0.777 -16.403 1.00 87.19 393 ARG A CA 1
ATOM 3067 C C . ARG A 1 393 ? -7.257 -0.280 -15.958 1.00 87.19 393 ARG A C 1
ATOM 3069 O O . ARG A 1 393 ? -8.441 0.034 -15.894 1.00 87.19 393 ARG A O 1
ATOM 3076 N N . LYS A 1 394 ? -6.804 -1.500 -15.646 1.00 84.69 394 LYS A N 1
ATOM 3077 C CA . LYS A 1 394 ? -7.606 -2.614 -15.103 1.00 84.69 394 LYS A CA 1
ATOM 3078 C C . LYS A 1 394 ? -7.494 -2.784 -13.579 1.00 84.69 394 LYS A C 1
ATOM 3080 O O . LYS A 1 394 ? -8.147 -3.658 -13.015 1.00 84.69 394 LYS A O 1
ATOM 3085 N N . ALA A 1 395 ? -6.656 -1.998 -12.905 1.00 81.00 395 ALA A N 1
ATOM 3086 C CA . ALA A 1 395 ? -6.541 -2.018 -11.450 1.00 81.00 395 ALA A CA 1
ATOM 3087 C C . ALA A 1 395 ? -7.749 -1.315 -10.783 1.00 81.00 395 ALA A C 1
ATOM 3089 O O . ALA A 1 395 ? -8.428 -0.521 -11.441 1.00 81.00 395 ALA A O 1
ATOM 3090 N N . PRO A 1 396 ? -8.007 -1.542 -9.477 1.00 76.56 396 PRO A N 1
ATOM 3091 C CA . PRO A 1 396 ? -8.932 -0.718 -8.694 1.00 76.56 396 PRO A CA 1
ATOM 3092 C C . PRO A 1 396 ? -8.674 0.777 -8.907 1.00 76.56 396 PRO A C 1
ATOM 3094 O O . PRO A 1 396 ? -7.512 1.192 -8.965 1.00 76.56 396 PRO A O 1
ATOM 3097 N N . ARG A 1 397 ? -9.725 1.611 -8.949 1.00 75.44 397 ARG A N 1
ATOM 3098 C CA . ARG A 1 397 ? -9.565 3.073 -9.109 1.00 75.44 397 ARG A CA 1
ATOM 3099 C C . ARG A 1 397 ? -8.596 3.670 -8.086 1.00 75.44 397 ARG A C 1
ATOM 3101 O O . ARG A 1 397 ? -7.900 4.635 -8.422 1.00 75.44 397 ARG A O 1
ATOM 3108 N N . ARG A 1 398 ? -8.532 3.097 -6.877 1.00 74.25 398 ARG A N 1
ATOM 3109 C CA . ARG A 1 398 ? -7.573 3.447 -5.821 1.00 74.25 398 ARG A CA 1
ATOM 3110 C C . ARG A 1 398 ? -6.833 2.241 -5.219 1.00 74.25 398 ARG A C 1
ATOM 3112 O O . ARG A 1 398 ? -7.431 1.383 -4.576 1.00 74.25 398 ARG A O 1
ATOM 3119 N N . GLY A 1 399 ? -5.506 2.241 -5.339 1.00 71.69 399 GLY A N 1
ATOM 3120 C CA . GLY A 1 399 ? -4.574 1.385 -4.597 1.00 71.69 399 GLY A CA 1
ATOM 3121 C C . GLY A 1 399 ? -4.072 2.098 -3.338 1.00 71.69 399 GLY A C 1
ATOM 3122 O O . GLY A 1 399 ? -2.942 2.589 -3.303 1.00 71.69 399 GLY A O 1
ATOM 3123 N N . GLY A 1 400 ? -4.930 2.246 -2.327 1.00 77.38 400 GLY A N 1
ATOM 3124 C CA . GLY A 1 400 ? -4.691 3.167 -1.213 1.00 77.38 400 GLY A CA 1
ATOM 3125 C C . GLY A 1 400 ? -4.646 4.622 -1.700 1.00 77.38 400 GLY A C 1
ATOM 3126 O O . GLY A 1 400 ? -5.622 5.113 -2.262 1.00 77.38 400 GLY A O 1
ATOM 3127 N N . LEU A 1 401 ? -3.511 5.306 -1.510 1.00 72.62 401 LEU A N 1
ATOM 3128 C CA . LEU A 1 401 ? -3.286 6.661 -2.040 1.00 72.62 401 LEU A CA 1
ATOM 3129 C C . LEU A 1 401 ? -3.164 6.706 -3.576 1.00 72.62 401 LEU A C 1
ATOM 3131 O O . LEU A 1 401 ? -3.486 7.724 -4.187 1.00 72.62 401 LEU A O 1
ATOM 3135 N N . TRP A 1 402 ? -2.706 5.622 -4.211 1.00 77.00 402 TRP A N 1
ATOM 3136 C CA . TRP A 1 402 ? -2.461 5.579 -5.655 1.00 77.00 402 TRP A CA 1
ATOM 3137 C C . TRP A 1 402 ? -3.767 5.577 -6.445 1.00 77.00 402 TRP A C 1
ATOM 3139 O O . TRP A 1 402 ? -4.628 4.744 -6.190 1.00 77.00 402 TRP A O 1
ATOM 3149 N N . SER A 1 403 ? -3.910 6.455 -7.441 1.00 81.94 403 SER A N 1
ATOM 3150 C CA . SER A 1 403 ? -5.074 6.469 -8.336 1.00 81.94 403 SER A CA 1
ATOM 3151 C C . SER A 1 403 ? -4.715 5.892 -9.700 1.00 81.94 403 SER A C 1
ATOM 3153 O O . SER A 1 403 ? -3.877 6.456 -10.401 1.00 81.94 403 SER A O 1
ATOM 3155 N N . ALA A 1 404 ? -5.396 4.820 -10.117 1.00 83.38 404 ALA A N 1
ATOM 3156 C CA . ALA A 1 404 ? -5.173 4.187 -11.420 1.00 83.38 404 ALA A CA 1
ATOM 3157 C C . ALA A 1 404 ? -5.342 5.173 -12.592 1.00 83.38 404 ALA A C 1
ATOM 3159 O O . ALA A 1 404 ? -4.589 5.126 -13.564 1.00 83.38 404 ALA A O 1
ATOM 3160 N N . HIS A 1 405 ? -6.289 6.112 -12.481 1.00 82.25 405 HIS A N 1
ATOM 3161 C CA . HIS A 1 405 ? -6.516 7.153 -13.483 1.00 82.25 405 HIS A CA 1
ATOM 3162 C C . HIS A 1 405 ? -5.351 8.153 -13.560 1.00 82.25 405 HIS A C 1
ATOM 3164 O O . HIS A 1 405 ? -4.820 8.384 -14.645 1.00 82.25 405 HIS A O 1
ATOM 3170 N N . ILE A 1 406 ? -4.916 8.701 -12.417 1.00 81.06 406 ILE A N 1
ATOM 3171 C CA . ILE A 1 406 ? -3.818 9.684 -12.366 1.00 81.06 406 ILE A CA 1
ATOM 3172 C C . ILE A 1 406 ? -2.504 9.032 -12.808 1.00 81.06 406 ILE A C 1
ATOM 3174 O O . ILE A 1 406 ? -1.816 9.571 -13.668 1.00 81.06 406 ILE A O 1
ATOM 3178 N N . SER A 1 407 ? -2.187 7.838 -12.298 1.00 83.50 407 SER A N 1
ATOM 3179 C CA . SER A 1 407 ? -0.988 7.093 -12.697 1.00 83.50 407 SER A CA 1
ATOM 3180 C C . SER A 1 407 ? -0.995 6.730 -14.179 1.00 83.50 407 SER A C 1
ATOM 3182 O O . SER A 1 407 ? 0.047 6.838 -14.819 1.00 83.50 407 SER A O 1
ATOM 3184 N N . SER A 1 408 ? -2.156 6.378 -14.749 1.00 84.56 408 SER A N 1
ATOM 3185 C CA . SER A 1 408 ? -2.280 6.208 -16.202 1.00 84.56 408 SER A CA 1
ATOM 3186 C C . SER A 1 408 ? -1.957 7.509 -16.934 1.00 84.56 408 SER A C 1
ATOM 3188 O O . SER A 1 408 ? -1.136 7.496 -17.840 1.00 84.56 408 SER A O 1
ATOM 3190 N N . LYS A 1 409 ? -2.566 8.639 -16.553 1.00 82.75 409 LYS A N 1
ATOM 3191 C CA . LYS A 1 409 ? -2.378 9.910 -17.272 1.00 82.75 409 LYS A CA 1
ATOM 3192 C C . LYS A 1 409 ? -0.962 10.477 -17.156 1.00 82.75 409 LYS A C 1
ATOM 3194 O O . LYS A 1 409 ? -0.443 10.989 -18.143 1.00 82.75 409 LYS A O 1
ATOM 3199 N N . LEU A 1 410 ? -0.316 10.331 -16.000 1.00 80.94 410 LEU A N 1
ATOM 3200 C CA . LEU A 1 410 ? 1.088 10.707 -15.821 1.00 80.94 410 LEU A CA 1
ATOM 3201 C C . LEU A 1 410 ? 2.021 9.813 -16.652 1.00 80.94 410 LEU A C 1
ATOM 3203 O O . LEU A 1 410 ? 2.863 10.331 -17.378 1.00 80.94 410 LEU A O 1
ATOM 3207 N N . ALA A 1 411 ? 1.853 8.486 -16.607 1.00 87.19 411 ALA A N 1
ATOM 3208 C CA . ALA A 1 411 ? 2.711 7.577 -17.368 1.00 87.19 411 ALA A CA 1
ATOM 3209 C C . ALA A 1 411 ? 2.489 7.677 -18.886 1.00 87.19 411 ALA A C 1
ATOM 3211 O O . ALA A 1 411 ? 3.454 7.635 -19.642 1.00 87.19 411 ALA A O 1
ATOM 3212 N N . GLU A 1 412 ? 1.246 7.884 -19.329 1.00 86.44 412 GLU A N 1
ATOM 3213 C CA . GLU A 1 412 ? 0.904 8.219 -20.716 1.00 86.44 412 GLU A CA 1
ATOM 3214 C C . GLU A 1 412 ? 1.670 9.462 -21.182 1.00 86.44 412 GLU A C 1
ATOM 3216 O O . GLU A 1 412 ? 2.316 9.411 -22.226 1.00 86.44 412 GLU A O 1
ATOM 3221 N N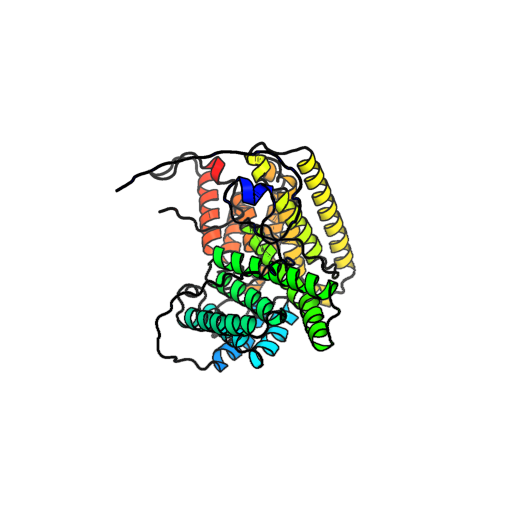 . ARG A 1 413 ? 1.723 10.525 -20.365 1.00 83.94 413 ARG A N 1
ATOM 3222 C CA . ARG A 1 413 ? 2.471 11.738 -20.713 1.00 83.94 413 ARG A CA 1
ATOM 3223 C C . ARG A 1 413 ? 3.992 11.537 -20.757 1.00 83.94 413 ARG A C 1
ATOM 3225 O O . ARG A 1 413 ? 4.647 12.147 -21.596 1.00 83.94 413 ARG A O 1
ATOM 3232 N N . VAL A 1 414 ? 4.565 10.683 -19.903 1.00 83.94 414 VAL A N 1
ATOM 3233 C CA . VAL A 1 414 ? 5.999 10.328 -19.990 1.00 83.94 414 VAL A CA 1
ATOM 3234 C C . VAL A 1 414 ? 6.286 9.533 -21.269 1.00 83.94 414 VAL A C 1
ATOM 3236 O O . VAL A 1 414 ? 7.249 9.833 -21.967 1.00 83.94 414 VAL A O 1
ATOM 3239 N N . ILE A 1 415 ? 5.423 8.571 -21.619 1.00 86.62 415 ILE A N 1
ATOM 3240 C CA . ILE A 1 415 ? 5.529 7.794 -22.866 1.00 86.62 415 ILE A CA 1
ATOM 3241 C C . ILE A 1 415 ? 5.443 8.719 -24.092 1.00 86.62 415 ILE A C 1
ATOM 3243 O O . ILE A 1 415 ? 6.270 8.604 -24.990 1.00 86.62 415 ILE A O 1
ATOM 3247 N N . GLU A 1 416 ? 4.495 9.663 -24.116 1.00 85.75 416 GLU A N 1
ATOM 3248 C CA . GLU A 1 416 ? 4.366 10.665 -25.188 1.00 85.75 416 GLU A CA 1
ATOM 3249 C C . GLU A 1 416 ? 5.640 11.498 -25.391 1.00 85.75 416 GLU A C 1
ATOM 3251 O O . GLU A 1 416 ? 5.996 11.784 -26.529 1.00 85.75 416 GLU A O 1
ATOM 3256 N N . VAL A 1 417 ? 6.313 11.904 -24.308 1.00 82.75 417 VAL A N 1
ATOM 3257 C CA . VAL A 1 417 ? 7.504 12.773 -24.363 1.00 82.75 417 VAL A CA 1
ATOM 3258 C C . VAL A 1 417 ? 8.777 11.998 -24.719 1.00 82.75 417 VAL A C 1
ATOM 3260 O O . VAL A 1 417 ? 9.657 12.550 -25.374 1.00 82.75 417 VAL A O 1
ATOM 3263 N N . GLU A 1 418 ? 8.892 10.733 -24.310 1.00 83.94 418 GLU A N 1
ATOM 3264 C CA . GLU A 1 418 ? 10.080 9.912 -24.590 1.00 83.94 418 GLU A CA 1
ATOM 3265 C C . GLU A 1 418 ? 10.004 9.155 -25.927 1.00 83.94 418 GLU A C 1
ATOM 3267 O O . GLU A 1 418 ? 11.043 8.881 -26.526 1.00 83.94 418 GLU A O 1
ATOM 3272 N N . GLU A 1 419 ? 8.805 8.819 -26.416 1.00 85.62 419 GLU A N 1
ATOM 3273 C CA . GLU A 1 419 ? 8.613 8.182 -27.731 1.00 85.62 419 GLU A CA 1
ATOM 3274 C C . GLU A 1 419 ? 8.245 9.188 -28.843 1.00 85.62 419 GLU A C 1
ATOM 3276 O O . GLU A 1 419 ? 8.397 8.877 -30.026 1.0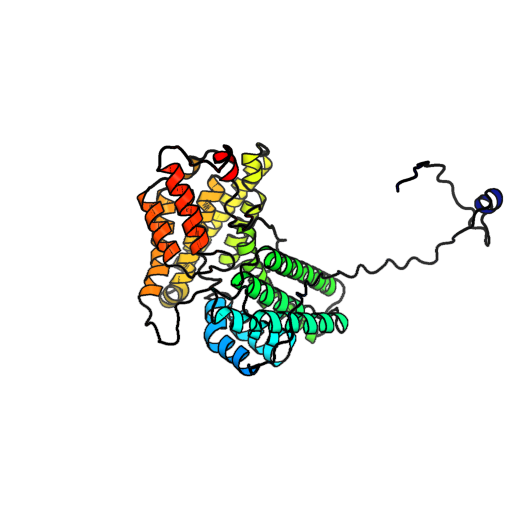0 85.62 419 GLU A O 1
ATOM 3281 N N . GLY A 1 420 ? 7.766 10.387 -28.490 1.00 71.38 420 GLY A N 1
ATOM 3282 C CA . GLY A 1 420 ? 7.385 11.447 -29.426 1.00 71.38 420 GLY A CA 1
ATOM 3283 C C . GLY A 1 420 ? 8.431 12.557 -29.524 1.00 71.38 420 GLY A C 1
ATOM 3284 O O . GLY A 1 420 ? 8.590 13.357 -28.605 1.00 71.38 420 GLY A O 1
ATOM 3285 N N . GLY A 1 421 ? 9.108 12.654 -30.672 1.00 62.03 421 GLY A N 1
ATOM 3286 C CA . GLY A 1 421 ? 10.035 13.752 -30.958 1.00 62.03 421 GLY A CA 1
ATOM 3287 C C . GLY A 1 421 ? 9.358 15.128 -30.860 1.00 62.03 421 GLY A C 1
ATOM 3288 O O . GLY A 1 421 ? 8.365 15.378 -31.538 1.00 62.03 421 GLY A O 1
ATOM 3289 N N . LEU A 1 422 ? 9.924 15.993 -30.011 1.00 48.59 422 LEU A N 1
ATOM 3290 C CA . LEU A 1 422 ? 9.523 17.378 -29.697 1.00 48.59 422 LEU A CA 1
ATOM 3291 C C . LEU A 1 422 ? 9.093 18.204 -30.936 1.00 48.59 422 LEU A C 1
ATOM 3293 O O . LEU A 1 422 ? 9.708 18.043 -31.993 1.00 48.59 422 LEU A O 1
ATOM 3297 N N . PRO A 1 423 ? 8.109 19.134 -30.823 1.00 45.56 423 PRO A N 1
ATOM 3298 C CA . PRO A 1 423 ? 7.982 20.082 -29.705 1.00 45.56 423 PRO A CA 1
ATOM 3299 C C . PRO A 1 423 ? 6.591 20.187 -29.036 1.00 45.56 423 PRO A C 1
ATOM 3301 O O . PRO A 1 423 ? 5.648 19.471 -29.358 1.00 45.56 423 PRO A O 1
ATOM 3304 N N . ILE A 1 424 ? 6.493 21.082 -28.044 1.00 45.19 424 ILE A N 1
ATOM 3305 C CA . ILE A 1 424 ? 5.370 21.237 -27.101 1.00 45.19 424 ILE A CA 1
ATOM 3306 C C . ILE A 1 424 ? 4.547 22.497 -27.445 1.00 45.19 424 ILE A C 1
ATOM 3308 O O . ILE A 1 424 ? 5.087 23.472 -27.965 1.00 45.19 424 ILE A O 1
ATOM 3312 N N . GLY A 1 425 ? 3.242 22.484 -27.140 1.00 43.69 425 GLY A N 1
ATOM 3313 C CA . GLY A 1 425 ? 2.391 23.683 -27.132 1.00 43.69 425 GLY A CA 1
ATOM 3314 C C . GLY A 1 425 ? 2.794 24.714 -26.056 1.00 43.69 425 GLY A C 1
ATOM 3315 O O . GLY A 1 425 ? 3.693 24.450 -25.262 1.00 43.69 425 GLY A O 1
ATOM 3316 N N . PRO A 1 426 ? 2.145 25.893 -26.005 1.00 41.28 426 PRO A N 1
ATOM 3317 C CA . PRO A 1 426 ? 2.735 27.106 -25.420 1.00 41.28 426 PRO A CA 1
ATOM 3318 C C . PRO A 1 426 ? 2.945 27.139 -23.894 1.00 41.28 426 PRO A C 1
ATOM 3320 O O . PRO A 1 426 ? 3.552 28.092 -23.414 1.00 41.28 426 PRO A O 1
ATOM 3323 N N . GLU A 1 427 ? 2.506 26.135 -23.128 1.00 43.12 427 GLU A N 1
ATOM 3324 C CA . GLU A 1 427 ? 2.711 26.075 -21.673 1.00 43.12 427 GLU A CA 1
ATOM 3325 C C . GLU A 1 427 ? 3.266 24.716 -21.218 1.00 43.12 427 GLU A C 1
ATOM 3327 O O . GLU A 1 427 ? 2.514 23.785 -20.947 1.00 43.12 427 GLU A O 1
ATOM 3332 N N . PHE A 1 428 ? 4.596 24.615 -21.120 1.00 42.69 428 PHE A N 1
ATOM 3333 C CA . PHE A 1 428 ? 5.314 24.002 -19.987 1.00 42.69 428 PHE A CA 1
ATOM 3334 C C . PHE A 1 428 ? 6.813 24.388 -20.062 1.00 42.69 428 PHE A C 1
ATOM 3336 O O . PHE A 1 428 ? 7.407 24.229 -21.131 1.00 42.69 428 PHE A O 1
ATOM 3343 N N . PRO A 1 429 ? 7.447 24.908 -18.986 1.00 35.59 429 PRO A N 1
ATOM 3344 C CA . PRO A 1 429 ? 8.850 25.347 -19.026 1.00 35.59 429 PRO A CA 1
ATOM 3345 C C . PRO A 1 429 ? 9.886 24.231 -19.249 1.00 35.59 429 PRO A C 1
ATOM 3347 O O . PRO A 1 429 ? 9.618 23.045 -19.066 1.00 35.59 429 PRO A O 1
ATOM 3350 N N . LEU A 1 430 ? 11.106 24.643 -19.608 1.00 35.31 430 LEU A N 1
ATOM 3351 C CA . LEU A 1 430 ? 12.205 23.799 -20.110 1.00 35.31 430 LEU A CA 1
ATOM 3352 C C . LEU A 1 430 ? 12.848 22.833 -19.085 1.00 35.31 430 LEU A C 1
ATOM 3354 O O . LEU A 1 430 ? 13.725 22.057 -19.456 1.00 35.31 430 LEU A O 1
ATOM 3358 N N . ASP A 1 431 ? 12.388 22.802 -17.833 1.00 34.22 431 ASP A N 1
ATOM 3359 C CA . ASP A 1 431 ? 12.947 21.973 -16.749 1.00 34.22 431 ASP A CA 1
ATOM 3360 C C . ASP A 1 431 ? 12.475 20.501 -16.760 1.00 34.22 431 ASP A C 1
ATOM 3362 O O . ASP A 1 431 ? 12.613 19.782 -15.767 1.00 34.22 431 ASP A O 1
ATOM 3366 N N . ALA A 1 432 ? 11.907 20.019 -17.871 1.00 36.06 432 ALA A N 1
ATOM 3367 C CA . ALA A 1 432 ? 11.241 18.714 -17.958 1.00 36.06 432 ALA A CA 1
ATOM 3368 C C . ALA A 1 432 ? 12.113 17.535 -17.470 1.00 36.06 432 ALA A C 1
ATOM 3370 O O . ALA A 1 432 ? 11.634 16.694 -16.707 1.00 36.06 432 ALA A O 1
ATOM 3371 N N . CYS A 1 433 ? 13.404 17.502 -17.825 1.00 34.78 433 CYS A N 1
ATOM 3372 C CA . CYS A 1 433 ? 14.334 16.470 -17.347 1.00 34.78 433 CYS A CA 1
ATOM 3373 C C . CYS A 1 433 ? 14.596 16.549 -15.831 1.00 34.78 433 CYS A C 1
ATOM 3375 O O . CYS A 1 433 ? 14.704 15.515 -15.175 1.00 34.78 433 CYS A O 1
ATOM 3377 N N . PHE A 1 434 ? 14.648 17.755 -15.256 1.00 32.38 434 PHE A N 1
ATOM 3378 C CA . PHE A 1 434 ? 14.905 17.964 -13.826 1.00 32.38 434 PHE A CA 1
ATOM 3379 C C . PHE A 1 434 ? 13.674 17.678 -12.949 1.00 32.38 434 PHE A C 1
ATOM 3381 O O . PHE A 1 434 ? 13.815 17.311 -11.781 1.00 32.38 434 PHE A O 1
ATOM 3388 N N . ILE A 1 435 ? 12.458 17.794 -13.495 1.00 33.84 435 ILE A N 1
ATOM 3389 C CA . ILE A 1 435 ? 11.209 17.559 -12.749 1.00 33.84 435 ILE A CA 1
ATOM 3390 C C . ILE A 1 435 ? 10.825 16.068 -12.703 1.00 33.84 435 ILE A C 1
ATOM 3392 O O . ILE A 1 435 ? 10.310 15.612 -11.677 1.00 33.84 435 ILE A O 1
ATOM 3396 N N . LEU A 1 436 ? 11.129 15.280 -13.746 1.00 36.09 436 LEU A N 1
ATOM 3397 C CA . LEU A 1 436 ? 10.826 13.832 -13.837 1.00 36.09 436 LEU A CA 1
ATOM 3398 C C . LEU A 1 436 ? 11.520 12.955 -12.768 1.00 36.09 436 LEU A C 1
ATOM 3400 O O . LEU A 1 436 ? 11.207 11.773 -12.616 1.00 36.09 436 LEU A O 1
ATOM 3404 N N . VAL A 1 437 ? 12.424 13.551 -11.995 1.00 35.41 437 VAL A N 1
ATOM 3405 C CA . VAL A 1 437 ? 13.170 12.969 -10.872 1.00 35.41 437 VAL A CA 1
ATOM 3406 C C . VAL A 1 437 ? 12.290 12.535 -9.691 1.00 35.41 437 VAL A C 1
ATOM 3408 O O . VAL A 1 437 ? 12.494 11.458 -9.132 1.00 35.41 437 VAL A O 1
ATOM 3411 N N . LYS A 1 438 ? 11.320 13.360 -9.272 1.00 39.16 438 LYS A N 1
ATOM 3412 C CA . LYS A 1 438 ? 10.640 13.189 -7.965 1.00 39.16 438 LYS A CA 1
ATOM 3413 C C . LYS A 1 438 ? 9.518 12.140 -7.949 1.00 39.16 438 LYS A C 1
ATOM 3415 O O . LYS A 1 438 ? 8.976 11.810 -6.894 1.00 39.16 438 LYS A O 1
ATOM 3420 N N . TRP A 1 439 ? 9.140 11.600 -9.104 1.00 42.53 439 TRP A N 1
ATOM 3421 C CA . TRP A 1 439 ? 7.833 10.962 -9.280 1.00 42.53 439 TRP A CA 1
ATOM 3422 C C . TRP A 1 439 ? 7.830 9.456 -9.007 1.00 42.53 439 TRP A C 1
ATOM 3424 O O . TRP A 1 439 ? 7.448 8.656 -9.855 1.00 42.53 439 TRP A O 1
ATOM 3434 N N . PHE A 1 440 ? 8.151 9.086 -7.764 1.00 37.16 440 PHE A N 1
ATOM 3435 C CA . PHE A 1 440 ? 7.391 8.021 -7.091 1.00 37.16 440 PHE A CA 1
ATOM 3436 C C . PHE A 1 440 ? 6.127 8.588 -6.406 1.00 37.16 440 PHE A C 1
ATOM 3438 O O . PHE A 1 440 ? 5.212 7.827 -6.119 1.00 37.16 440 PHE A O 1
ATOM 3445 N N . GLN A 1 441 ? 6.049 9.913 -6.199 1.00 42.25 441 GLN A N 1
ATOM 3446 C CA . GLN A 1 441 ? 4.958 10.611 -5.506 1.00 42.25 441 GLN A CA 1
ATOM 3447 C C . GLN A 1 441 ? 3.910 11.165 -6.498 1.00 42.25 441 GLN A C 1
ATOM 3449 O O . GLN A 1 441 ? 4.172 12.211 -7.084 1.00 42.25 441 GLN A O 1
ATOM 3454 N N . PRO A 1 442 ? 2.709 10.585 -6.700 1.00 33.72 442 PRO A N 1
ATOM 3455 C CA . PRO A 1 442 ? 1.642 11.257 -7.453 1.00 33.72 442 PRO A CA 1
ATOM 3456 C C . PRO A 1 442 ? 0.937 12.325 -6.586 1.00 33.72 442 PRO A C 1
ATOM 3458 O O . PRO A 1 442 ? -0.259 12.241 -6.302 1.00 33.72 442 PRO A O 1
ATOM 3461 N N . SER A 1 443 ? 1.703 13.322 -6.136 1.00 36.09 443 SER A N 1
ATOM 3462 C CA . SER A 1 443 ? 1.233 14.442 -5.313 1.00 36.09 443 SER A CA 1
ATOM 3463 C C . SER A 1 443 ? 0.484 15.469 -6.163 1.00 36.09 443 SER A C 1
ATOM 3465 O O . SER A 1 443 ? 1.033 16.016 -7.119 1.00 36.09 443 SER A O 1
ATOM 3467 N N . VAL A 1 444 ? -0.767 15.767 -5.803 1.00 32.03 444 VAL A N 1
ATOM 3468 C CA . VAL A 1 444 ? -1.603 16.740 -6.525 1.00 32.03 444 VAL A CA 1
ATOM 3469 C C . VAL A 1 444 ? -1.250 18.161 -6.082 1.00 32.03 444 VAL A C 1
ATOM 3471 O O . VAL A 1 444 ? -1.940 18.781 -5.275 1.00 32.03 444 VAL A O 1
ATOM 3474 N N . HIS A 1 445 ? -0.153 18.683 -6.625 1.00 31.22 445 HIS A N 1
ATOM 3475 C CA . HIS A 1 445 ? 0.174 20.108 -6.600 1.00 31.22 445 HIS A CA 1
ATOM 3476 C C . HIS A 1 445 ? 0.152 20.655 -8.027 1.00 31.22 445 HIS A C 1
ATOM 3478 O O . HIS A 1 445 ? 1.178 20.966 -8.627 1.00 31.22 445 HIS A O 1
ATOM 3484 N N . VAL A 1 446 ? -1.068 20.770 -8.556 1.00 26.02 446 VAL A N 1
ATOM 3485 C CA . VAL A 1 446 ? -1.358 21.786 -9.568 1.00 26.02 446 VAL A CA 1
ATOM 3486 C C . VAL A 1 446 ? -1.214 23.126 -8.850 1.00 26.02 446 VAL A C 1
ATOM 3488 O O . VAL A 1 446 ? -2.044 23.459 -8.005 1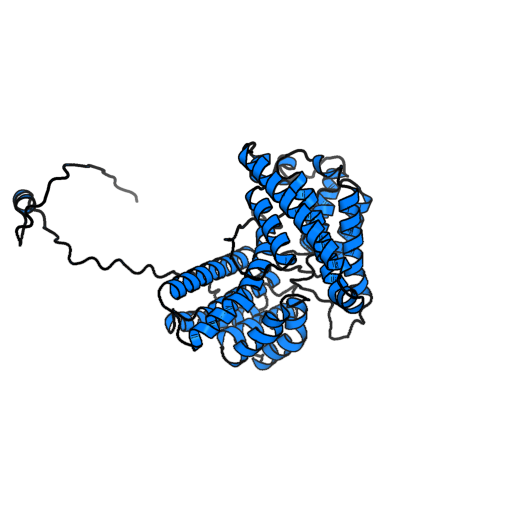.00 26.02 446 VAL A O 1
ATOM 3491 N N . PHE A 1 447 ? -0.130 23.849 -9.128 1.00 25.62 447 PHE A N 1
ATOM 3492 C CA . PHE A 1 447 ? -0.059 25.267 -8.789 1.00 25.62 447 PHE A CA 1
ATOM 3493 C C . PHE A 1 447 ? -1.113 26.009 -9.621 1.00 25.62 447 PHE A C 1
ATOM 3495 O O . PHE A 1 447 ? -1.299 25.691 -10.798 1.00 25.62 447 PHE A O 1
ATOM 3502 N N . GLY A 1 448 ? -1.811 26.949 -8.985 1.00 27.09 448 GLY A N 1
ATOM 3503 C CA . GLY A 1 448 ? -2.699 27.917 -9.635 1.00 27.09 448 GLY A CA 1
ATOM 3504 C C . GLY A 1 448 ? -2.145 29.330 -9.532 1.00 27.09 448 GLY A C 1
ATOM 3505 O O . GLY A 1 448 ? -1.089 29.488 -8.878 1.00 27.09 448 GLY A O 1
#

Sequence (448 aa):
MFDKLTVHNEKSSQGQCDESKPLCNRCKIRGRECVYGGTSQLPLTHNVITIYVPTVPKQPTLFAPAEGIDFYCHNVASEISGPFDSDFWATLILQLSQIKPAIRHAITAISAAHKNIAIAHSNPLALQESATAMRVLSKRIENDPNSHLVPLVACLLFTCLEFMRGNVDSALVQMLNGFKIIEASRQSNNIMKPGPILHMDTDTIEKRIVPVLSRLSVLCLTFGQSFPLLKCDSCSARRRLQDTYRGAAVVSTIKAHTFNVLLEDYSGQFVLQCQLQQWRNDFEALLVKLNSSDRESLANAIILLRIHHRSIFIWLSVCLTDECCATDIFTNDFADIVQLASQITGQIDAAPKSPSSNASDFSFEKQTIPPLYYTAIKCRSPSIRRRAMELIRKAPRRGGLWSAHISSKLAERVIEVEEGGLPIGPEFPLDACFILVKWFQPSVHVFG

InterPro domains:
  IPR001138 Zn(2)Cys(6) fungal-type DNA-binding domain [cd00067] (17-36)
  IPR021858 Fungal transcription factor [PF11951] (70-188)

Secondary structure (DSSP, 8-state):
--------------------SSS-HHHHHHT----------PPP------------------S-HHHHHHHIIIIIHHHHHTTTSHIIIIIIHHHHHHH-HHHHHHHHHHHHHHTTTTSGGG-HHHHHHHHHHHHHHHHHHHH-TT--HHHHHHHHHHHHHHHHHT-HHHHHHHHHHHHHHHHHHHHHHHHSPPPHHHHHHHHHIIIIIHHHHHHHHHHHHTTT--------S---HHHHHHHHHHHHHHS-TTTGGGT---HHHHHHHHHHHHHHHHHHHHHHHHHHHS-HHHHHHTHHHHHHHHHHHHHHHHHHHHTT---TTTTGGGHHHHHHHHHHHHHHHHHHHHS---SS-----EESS-TTHHHHHHHHHH---HHHHHHHHHHHHTS-SEETTEEHHHHHHHHHHHHHHHHS-S---S---S-HHHHTTSTT--------